Protein 5LU2 (pdb70)

Structure (mmCIF, N/CA/C/O backbone):
data_5LU2
#
_entry.id   5LU2
#
_cell.length_a   90.060
_cell.length_b   78.980
_cell.length_c   75.360
_cell.angle_alpha   90.000
_cell.angle_beta   102.470
_cell.angle_gamma   90.000
#
_symmetry.space_group_name_H-M   'C 1 2 1'
#
loop_
_entity.id
_entity.type
_entity.pdbx_description
1 polymer '14-3-3 protein sigma'
2 polymer 'Heat shock protein beta-6'
3 water water
#
loop_
_atom_site.group_PDB
_atom_site.id
_atom_site.type_symbol
_atom_site.label_atom_id
_atom_site.label_alt_id
_atom_site.label_comp_id
_atom_site.label_asym_id
_atom_site.label_entity_id
_atom_site.label_seq_id
_atom_site.pdbx_PDB_ins_code
_atom_site.Cartn_x
_atom_site.Cartn_y
_atom_site.Cartn_z
_atom_site.occupancy
_atom_site.B_iso_or_equiv
_atom_site.auth_seq_id
_atom_site.auth_comp_id
_atom_site.auth_asym_id
_atom_site.auth_atom_id
_atom_site.pdbx_PDB_model_num
ATOM 1 N N . GLU A 1 2 ? 17.269 -6.796 43.099 1.00 79.98 2 GLU A N 1
ATOM 2 C CA . GLU A 1 2 ? 16.316 -7.832 42.700 1.00 79.39 2 GLU A CA 1
ATOM 3 C C . GLU A 1 2 ? 16.630 -8.369 41.298 1.00 79.49 2 GLU A C 1
ATOM 4 O O . GLU A 1 2 ? 17.120 -7.635 40.448 1.00 78.12 2 GLU A O 1
ATOM 10 N N . ARG A 1 3 ? 16.367 -9.666 41.090 1.00 74.60 3 ARG A N 1
ATOM 11 C CA . ARG A 1 3 ? 16.552 -10.418 39.849 1.00 71.53 3 ARG A CA 1
ATOM 12 C C . ARG A 1 3 ? 15.780 -9.869 38.641 1.00 74.25 3 ARG A C 1
ATOM 13 O O . ARG A 1 3 ? 16.335 -9.814 37.542 1.00 70.93 3 ARG A O 1
ATOM 21 N N . ALA A 1 4 ? 14.496 -9.506 38.838 1.00 73.18 4 ALA A N 1
ATOM 22 C CA . ALA A 1 4 ? 13.625 -8.952 37.792 1.00 72.55 4 ALA A CA 1
ATOM 23 C C . ALA A 1 4 ? 14.161 -7.593 37.345 1.00 74.28 4 ALA A C 1
ATOM 24 O O . ALA A 1 4 ? 14.110 -7.275 36.158 1.00 73.53 4 ALA A O 1
ATOM 26 N N . SER A 1 5 ? 14.687 -6.813 38.310 1.00 69.76 5 SER A N 1
ATOM 27 C CA . SER A 1 5 ? 15.276 -5.484 38.138 1.00 68.29 5 SER A CA 1
ATOM 28 C C . SER A 1 5 ? 16.577 -5.509 37.317 1.00 67.68 5 SER A C 1
ATOM 29 O O . SER A 1 5 ? 16.828 -4.578 36.561 1.00 67.02 5 SER A O 1
ATOM 32 N N . LEU A 1 6 ? 17.373 -6.582 37.449 1.00 61.89 6 LEU A N 1
ATOM 33 C CA . LEU A 1 6 ? 18.601 -6.845 36.696 1.00 59.30 6 LEU A CA 1
ATOM 34 C C . LEU A 1 6 ? 18.274 -7.266 35.252 1.00 63.30 6 LEU A C 1
ATOM 35 O O . LEU A 1 6 ? 18.952 -6.844 34.325 1.00 63.05 6 LEU A O 1
ATOM 40 N N . ILE A 1 7 ? 17.222 -8.080 35.065 1.00 61.32 7 ILE A N 1
ATOM 41 C CA . ILE A 1 7 ? 16.720 -8.527 33.754 1.00 59.48 7 ILE A CA 1
ATOM 42 C C . ILE A 1 7 ? 16.130 -7.334 33.001 1.00 64.07 7 ILE A C 1
ATOM 43 O O . ILE A 1 7 ? 16.375 -7.212 31.796 1.00 63.11 7 ILE A O 1
ATOM 48 N N . GLN A 1 8 ? 15.423 -6.423 33.728 1.00 61.80 8 GLN A N 1
ATOM 49 C CA . GLN A 1 8 ? 14.841 -5.205 33.161 1.00 62.09 8 GLN A CA 1
ATOM 50 C C . GLN A 1 8 ? 15.900 -4.225 32.676 1.00 64.12 8 GLN A C 1
ATOM 51 O O . GLN A 1 8 ? 15.829 -3.808 31.528 1.00 63.69 8 GLN A O 1
ATOM 57 N N . LYS A 1 9 ? 16.897 -3.904 33.518 1.00 60.59 9 LYS A N 1
ATOM 58 C CA . LYS A 1 9 ? 18.045 -3.028 33.193 1.00 58.80 9 LYS A CA 1
ATOM 59 C C . LYS A 1 9 ? 18.913 -3.570 32.072 1.00 60.17 9 LYS A C 1
ATOM 60 O O . LYS A 1 9 ? 19.596 -2.788 31.425 1.00 60.37 9 LYS A O 1
ATOM 66 N N . ALA A 1 10 ? 18.894 -4.905 31.857 1.00 57.42 10 ALA A N 1
ATOM 67 C CA . ALA A 1 10 ? 19.593 -5.685 30.808 1.00 55.76 10 ALA A CA 1
ATOM 68 C C . ALA A 1 10 ? 18.869 -5.557 29.466 1.00 60.15 10 ALA A C 1
ATOM 69 O O . ALA A 1 10 ? 19.504 -5.560 28.425 1.00 60.40 10 ALA A O 1
ATOM 71 N N . LYS A 1 11 ? 17.542 -5.468 29.491 1.00 57.93 11 LYS A N 1
ATOM 72 C CA . LYS A 1 11 ? 16.734 -5.277 28.299 1.00 57.48 11 LYS A CA 1
ATOM 73 C C . LYS A 1 11 ? 16.912 -3.835 27.848 1.00 63.09 11 LYS A C 1
ATOM 74 O O . LYS A 1 11 ? 16.992 -3.587 26.641 1.00 64.75 11 LYS A O 1
ATOM 80 N N . LEU A 1 12 ? 16.992 -2.886 28.832 1.00 58.39 12 LEU A N 1
ATOM 81 C CA . LEU A 1 12 ? 17.214 -1.447 28.640 1.00 57.36 12 LEU A CA 1
ATOM 82 C C . LEU A 1 12 ? 18.602 -1.188 28.081 1.00 63.62 12 LEU A C 1
ATOM 83 O O . LEU A 1 12 ? 18.735 -0.355 27.199 1.00 66.77 12 LEU A O 1
ATOM 88 N N . ALA A 1 13 ? 19.633 -1.885 28.604 1.00 60.09 13 ALA A N 1
ATOM 89 C CA . ALA A 1 13 ? 21.029 -1.810 28.173 1.00 59.46 13 ALA A CA 1
ATOM 90 C C . ALA A 1 13 ? 21.230 -2.311 26.734 1.00 62.83 13 ALA A C 1
ATOM 91 O O . ALA A 1 13 ? 22.207 -1.949 26.084 1.00 59.49 13 ALA A O 1
ATOM 93 N N . GLU A 1 14 ? 20.346 -3.192 26.268 1.00 63.31 14 GLU A N 1
ATOM 94 C CA . GLU A 1 14 ? 20.395 -3.746 24.918 1.00 64.13 14 GLU A CA 1
ATOM 95 C C . GLU A 1 14 ? 19.896 -2.680 23.958 1.00 70.25 14 GLU A C 1
ATOM 96 O O . GLU A 1 14 ? 20.523 -2.443 22.917 1.00 71.69 14 GLU A O 1
ATOM 102 N N . GLN A 1 15 ? 18.767 -2.031 24.327 1.00 66.46 15 GLN A N 1
ATOM 103 C CA . GLN A 1 15 ? 18.123 -0.948 23.576 1.00 66.21 15 GLN A CA 1
ATOM 104 C C . GLN A 1 15 ? 19.064 0.260 23.355 1.00 68.04 15 GLN A C 1
ATOM 105 O O . GLN A 1 15 ? 19.019 0.873 22.288 1.00 68.93 15 GLN A O 1
ATOM 111 N N . ALA A 1 16 ? 19.895 0.598 24.377 1.00 60.64 16 ALA A N 1
ATOM 112 C CA . ALA A 1 16 ? 20.837 1.720 24.388 1.00 58.69 16 ALA A CA 1
ATOM 113 C C . ALA A 1 16 ? 22.199 1.318 23.819 1.00 61.42 16 ALA A C 1
ATOM 114 O O . ALA A 1 16 ? 23.054 2.179 23.665 1.00 61.01 16 ALA A O 1
ATOM 116 N N . GLU A 1 17 ? 22.356 0.007 23.459 1.00 58.19 17 GLU A N 1
ATOM 117 C CA . GLU A 1 17 ? 23.506 -0.718 22.890 1.00 57.73 17 GLU A CA 1
ATOM 118 C C . GLU A 1 17 ? 24.755 -0.689 23.805 1.00 62.20 17 GLU A C 1
ATOM 119 O O . GLU A 1 17 ? 25.895 -0.618 23.351 1.00 61.09 17 GLU A O 1
ATOM 125 N N . ARG A 1 18 ? 24.497 -0.807 25.113 1.00 60.10 18 ARG A N 1
ATOM 126 C CA . ARG A 1 18 ? 25.455 -0.792 26.217 1.00 58.59 18 ARG A CA 1
ATOM 127 C C . ARG A 1 18 ? 25.554 -2.237 26.615 1.00 60.49 18 ARG A C 1
ATOM 128 O O . ARG A 1 18 ? 24.865 -2.672 27.545 1.00 62.81 18 ARG A O 1
ATOM 136 N N . TYR A 1 19 ? 26.324 -3.011 25.834 1.00 52.37 19 TYR A N 1
ATOM 137 C CA . TYR A 1 19 ? 26.470 -4.454 25.983 1.00 49.03 19 TYR A CA 1
ATOM 138 C C . TYR A 1 19 ? 27.332 -4.882 27.160 1.00 53.19 19 TYR A C 1
ATOM 139 O O . TYR A 1 19 ? 27.097 -5.973 27.661 1.00 53.95 19 TYR A O 1
ATOM 148 N N . GLU A 1 20 ? 28.296 -4.055 27.633 1.00 51.32 20 GLU A N 1
ATOM 149 C CA . GLU A 1 20 ? 29.105 -4.383 28.811 1.00 52.18 20 GLU A CA 1
ATOM 150 C C . GLU A 1 20 ? 28.256 -4.185 30.066 1.00 58.02 20 GLU A C 1
ATOM 151 O O . GLU A 1 20 ? 28.433 -4.890 31.057 1.00 59.31 20 GLU A O 1
ATOM 157 N N . ASP A 1 21 ? 27.323 -3.233 30.016 1.00 54.86 21 ASP A N 1
ATOM 158 C CA . ASP A 1 21 ? 26.385 -2.960 31.090 1.00 55.74 21 ASP A CA 1
ATOM 159 C C . ASP A 1 21 ? 25.417 -4.127 31.155 1.00 59.12 21 ASP A C 1
ATOM 160 O O . ASP A 1 21 ? 25.218 -4.698 32.234 1.00 59.44 21 ASP A O 1
ATOM 165 N N . MET A 1 22 ? 24.887 -4.520 29.974 1.00 54.85 22 MET A N 1
ATOM 166 C CA . MET A 1 22 ? 23.991 -5.648 29.741 1.00 55.65 22 MET A CA 1
ATOM 167 C C . MET A 1 22 ? 24.568 -6.929 30.324 1.00 60.49 22 MET A C 1
ATOM 168 O O . MET A 1 22 ? 23.855 -7.654 31.039 1.00 60.84 22 MET A O 1
ATOM 173 N N . ALA A 1 23 ? 25.866 -7.193 29.984 1.00 55.76 23 ALA A N 1
ATOM 174 C CA . ALA A 1 23 ? 26.712 -8.305 30.411 1.00 54.08 23 ALA A CA 1
ATOM 175 C C . ALA A 1 23 ? 26.724 -8.404 31.940 1.00 58.01 23 ALA A C 1
ATOM 176 O O . ALA A 1 23 ? 26.387 -9.457 32.473 1.00 59.19 23 ALA A O 1
ATOM 178 N N . ALA A 1 24 ? 27.041 -7.295 32.624 1.00 53.74 24 ALA A N 1
ATOM 179 C CA . ALA A 1 24 ? 27.068 -7.133 34.087 1.00 54.38 24 ALA A CA 1
ATOM 180 C C . ALA A 1 24 ? 25.698 -7.406 34.759 1.00 55.71 24 ALA A C 1
ATOM 181 O O . ALA A 1 24 ? 25.659 -8.052 35.806 1.00 54.47 24 ALA A O 1
ATOM 183 N N . PHE A 1 25 ? 24.600 -6.908 34.152 1.00 51.84 25 PHE A N 1
ATOM 184 C CA . PHE A 1 25 ? 23.209 -7.112 34.604 1.00 52.96 25 PHE A CA 1
ATOM 185 C C . PHE A 1 25 ? 22.772 -8.581 34.448 1.00 59.82 25 PHE A C 1
ATOM 186 O O . PHE A 1 25 ? 22.014 -9.084 35.278 1.00 60.50 25 PHE A O 1
ATOM 194 N N . MET A 1 26 ? 23.238 -9.255 33.368 1.00 57.59 26 MET A N 1
ATOM 195 C CA . MET A 1 26 ? 22.966 -10.669 33.084 1.00 57.50 26 MET A CA 1
ATOM 196 C C . MET A 1 26 ? 23.764 -11.600 33.988 1.00 60.79 26 MET A C 1
ATOM 197 O O . MET A 1 26 ? 23.206 -12.570 34.492 1.00 61.61 26 MET A O 1
ATOM 202 N N . LYS A 1 27 ? 25.059 -11.320 34.191 1.00 56.33 27 LYS A N 1
ATOM 203 C CA . LYS A 1 27 ? 25.925 -12.094 35.079 1.00 55.90 27 LYS A CA 1
ATOM 204 C C . LYS A 1 27 ? 25.302 -12.072 36.490 1.00 62.52 27 LYS A C 1
ATOM 205 O O . LYS A 1 27 ? 25.178 -13.127 37.107 1.00 65.00 27 LYS A O 1
ATOM 211 N N . GLY A 1 28 ? 24.866 -10.894 36.942 1.00 58.81 28 GLY A N 1
ATOM 212 C CA . GLY A 1 28 ? 24.194 -10.697 38.222 1.00 60.55 28 GLY A CA 1
ATOM 213 C C . GLY A 1 28 ? 22.869 -11.435 38.330 1.00 67.37 28 GLY A C 1
ATOM 214 O O . GLY A 1 28 ? 22.501 -11.885 39.425 1.00 68.16 28 GLY A O 1
ATOM 215 N N . ALA A 1 29 ? 22.138 -11.561 37.188 1.00 63.84 29 ALA A N 1
ATOM 216 C CA . ALA A 1 29 ? 20.846 -12.268 37.105 1.00 64.54 29 ALA A CA 1
ATOM 217 C C . ALA A 1 29 ? 21.090 -13.779 37.202 1.00 68.86 29 ALA A C 1
ATOM 218 O O . ALA A 1 29 ? 20.328 -14.478 37.871 1.00 70.38 29 ALA A O 1
ATOM 220 N N . VAL A 1 30 ? 22.169 -14.268 36.534 1.00 63.60 30 VAL A N 1
ATOM 221 C CA . VAL A 1 30 ? 22.620 -15.660 36.518 1.00 63.20 30 VAL A CA 1
ATOM 222 C C . VAL A 1 30 ? 23.048 -16.036 37.943 1.00 73.69 30 VAL A C 1
ATOM 223 O O . VAL A 1 30 ? 22.518 -17.006 38.486 1.00 74.81 30 VAL A O 1
ATOM 227 N N . GLU A 1 31 ? 23.950 -15.216 38.565 1.00 74.27 31 GLU A N 1
ATOM 228 C CA . GLU A 1 31 ? 24.481 -15.349 39.929 1.00 76.81 31 GLU A CA 1
ATOM 229 C C . GLU A 1 31 ? 23.405 -15.530 41.015 1.00 86.76 31 GLU A C 1
ATOM 230 O O . GLU A 1 31 ? 23.706 -16.142 42.044 1.00 88.63 31 GLU A O 1
ATOM 236 N N . LYS A 1 32 ? 22.145 -15.071 40.766 1.00 85.55 32 LYS A N 1
ATOM 237 C CA . LYS A 1 32 ? 20.995 -15.242 41.684 1.00 88.27 32 LYS A CA 1
ATOM 238 C C . LYS A 1 32 ? 20.694 -16.729 41.971 1.00 98.92 32 LYS A C 1
ATOM 239 O O . LYS A 1 32 ? 20.056 -17.050 42.982 1.00 100.03 32 LYS A O 1
ATOM 245 N N . GLY A 1 33 ? 21.210 -17.604 41.098 1.00 98.61 33 GLY A N 1
ATOM 246 C CA . GLY A 1 33 ? 21.110 -19.057 41.195 1.00 100.86 33 GLY A CA 1
ATOM 247 C C . GLY A 1 33 ? 19.992 -19.672 40.383 1.00 107.30 33 GLY A C 1
ATOM 248 O O . GLY A 1 33 ? 20.038 -20.873 40.087 1.00 108.53 33 GLY A O 1
ATOM 249 N N . GLU A 1 34 ? 18.983 -18.853 40.010 1.00 103.08 34 GLU A N 1
ATOM 250 C CA . GLU A 1 34 ? 17.813 -19.316 39.272 1.00 102.34 34 GLU A CA 1
ATOM 251 C C . GLU A 1 34 ? 18.118 -19.640 37.801 1.00 100.87 34 GLU A C 1
ATOM 252 O O . GLU A 1 34 ? 19.118 -19.155 37.247 1.00 98.22 34 GLU A O 1
ATOM 258 N N . GLU A 1 35 ? 17.245 -20.496 37.197 1.00 94.84 35 GLU A N 1
ATOM 259 C CA . GLU A 1 35 ? 17.276 -20.959 35.806 1.00 91.79 35 GLU A CA 1
ATOM 260 C C . GLU A 1 35 ? 16.833 -19.845 34.879 1.00 89.38 35 GLU A C 1
ATOM 261 O O . GLU A 1 35 ? 16.014 -19.011 35.269 1.00 89.69 35 GLU A O 1
ATOM 267 N N . LEU A 1 36 ? 17.327 -19.861 33.633 1.00 80.54 36 LEU A N 1
ATOM 268 C CA . LEU A 1 36 ? 16.972 -18.845 32.648 1.00 76.96 36 LEU A CA 1
ATOM 269 C C . LEU A 1 36 ? 15.889 -19.345 31.731 1.00 78.62 36 LEU A C 1
ATOM 270 O O . LEU A 1 36 ? 15.883 -20.515 31.368 1.00 78.11 36 LEU A O 1
ATOM 275 N N . SER A 1 37 ? 15.009 -18.441 31.298 1.00 75.45 37 SER A N 1
ATOM 276 C CA . SER A 1 37 ? 14.011 -18.737 30.281 1.00 76.69 37 SER A CA 1
ATOM 277 C C . SER A 1 37 ? 14.685 -18.560 28.900 1.00 83.55 37 SER A C 1
ATOM 278 O O . SER A 1 37 ? 15.865 -18.207 28.842 1.00 82.19 37 SER A O 1
ATOM 281 N N . CYS A 1 38 ? 13.967 -18.827 27.795 1.00 84.10 38 CYS A N 1
ATOM 282 C CA . CYS A 1 38 ? 14.509 -18.675 26.434 1.00 84.36 38 CYS A CA 1
ATOM 283 C C . CYS A 1 38 ? 15.029 -17.251 26.197 1.00 82.81 38 CYS A C 1
ATOM 284 O O . CYS A 1 38 ? 16.076 -17.076 25.570 1.00 80.78 38 CYS A O 1
ATOM 287 N N . GLU A 1 39 ? 14.263 -16.253 26.705 1.00 77.17 39 GLU A N 1
ATOM 288 C CA . GLU A 1 39 ? 14.481 -14.811 26.648 1.00 75.43 39 GLU A CA 1
ATOM 289 C C . GLU A 1 39 ? 15.788 -14.427 27.361 1.00 73.98 39 GLU A C 1
ATOM 290 O O . GLU A 1 39 ? 16.657 -13.823 26.728 1.00 73.27 39 GLU A O 1
ATOM 296 N N . GLU A 1 40 ? 15.927 -14.799 28.655 1.00 65.86 40 GLU A N 1
ATOM 297 C CA . GLU A 1 40 ? 17.093 -14.538 29.519 1.00 63.18 40 GLU A CA 1
ATOM 298 C C . GLU A 1 40 ? 18.393 -15.109 28.934 1.00 63.04 40 GLU A C 1
ATOM 299 O O . GLU A 1 40 ? 19.423 -14.437 28.946 1.00 60.66 40 GLU A O 1
ATOM 305 N N . ARG A 1 41 ? 18.333 -16.330 28.399 1.00 60.21 41 ARG A N 1
ATOM 306 C CA . ARG A 1 41 ? 19.441 -17.033 27.736 1.00 59.60 41 ARG A CA 1
ATOM 307 C C . ARG A 1 41 ? 19.949 -16.233 26.529 1.00 64.19 41 ARG A C 1
ATOM 308 O O . ARG A 1 41 ? 21.174 -16.091 26.321 1.00 62.79 41 ARG A O 1
ATOM 316 N N . ASN A 1 42 ? 18.981 -15.678 25.764 1.00 60.90 42 ASN A N 1
ATOM 317 C CA . ASN A 1 42 ? 19.235 -14.861 24.584 1.00 59.89 42 ASN A CA 1
ATOM 318 C C . ASN A 1 42 ? 19.876 -13.551 24.956 1.00 60.60 42 ASN A C 1
ATOM 319 O O . ASN A 1 42 ? 20.734 -13.100 24.213 1.00 59.71 42 ASN A O 1
ATOM 324 N N . LEU A 1 43 ? 19.439 -12.925 26.088 1.00 56.29 43 LEU A N 1
ATOM 325 C CA . LEU A 1 43 ? 19.985 -11.669 26.602 1.00 54.70 43 LEU A CA 1
ATOM 326 C C . LEU A 1 43 ? 21.420 -11.929 27.037 1.00 60.37 43 LEU A C 1
ATOM 327 O O . LEU A 1 43 ? 22.262 -11.086 26.795 1.00 60.41 43 LEU A O 1
ATOM 332 N N . LEU A 1 44 ? 21.694 -13.086 27.685 1.00 58.46 44 LEU A N 1
ATOM 333 C CA . LEU A 1 44 ? 23.022 -13.502 28.158 1.00 57.69 44 LEU A CA 1
ATOM 334 C C . LEU A 1 44 ? 24.007 -13.682 26.969 1.00 61.87 44 LEU A C 1
ATOM 335 O O . LEU A 1 44 ? 25.164 -13.268 27.023 1.00 59.63 44 LEU A O 1
ATOM 340 N N . SER A 1 45 ? 23.510 -14.318 25.917 1.00 60.66 45 SER A N 1
ATOM 341 C CA . SER A 1 45 ? 24.176 -14.600 24.661 1.00 59.12 45 SER A CA 1
ATOM 342 C C . SER A 1 45 ? 24.544 -13.265 23.991 1.00 61.32 45 SER A C 1
ATOM 343 O O . SER A 1 45 ? 25.726 -12.998 23.823 1.00 61.74 45 SER A O 1
ATOM 346 N N . VAL A 1 46 ? 23.538 -12.407 23.679 1.00 56.88 46 VAL A N 1
ATOM 347 C CA . VAL A 1 46 ? 23.655 -11.098 23.002 1.00 54.78 46 VAL A CA 1
ATOM 348 C C . VAL A 1 46 ? 24.653 -10.161 23.709 1.00 57.21 46 VAL A C 1
ATOM 349 O O . VAL A 1 46 ? 25.502 -9.570 23.044 1.00 57.63 46 VAL A O 1
ATOM 353 N N . ALA A 1 47 ? 24.532 -10.027 25.037 1.00 50.51 47 ALA A N 1
ATOM 354 C CA . ALA A 1 47 ? 25.393 -9.246 25.902 1.00 48.26 47 ALA A CA 1
ATOM 355 C C . ALA A 1 47 ? 26.878 -9.582 25.646 1.00 52.93 47 ALA A C 1
ATOM 356 O O . ALA A 1 47 ? 27.615 -8.777 25.095 1.00 53.71 47 ALA A O 1
ATOM 358 N N . TYR A 1 48 ? 27.276 -10.809 25.974 1.00 50.78 48 TYR A N 1
ATOM 359 C CA . TYR A 1 48 ? 28.621 -11.336 25.882 1.00 51.36 48 TYR A CA 1
ATOM 360 C C . TYR A 1 48 ? 29.153 -11.513 24.466 1.00 58.87 48 TYR A C 1
ATOM 361 O O . TYR A 1 48 ? 30.339 -11.256 24.260 1.00 59.62 48 TYR A O 1
ATOM 370 N N . LYS A 1 49 ? 28.301 -11.918 23.496 1.00 55.96 49 LYS A N 1
ATOM 371 C CA . LYS A 1 49 ? 28.730 -12.082 22.108 1.00 56.33 49 LYS A CA 1
ATOM 372 C C . LYS A 1 49 ? 29.051 -10.739 21.499 1.00 61.13 49 LYS A C 1
ATOM 373 O O . LYS A 1 49 ? 29.911 -10.642 20.628 1.00 62.04 49 LYS A O 1
ATOM 379 N N . ASN A 1 50 ? 28.402 -9.699 21.986 1.00 56.99 50 ASN A N 1
ATOM 380 C CA . ASN A 1 50 ? 28.676 -8.356 21.534 1.00 56.28 50 ASN A CA 1
ATOM 381 C C . ASN A 1 50 ? 29.948 -7.837 22.177 1.00 60.24 50 ASN A C 1
ATOM 382 O O . ASN A 1 50 ? 30.764 -7.269 21.465 1.00 59.96 50 ASN A O 1
ATOM 387 N N . VAL A 1 51 ? 30.127 -8.057 23.506 1.00 56.79 51 VAL A N 1
ATOM 388 C CA . VAL A 1 51 ? 31.306 -7.657 24.285 1.00 56.27 51 VAL A CA 1
ATOM 389 C C . VAL A 1 51 ? 32.562 -8.273 23.665 1.00 63.62 51 VAL A C 1
ATOM 390 O O . VAL A 1 51 ? 33.507 -7.546 23.333 1.00 66.55 51 VAL A O 1
ATOM 394 N N . VAL A 1 52 ? 32.551 -9.606 23.499 1.00 58.64 52 VAL A N 1
ATOM 395 C CA . VAL A 1 52 ? 33.670 -10.384 23.015 1.00 57.97 52 VAL A CA 1
ATOM 396 C C . VAL A 1 52 ? 33.911 -10.205 21.509 1.00 62.09 52 VAL A C 1
ATOM 397 O O . VAL A 1 52 ? 35.049 -10.316 21.064 1.00 63.40 52 VAL A O 1
ATOM 401 N N . GLY A 1 53 ? 32.863 -9.889 20.757 1.00 56.97 53 GLY A N 1
ATOM 402 C CA . GLY A 1 53 ? 32.940 -9.658 19.322 1.00 55.44 53 GLY A CA 1
ATOM 403 C C . GLY A 1 53 ? 33.747 -8.421 19.009 1.00 56.76 53 GLY A C 1
ATOM 404 O O . GLY A 1 53 ? 34.544 -8.428 18.067 1.00 58.33 53 GLY A O 1
ATOM 405 N N . GLY A 1 54 ? 33.537 -7.375 19.812 1.00 50.04 54 GLY A N 1
ATOM 406 C CA . GLY A 1 54 ? 34.250 -6.108 19.734 1.00 50.06 54 GLY A CA 1
ATOM 407 C C . GLY A 1 54 ? 35.700 -6.226 20.182 1.00 57.47 54 GLY A C 1
ATOM 408 O O . GLY A 1 54 ? 36.540 -5.458 19.730 1.00 58.89 54 GLY A O 1
ATOM 409 N N . GLN A 1 55 ? 36.005 -7.185 21.076 1.00 54.99 55 GLN A N 1
ATOM 410 C CA . GLN A 1 55 ? 37.348 -7.449 21.582 1.00 55.98 55 GLN A CA 1
ATOM 411 C C . GLN A 1 55 ? 38.133 -8.290 20.571 1.00 59.80 55 GLN A C 1
ATOM 412 O O . GLN A 1 55 ? 39.366 -8.194 20.508 1.00 57.99 55 GLN A O 1
ATOM 418 N N . ARG A 1 56 ? 37.412 -9.158 19.818 1.00 54.59 56 ARG A N 1
ATOM 419 C CA . ARG A 1 56 ? 37.981 -10.035 18.807 1.00 53.25 56 ARG A CA 1
ATOM 420 C C . ARG A 1 56 ? 38.381 -9.218 17.598 1.00 57.62 56 ARG A C 1
ATOM 421 O O . ARG A 1 56 ? 39.504 -9.374 17.119 1.00 58.75 56 ARG A O 1
ATOM 429 N N . ALA A 1 57 ? 37.461 -8.336 17.115 1.00 51.50 57 ALA A N 1
ATOM 430 C CA . ALA A 1 57 ? 37.658 -7.421 15.984 1.00 50.19 57 ALA A CA 1
ATOM 431 C C . ALA A 1 57 ? 38.807 -6.453 16.246 1.00 54.68 57 ALA A C 1
ATOM 432 O O . ALA A 1 57 ? 39.508 -6.079 15.315 1.00 55.65 57 ALA A O 1
ATOM 434 N N . ALA A 1 58 ? 38.961 -6.018 17.515 1.00 52.44 58 ALA A N 1
ATOM 435 C CA . ALA A 1 58 ? 39.996 -5.109 18.019 1.00 52.31 58 ALA A CA 1
ATOM 436 C C . ALA A 1 58 ? 41.338 -5.823 17.981 1.00 59.66 58 ALA A C 1
ATOM 437 O O . ALA A 1 58 ? 42.287 -5.282 17.423 1.00 61.55 58 ALA A O 1
ATOM 439 N N . TRP A 1 59 ? 41.392 -7.069 18.506 1.00 57.50 59 TRP A N 1
ATOM 440 C CA . TRP A 1 59 ? 42.549 -7.964 18.510 1.00 57.68 59 TRP A CA 1
ATOM 441 C C . TRP A 1 59 ? 43.013 -8.263 17.064 1.00 61.92 59 TRP A C 1
ATOM 442 O O . TRP A 1 59 ? 44.229 -8.291 16.811 1.00 63.22 59 TRP A O 1
ATOM 453 N N . ARG A 1 60 ? 42.058 -8.491 16.126 1.00 57.00 60 ARG A N 1
ATOM 454 C CA . ARG A 1 60 ? 42.350 -8.758 14.711 1.00 57.49 60 ARG A CA 1
ATOM 455 C C . ARG A 1 60 ? 43.075 -7.567 14.070 1.00 61.84 60 ARG A C 1
ATOM 456 O O . ARG A 1 60 ? 44.082 -7.764 13.404 1.00 63.35 60 ARG A O 1
ATOM 464 N N . VAL A 1 61 ? 42.611 -6.332 14.351 1.00 57.32 61 VAL A N 1
ATOM 465 C CA . VAL A 1 61 ? 43.224 -5.081 13.877 1.00 57.11 61 VAL A CA 1
ATOM 466 C C . VAL A 1 61 ? 44.642 -4.910 14.455 1.00 62.11 61 VAL A C 1
ATOM 467 O O . VAL A 1 61 ? 45.585 -4.715 13.701 1.00 64.36 61 VAL A O 1
ATOM 471 N N . LEU A 1 62 ? 44.792 -5.003 15.778 1.00 58.75 62 LEU A N 1
ATOM 472 C CA . LEU A 1 62 ? 46.082 -4.842 16.463 1.00 59.35 62 LEU A CA 1
ATOM 473 C C . LEU A 1 62 ? 47.124 -5.911 16.108 1.00 64.26 62 LEU A C 1
ATOM 474 O O . LEU A 1 62 ? 48.310 -5.647 16.262 1.00 63.83 62 LEU A O 1
ATOM 479 N N . SER A 1 63 ? 46.693 -7.118 15.672 1.00 62.83 63 SER A N 1
ATOM 480 C CA . SER A 1 63 ? 47.604 -8.195 15.248 1.00 63.28 63 SER A CA 1
ATOM 481 C C . SER A 1 63 ? 48.069 -7.885 13.825 1.00 68.83 63 SER A C 1
ATOM 482 O O . SER A 1 63 ? 49.254 -8.006 13.520 1.00 70.81 63 SER A O 1
ATOM 485 N N . SER A 1 64 ? 47.125 -7.438 12.974 1.00 63.78 64 SER A N 1
ATOM 486 C CA . SER A 1 64 ? 47.349 -7.014 11.612 1.00 64.13 64 SER A CA 1
ATOM 487 C C . SER A 1 64 ? 48.419 -5.887 11.582 1.00 70.62 64 SER A C 1
ATOM 488 O O . SER A 1 64 ? 49.389 -5.996 10.828 1.00 74.55 64 SER A O 1
ATOM 491 N N . ILE A 1 65 ? 48.289 -4.863 12.461 1.00 64.53 65 ILE A N 1
ATOM 492 C CA . ILE A 1 65 ? 49.236 -3.738 12.606 1.00 63.99 65 ILE A CA 1
ATOM 493 C C . ILE A 1 65 ? 50.595 -4.234 13.135 1.00 71.02 65 ILE A C 1
ATOM 494 O O . ILE A 1 65 ? 51.639 -3.735 12.695 1.00 73.31 65 ILE A O 1
ATOM 499 N N . GLU A 1 66 ? 50.573 -5.190 14.095 1.00 66.64 66 GLU A N 1
ATOM 500 C CA . GLU A 1 66 ? 51.768 -5.774 14.714 1.00 66.92 66 GLU A CA 1
ATOM 501 C C . GLU A 1 66 ? 52.605 -6.572 13.711 1.00 70.81 66 GLU A C 1
ATOM 502 O O . GLU A 1 66 ? 53.835 -6.512 13.769 1.00 69.59 66 GLU A O 1
ATOM 508 N N . GLN A 1 67 ? 51.926 -7.326 12.818 1.00 68.42 67 GLN A N 1
ATOM 509 C CA . GLN A 1 67 ? 52.513 -8.117 11.741 1.00 70.79 67 GLN A CA 1
ATOM 510 C C . GLN A 1 67 ? 53.264 -7.153 10.812 1.00 75.78 67 GLN A C 1
ATOM 511 O O . GLN A 1 67 ? 54.428 -7.379 10.542 1.00 77.72 67 GLN A O 1
ATOM 517 N N . LYS A 1 68 ? 52.609 -6.051 10.390 1.00 72.71 68 LYS A N 1
ATOM 518 C CA . LYS A 1 68 ? 53.143 -5.022 9.494 1.00 74.15 68 LYS A CA 1
ATOM 519 C C . LYS A 1 68 ? 54.325 -4.254 10.087 1.00 79.74 68 LYS A C 1
ATOM 520 O O . LYS A 1 68 ? 55.320 -4.034 9.385 1.00 81.71 68 LYS A O 1
ATOM 526 N N . SER A 1 69 ? 54.236 -3.879 11.380 1.00 74.64 69 SER A N 1
ATOM 527 C CA . SER A 1 69 ? 55.308 -3.170 12.089 1.00 75.00 69 SER A CA 1
ATOM 528 C C . SER A 1 69 ? 56.545 -4.066 12.321 1.00 79.19 69 SER A C 1
ATOM 529 O O . SER A 1 69 ? 57.667 -3.551 12.380 1.00 79.62 69 SER A O 1
ATOM 532 N N . ASN A 1 70 ? 56.335 -5.401 12.421 1.00 75.41 70 ASN A N 1
ATOM 533 C CA . ASN A 1 70 ? 57.405 -6.391 12.563 1.00 77.20 70 ASN A CA 1
ATOM 534 C C . ASN A 1 70 ? 58.065 -6.647 11.208 1.00 85.88 70 ASN A C 1
ATOM 535 O O . ASN A 1 70 ? 59.295 -6.763 11.138 1.00 87.55 70 ASN A O 1
ATOM 540 N N . GLU A 1 71 ? 57.230 -6.762 10.144 1.00 82.57 71 GLU A N 1
ATOM 541 C CA . GLU A 1 71 ? 57.610 -6.958 8.747 1.00 84.77 71 GLU A CA 1
ATOM 542 C C . GLU A 1 71 ? 58.527 -5.811 8.290 1.00 92.05 71 GLU A C 1
ATOM 543 O O . GLU A 1 71 ? 59.497 -6.048 7.568 1.00 94.43 71 GLU A O 1
ATOM 549 N N . GLU A 1 72 ? 58.227 -4.581 8.741 1.00 89.22 72 GLU A N 1
ATOM 550 C CA . GLU A 1 72 ? 58.975 -3.357 8.439 1.00 91.16 72 GLU A CA 1
ATOM 551 C C . GLU A 1 72 ? 60.137 -3.077 9.412 1.00 97.13 72 GLU A C 1
ATOM 552 O O . GLU A 1 72 ? 60.870 -2.113 9.194 1.00 99.04 72 GLU A O 1
ATOM 558 N N . GLY A 1 73 ? 60.267 -3.875 10.483 1.00 93.29 73 GLY A N 1
ATOM 559 C CA . GLY A 1 73 ? 61.290 -3.702 11.519 1.00 93.49 73 GLY A CA 1
ATOM 560 C C . GLY A 1 73 ? 61.185 -2.382 12.274 1.00 95.30 73 GLY A C 1
ATOM 561 O O . GLY A 1 73 ? 62.214 -1.785 12.621 1.00 95.28 73 GLY A O 1
ATOM 562 N N . SER A 1 74 ? 59.923 -1.904 12.508 1.00 89.35 74 SER A N 1
ATOM 563 C CA . SER A 1 74 ? 59.611 -0.642 13.190 1.00 88.18 74 SER A CA 1
ATOM 564 C C . SER A 1 74 ? 59.928 -0.797 14.667 1.00 92.03 74 SER A C 1
ATOM 565 O O . SER A 1 74 ? 59.023 -1.005 15.484 1.00 89.72 74 SER A O 1
ATOM 568 N N . GLU A 1 75 ? 61.237 -0.699 14.992 1.00 90.23 75 GLU A N 1
ATOM 569 C CA . GLU A 1 75 ? 61.862 -0.840 16.312 1.00 90.25 75 GLU A CA 1
ATOM 570 C C . GLU A 1 75 ? 61.136 -0.102 17.420 1.00 92.90 75 GLU A C 1
ATOM 571 O O . GLU A 1 75 ? 61.187 -0.531 18.569 1.00 93.39 75 GLU A O 1
ATOM 577 N N . GLU A 1 76 ? 60.480 1.009 17.083 1.00 87.96 76 GLU A N 1
ATOM 578 C CA . GLU A 1 76 ? 59.757 1.843 18.033 1.00 86.48 76 GLU A CA 1
ATOM 579 C C . GLU A 1 76 ? 58.232 1.733 17.925 1.00 89.53 76 GLU A C 1
ATOM 580 O O . GLU A 1 76 ? 57.546 2.263 18.794 1.00 88.28 76 GLU A O 1
ATOM 586 N N . LYS A 1 77 ? 57.704 1.044 16.883 1.00 86.86 77 LYS A N 1
ATOM 587 C CA . LYS A 1 77 ? 56.259 0.955 16.610 1.00 85.16 77 LYS A CA 1
ATOM 588 C C . LYS A 1 77 ? 55.614 -0.482 16.411 1.00 89.31 77 LYS A C 1
ATOM 589 O O . LYS A 1 77 ? 54.638 -0.561 15.665 1.00 90.94 77 LYS A O 1
ATOM 595 N N . GLY A 1 78 ? 56.075 -1.589 17.019 1.00 81.98 78 GLY A N 1
ATOM 596 C CA . GLY A 1 78 ? 57.153 -1.781 17.973 1.00 80.46 78 GLY A CA 1
ATOM 597 C C . GLY A 1 78 ? 56.596 -2.379 19.239 1.00 76.93 78 GLY A C 1
ATOM 598 O O . GLY A 1 78 ? 55.518 -2.984 19.225 1.00 72.24 78 GLY A O 1
ATOM 599 N N . PRO A 1 79 ? 57.281 -2.159 20.374 1.00 73.35 79 PRO A N 1
ATOM 600 C CA . PRO A 1 79 ? 56.773 -2.663 21.657 1.00 72.18 79 PRO A CA 1
ATOM 601 C C . PRO A 1 79 ? 55.352 -2.239 22.023 1.00 73.81 79 PRO A C 1
ATOM 602 O O . PRO A 1 79 ? 54.659 -3.042 22.638 1.00 72.87 79 PRO A O 1
ATOM 606 N N . GLU A 1 80 ? 54.925 -1.008 21.633 1.00 70.70 80 GLU A N 1
ATOM 607 C CA . GLU A 1 80 ? 53.604 -0.417 21.898 1.00 69.42 80 GLU A CA 1
ATOM 608 C C . GLU A 1 80 ? 52.443 -1.192 21.300 1.00 70.80 80 GLU A C 1
ATOM 609 O O . GLU A 1 80 ? 51.413 -1.268 21.969 1.00 69.27 80 GLU A O 1
ATOM 615 N N . VAL A 1 81 ? 52.585 -1.776 20.061 1.00 67.33 81 VAL A N 1
ATOM 616 C CA . VAL A 1 81 ? 51.499 -2.613 19.482 1.00 65.47 81 VAL A CA 1
ATOM 617 C C . VAL A 1 81 ? 51.356 -3.901 20.304 1.00 70.68 81 VAL A C 1
ATOM 618 O O . VAL A 1 81 ? 50.236 -4.296 20.628 1.00 70.80 81 VAL A O 1
ATOM 622 N N . ARG A 1 82 ? 52.489 -4.533 20.647 1.00 65.91 82 ARG A N 1
ATOM 623 C CA . ARG A 1 82 ? 52.539 -5.739 21.449 1.00 64.82 82 ARG A CA 1
ATOM 624 C C . ARG A 1 82 ? 51.923 -5.512 22.835 1.00 67.86 82 ARG A C 1
ATOM 625 O O . ARG A 1 82 ? 51.081 -6.312 23.240 1.00 66.45 82 ARG A O 1
ATOM 633 N N . GLU A 1 83 ? 52.315 -4.419 23.544 1.00 65.51 83 GLU A N 1
ATOM 634 C CA . GLU A 1 83 ? 51.791 -4.063 24.882 1.00 65.67 83 GLU A CA 1
ATOM 635 C C . GLU A 1 83 ? 50.268 -3.889 24.828 1.00 68.78 83 GLU A C 1
ATOM 636 O O . GLU A 1 83 ? 49.550 -4.459 25.651 1.00 67.75 83 GLU A O 1
ATOM 642 N N . TYR A 1 84 ? 49.790 -3.118 23.835 1.00 64.81 84 TYR A N 1
ATOM 643 C CA . TYR A 1 84 ? 48.385 -2.827 23.652 1.00 63.31 84 TYR A CA 1
ATOM 644 C C . TYR A 1 84 ? 47.578 -4.040 23.146 1.00 67.51 84 TYR A C 1
ATOM 645 O O . TYR A 1 84 ? 46.491 -4.269 23.671 1.00 65.82 84 TYR A O 1
ATOM 654 N N . ARG A 1 85 ? 48.100 -4.823 22.171 1.00 65.57 85 ARG A N 1
ATOM 655 C CA . ARG A 1 85 ? 47.430 -6.036 21.662 1.00 64.63 85 ARG A CA 1
ATOM 656 C C . ARG A 1 85 ? 47.262 -7.049 22.813 1.00 68.82 85 ARG A C 1
ATOM 657 O O . ARG A 1 85 ? 46.195 -7.647 22.928 1.00 69.71 85 ARG A O 1
ATOM 665 N N . GLU A 1 86 ? 48.300 -7.203 23.673 1.00 64.60 86 GLU A N 1
ATOM 666 C CA . GLU A 1 86 ? 48.312 -8.070 24.857 1.00 62.94 86 GLU A CA 1
ATOM 667 C C . GLU A 1 86 ? 47.307 -7.591 25.888 1.00 64.15 86 GLU A C 1
ATOM 668 O O . GLU A 1 86 ? 46.775 -8.420 26.620 1.00 64.16 86 GLU A O 1
ATOM 674 N N . LYS A 1 87 ? 47.096 -6.254 25.988 1.00 59.42 87 LYS A N 1
ATOM 675 C CA . LYS A 1 87 ? 46.148 -5.603 26.914 1.00 58.07 87 LYS A CA 1
ATOM 676 C C . LYS A 1 87 ? 44.687 -5.946 26.507 1.00 59.69 87 LYS A C 1
ATOM 677 O O . LYS A 1 87 ? 43.869 -6.306 27.368 1.00 58.21 87 LYS A O 1
ATOM 683 N N . VAL A 1 88 ? 44.396 -5.856 25.191 1.00 55.25 88 VAL A N 1
ATOM 684 C CA . VAL A 1 88 ? 43.114 -6.176 24.560 1.00 55.26 88 VAL A CA 1
ATOM 685 C C . VAL A 1 88 ? 42.854 -7.704 24.612 1.00 61.72 88 VAL A C 1
ATOM 686 O O . VAL A 1 88 ? 41.706 -8.138 24.696 1.00 62.09 88 VAL A O 1
ATOM 690 N N . GLU A 1 89 ? 43.922 -8.496 24.587 1.00 59.01 89 GLU A N 1
ATOM 691 C CA . GLU A 1 89 ? 43.882 -9.957 24.663 1.00 59.69 89 GLU A CA 1
ATOM 692 C C . GLU A 1 89 ? 43.514 -10.440 26.072 1.00 63.47 89 GLU A C 1
ATOM 693 O O . GLU A 1 89 ? 42.796 -11.421 26.209 1.00 64.52 89 GLU A O 1
ATOM 699 N N . THR A 1 90 ? 44.040 -9.771 27.103 1.00 59.59 90 THR A N 1
ATOM 700 C CA . THR A 1 90 ? 43.816 -10.036 28.527 1.00 59.37 90 THR A CA 1
ATOM 701 C C . THR A 1 90 ? 42.368 -9.713 28.916 1.00 63.55 90 THR A C 1
ATOM 702 O O . THR A 1 90 ? 41.783 -10.412 29.740 1.00 63.84 90 THR A O 1
ATOM 706 N N . GLU A 1 91 ? 41.813 -8.645 28.329 1.00 61.00 91 GLU A N 1
ATOM 707 C CA . GLU A 1 91 ? 40.436 -8.210 28.522 1.00 61.10 91 GLU A CA 1
ATOM 708 C C . GLU A 1 91 ? 39.485 -9.229 27.912 1.00 64.34 91 GLU A C 1
ATOM 709 O O . GLU A 1 91 ? 38.436 -9.503 28.500 1.00 64.48 91 GLU A O 1
ATOM 715 N N . LEU A 1 92 ? 39.879 -9.809 26.751 1.00 60.83 92 LEU A N 1
ATOM 716 C CA . LEU A 1 92 ? 39.160 -10.848 26.013 1.00 59.96 92 LEU A CA 1
ATOM 717 C C . LEU A 1 92 ? 39.193 -12.123 26.811 1.00 62.44 92 LEU A C 1
ATOM 718 O O . LEU A 1 92 ? 38.130 -12.687 27.068 1.00 64.92 92 LEU A O 1
ATOM 723 N N . GLN A 1 93 ? 40.393 -12.564 27.236 1.00 56.90 93 GLN A N 1
ATOM 724 C CA . GLN A 1 93 ? 40.570 -13.758 28.070 1.00 56.38 93 GLN A CA 1
ATOM 725 C C . GLN A 1 93 ? 39.702 -13.704 29.332 1.00 59.68 93 GLN A C 1
ATOM 726 O O . GLN A 1 93 ? 39.044 -14.689 29.636 1.00 61.06 93 GLN A O 1
ATOM 732 N N . GLY A 1 94 ? 39.655 -12.542 29.987 1.00 55.18 94 GLY A N 1
ATOM 733 C CA . GLY A 1 94 ? 38.855 -12.272 31.177 1.00 55.18 94 GLY A CA 1
ATOM 734 C C . GLY A 1 94 ? 37.364 -12.352 30.938 1.00 60.26 94 GLY A C 1
ATOM 735 O O . GLY A 1 94 ? 36.637 -12.848 31.801 1.00 60.42 94 GLY A O 1
ATOM 736 N N . VAL A 1 95 ? 36.885 -11.871 29.765 1.00 57.43 95 VAL A N 1
ATOM 737 C CA . VAL A 1 95 ? 35.452 -11.922 29.421 1.00 57.53 95 VAL A CA 1
ATOM 738 C C . VAL A 1 95 ? 35.043 -13.380 29.192 1.00 63.46 95 VAL A C 1
ATOM 739 O O . VAL A 1 95 ? 34.047 -13.821 29.770 1.00 63.09 95 VAL A O 1
ATOM 743 N N . CYS A 1 96 ? 35.860 -14.140 28.418 1.00 61.39 96 CYS A N 1
ATOM 744 C CA . CYS A 1 96 ? 35.648 -15.574 28.150 1.00 61.58 96 CYS A CA 1
ATOM 745 C C . CYS A 1 96 ? 35.674 -16.377 29.455 1.00 66.86 96 CYS A C 1
ATOM 746 O O . CYS A 1 96 ? 34.841 -17.259 29.621 1.00 69.74 96 CYS A O 1
ATOM 749 N N . ASP A 1 97 ? 36.593 -16.054 30.385 1.00 61.09 97 ASP A N 1
ATOM 750 C CA . ASP A 1 97 ? 36.697 -16.701 31.700 1.00 61.83 97 ASP A CA 1
ATOM 751 C C . ASP A 1 97 ? 35.477 -16.429 32.601 1.00 62.18 97 ASP A C 1
ATOM 752 O O . ASP A 1 97 ? 35.120 -17.272 33.415 1.00 61.39 97 ASP A O 1
ATOM 757 N N . THR A 1 98 ? 34.865 -15.255 32.464 1.00 58.04 98 THR A N 1
ATOM 758 C CA . THR A 1 98 ? 33.646 -14.858 33.179 1.00 57.57 98 THR A CA 1
ATOM 759 C C . THR A 1 98 ? 32.484 -15.704 32.665 1.00 61.00 98 THR A C 1
ATOM 760 O O . THR A 1 98 ? 31.779 -16.294 33.472 1.00 60.84 98 THR A O 1
ATOM 764 N N . VAL A 1 99 ? 32.322 -15.801 31.327 1.00 58.55 99 VAL A N 1
ATOM 765 C CA . VAL A 1 99 ? 31.273 -16.589 30.661 1.00 58.58 99 VAL A CA 1
ATOM 766 C C . VAL A 1 99 ? 31.462 -18.059 31.026 1.00 63.25 99 VAL A C 1
ATOM 767 O O . VAL A 1 99 ? 30.507 -18.676 31.515 1.00 64.00 99 VAL A O 1
ATOM 771 N N . LEU A 1 100 ? 32.675 -18.622 30.789 1.00 58.03 100 LEU A N 1
ATOM 772 C CA . LEU A 1 100 ? 32.941 -20.041 31.085 1.00 58.97 100 LEU A CA 1
ATOM 773 C C . LEU A 1 100 ? 32.724 -20.406 32.552 1.00 64.31 100 LEU A C 1
ATOM 774 O O . LEU A 1 100 ? 32.248 -21.501 32.827 1.00 65.90 100 LEU A O 1
ATOM 779 N N . GLY A 1 101 ? 33.026 -19.471 33.460 1.00 60.93 101 GLY A N 1
ATOM 780 C CA . GLY A 1 101 ? 32.810 -19.598 34.894 1.00 61.15 101 GLY A CA 1
ATOM 781 C C . GLY A 1 101 ? 31.330 -19.662 35.193 1.00 65.86 101 GLY A C 1
ATOM 782 O O . GLY A 1 101 ? 30.878 -20.576 35.869 1.00 67.69 101 GLY A O 1
ATOM 783 N N . LEU A 1 102 ? 30.554 -18.730 34.629 1.00 61.51 102 LEU A N 1
ATOM 784 C CA . LEU A 1 102 ? 29.103 -18.693 34.767 1.00 60.84 102 LEU A CA 1
ATOM 785 C C . LEU A 1 102 ? 28.471 -19.978 34.248 1.00 66.86 102 LEU A C 1
ATOM 786 O O . LEU A 1 102 ? 27.493 -20.465 34.831 1.00 68.25 102 LEU A O 1
ATOM 791 N N . LEU A 1 103 ? 29.040 -20.529 33.160 1.00 62.76 103 LEU A N 1
ATOM 792 C CA . LEU A 1 103 ? 28.562 -21.753 32.513 1.00 62.54 103 LEU A CA 1
ATOM 793 C C . LEU A 1 103 ? 28.804 -22.982 33.348 1.00 71.31 103 LEU A C 1
ATOM 794 O O . LEU A 1 103 ? 27.859 -23.713 33.652 1.00 71.95 103 LEU A O 1
ATOM 799 N N . ASP A 1 104 ? 30.072 -23.223 33.708 1.00 71.00 104 ASP A N 1
ATOM 800 C CA . ASP A 1 104 ? 30.471 -24.391 34.494 1.00 74.10 104 ASP A CA 1
ATOM 801 C C . ASP A 1 104 ? 29.919 -24.410 35.929 1.00 79.58 104 ASP A C 1
ATOM 802 O O . ASP A 1 104 ? 29.669 -25.501 36.451 1.00 82.35 104 ASP A O 1
ATOM 807 N N . SER A 1 105 ? 29.690 -23.219 36.546 1.00 73.75 105 SER A N 1
ATOM 808 C CA . SER A 1 105 ? 29.259 -23.113 37.936 1.00 74.70 105 SER A CA 1
ATOM 809 C C . SER A 1 105 ? 27.764 -22.768 38.199 1.00 79.76 105 SER A C 1
ATOM 810 O O . SER A 1 105 ? 27.341 -22.830 39.362 1.00 81.72 105 SER A O 1
ATOM 813 N N . HIS A 1 106 ? 26.967 -22.413 37.181 1.00 74.03 106 HIS A N 1
ATOM 814 C CA . HIS A 1 106 ? 25.570 -22.067 37.463 1.00 73.67 106 HIS A CA 1
ATOM 815 C C . HIS A 1 106 ? 24.597 -22.557 36.428 1.00 75.92 106 HIS A C 1
ATOM 816 O O . HIS A 1 106 ? 23.466 -22.895 36.771 1.00 76.54 106 HIS A O 1
ATOM 823 N N . LEU A 1 107 ? 25.011 -22.530 35.154 1.00 71.42 107 LEU A N 1
ATOM 824 C CA . LEU A 1 107 ? 24.163 -22.760 33.992 1.00 70.41 107 LEU A CA 1
ATOM 825 C C . LEU A 1 107 ? 24.061 -24.202 33.500 1.00 78.87 107 LEU A C 1
ATOM 826 O O . LEU A 1 107 ? 22.934 -24.689 33.365 1.00 79.91 107 LEU A O 1
ATOM 831 N N . ILE A 1 108 ? 25.190 -24.856 33.168 1.00 77.57 108 ILE A N 1
ATOM 832 C CA . ILE A 1 108 ? 25.195 -26.223 32.627 1.00 79.32 108 ILE A CA 1
ATOM 833 C C . ILE A 1 108 ? 24.621 -27.203 33.642 1.00 89.13 108 ILE A C 1
ATOM 834 O O . ILE A 1 108 ? 23.770 -28.024 33.279 1.00 92.01 108 ILE A O 1
ATOM 839 N N . LYS A 1 109 ? 25.033 -27.066 34.916 1.00 87.54 109 LYS A N 1
ATOM 840 C CA . LYS A 1 109 ? 24.575 -27.884 36.046 1.00 89.98 109 LYS A CA 1
ATOM 841 C C . LYS A 1 109 ? 23.042 -27.777 36.165 1.00 94.78 109 LYS A C 1
ATOM 842 O O . LYS A 1 109 ? 22.343 -28.755 35.928 1.00 95.38 109 LYS A O 1
ATOM 848 N N . GLU A 1 110 ? 22.536 -26.562 36.423 1.00 91.82 110 GLU A N 1
ATOM 849 C CA . GLU A 1 110 ? 21.124 -26.238 36.594 1.00 93.35 110 GLU A CA 1
ATOM 850 C C . GLU A 1 110 ? 20.342 -26.086 35.239 1.00 98.10 110 GLU A C 1
ATOM 851 O O . GLU A 1 110 ? 19.499 -25.191 35.128 1.00 98.00 110 GLU A O 1
ATOM 857 N N . ALA A 1 111 ? 20.615 -26.953 34.215 1.00 94.32 111 ALA A N 1
ATOM 858 C CA . ALA A 1 111 ? 19.926 -26.921 32.905 1.00 92.87 111 ALA A CA 1
ATOM 859 C C . ALA A 1 111 ? 18.673 -27.834 32.933 1.00 98.73 111 ALA A C 1
ATOM 860 O O . ALA A 1 111 ? 18.779 -29.051 33.130 1.00 99.59 111 ALA A O 1
ATOM 862 N N . GLY A 1 112 ? 17.503 -27.211 32.786 1.00 94.95 112 GLY A N 1
ATOM 863 C CA . GLY A 1 112 ? 16.194 -27.855 32.871 1.00 95.96 112 GLY A CA 1
ATOM 864 C C . GLY A 1 112 ? 15.881 -28.915 31.839 1.00 99.27 112 GLY A C 1
ATOM 865 O O . GLY A 1 112 ? 15.149 -29.868 32.134 1.00 101.39 112 GLY A O 1
ATOM 866 N N . ASP A 1 113 ? 16.390 -28.734 30.611 1.00 92.66 113 ASP A N 1
ATOM 867 C CA . ASP A 1 113 ? 16.172 -29.665 29.507 1.00 92.22 113 ASP A CA 1
ATOM 868 C C . ASP A 1 113 ? 17.359 -29.723 28.550 1.00 91.54 113 ASP A C 1
ATOM 869 O O . ASP A 1 113 ? 18.370 -29.058 28.779 1.00 89.42 113 ASP A O 1
ATOM 874 N N . ALA A 1 114 ? 17.228 -30.532 27.488 1.00 86.88 114 ALA A N 1
ATOM 875 C CA . ALA A 1 114 ? 18.220 -30.733 26.438 1.00 85.30 114 ALA A CA 1
ATOM 876 C C . ALA A 1 114 ? 18.498 -29.424 25.713 1.00 86.62 114 ALA A C 1
ATOM 877 O O . ALA A 1 114 ? 19.664 -29.061 25.528 1.00 84.71 114 ALA A O 1
ATOM 879 N N . GLU A 1 115 ? 17.410 -28.709 25.333 1.00 81.82 115 GLU A N 1
ATOM 880 C CA . GLU A 1 115 ? 17.421 -27.462 24.568 1.00 79.40 115 GLU A CA 1
ATOM 881 C C . GLU A 1 115 ? 18.339 -26.388 25.172 1.00 77.31 115 GLU A C 1
ATOM 882 O O . GLU A 1 115 ? 19.116 -25.773 24.435 1.00 75.50 115 GLU A O 1
ATOM 888 N N . SER A 1 116 ? 18.255 -26.183 26.506 1.00 71.52 116 SER A N 1
ATOM 889 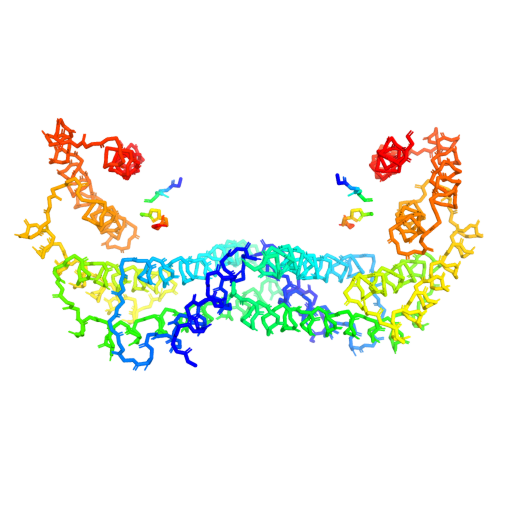C CA . SER A 1 116 ? 19.086 -25.229 27.238 1.00 69.68 116 SER A CA 1
ATOM 890 C C . SER A 1 116 ? 20.501 -25.774 27.438 1.00 74.12 116 SER A C 1
ATOM 891 O O . SER A 1 116 ? 21.464 -25.033 27.269 1.00 72.49 116 SER A O 1
ATOM 894 N N . ARG A 1 117 ? 20.619 -27.077 27.740 1.00 72.43 117 ARG A N 1
ATOM 895 C CA . ARG A 1 117 ? 21.886 -27.757 27.945 1.00 72.91 117 ARG A CA 1
ATOM 896 C C . ARG A 1 117 ? 22.748 -27.666 26.676 1.00 77.14 117 ARG A C 1
ATOM 897 O O . ARG A 1 117 ? 23.945 -27.428 26.790 1.00 77.37 117 ARG A O 1
ATOM 905 N N . VAL A 1 118 ? 22.139 -27.810 25.482 1.00 72.80 118 VAL A N 1
ATOM 906 C CA . VAL A 1 118 ? 22.804 -27.697 24.180 1.00 71.31 118 VAL A CA 1
ATOM 907 C C . VAL A 1 118 ? 23.193 -26.235 23.977 1.00 73.50 118 VAL A C 1
ATOM 908 O O . VAL A 1 118 ? 24.322 -25.951 23.563 1.00 72.29 118 VAL A O 1
ATOM 912 N N . PHE A 1 119 ? 22.252 -25.306 24.293 1.00 68.32 119 PHE A N 1
ATOM 913 C CA . PHE A 1 119 ? 22.471 -23.866 24.196 1.00 65.52 119 PHE A CA 1
ATOM 914 C C . PHE A 1 119 ? 23.747 -23.483 24.988 1.00 65.92 119 PHE A C 1
ATOM 915 O O . PHE A 1 119 ? 24.617 -22.830 24.424 1.00 64.94 119 PHE A O 1
ATOM 923 N N . TYR A 1 120 ? 23.839 -23.909 26.281 1.00 60.07 120 TYR A N 1
ATOM 924 C CA . TYR A 1 120 ? 24.941 -23.663 27.210 1.00 58.37 120 TYR A CA 1
ATOM 925 C C . TYR A 1 120 ? 26.252 -24.352 26.830 1.00 60.07 120 TYR A C 1
ATOM 926 O O . TYR A 1 120 ? 27.320 -23.800 27.082 1.00 58.17 120 TYR A O 1
ATOM 935 N N . LEU A 1 121 ? 26.171 -25.551 26.237 1.00 56.38 121 LEU A N 1
ATOM 936 C CA . LEU A 1 121 ? 27.331 -26.298 25.779 1.00 55.76 121 LEU A CA 1
ATOM 937 C C . LEU A 1 121 ? 27.894 -25.733 24.468 1.00 59.66 121 LEU A C 1
ATOM 938 O O . LEU A 1 121 ? 29.104 -25.778 24.255 1.00 60.16 121 LEU A O 1
ATOM 943 N N . LYS A 1 122 ? 27.043 -25.103 23.649 1.00 58.01 122 LYS A N 1
ATOM 944 C CA . LYS A 1 122 ? 27.416 -24.395 22.411 1.00 57.24 122 LYS A CA 1
ATOM 945 C C . LYS A 1 122 ? 28.189 -23.142 22.816 1.00 63.76 122 LYS A C 1
ATOM 946 O O . LYS A 1 122 ? 29.218 -22.864 22.202 1.00 65.74 122 LYS A O 1
ATOM 952 N N . MET A 1 123 ? 27.747 -22.441 23.906 1.00 59.97 123 MET A N 1
ATOM 953 C CA . MET A 1 123 ? 28.409 -21.283 24.512 1.00 58.98 123 MET A CA 1
ATOM 954 C C . MET A 1 123 ? 29.797 -21.643 25.027 1.00 62.61 123 MET A C 1
ATOM 955 O O . MET A 1 123 ? 30.746 -20.929 24.738 1.00 65.13 123 MET A O 1
ATOM 960 N N . LYS A 1 124 ? 29.923 -22.740 25.771 1.00 56.94 124 LYS A N 1
ATOM 961 C CA . LYS A 1 124 ? 31.183 -23.214 26.317 1.00 56.55 124 LYS A CA 1
ATOM 962 C C . LYS A 1 124 ? 32.210 -23.499 25.188 1.00 60.78 124 LYS A C 1
ATOM 963 O O . LYS A 1 124 ? 33.367 -23.071 25.282 1.00 59.39 124 LYS A O 1
ATOM 969 N N . GLY A 1 125 ? 31.764 -24.199 24.144 1.00 57.68 125 GLY A N 1
ATOM 970 C CA . GLY A 1 125 ? 32.600 -24.513 22.998 1.00 57.10 125 GLY A CA 1
ATOM 971 C C . GLY A 1 125 ? 33.044 -23.265 22.283 1.00 60.70 125 GLY A C 1
ATOM 972 O O . GLY A 1 125 ? 34.211 -23.162 21.911 1.00 61.41 125 GLY A O 1
ATOM 973 N N . ASP A 1 126 ? 32.112 -22.293 22.113 1.00 57.31 126 ASP A N 1
ATOM 974 C CA . ASP A 1 126 ? 32.317 -20.983 21.467 1.00 54.70 126 ASP A CA 1
ATOM 975 C C . ASP A 1 126 ? 33.377 -20.172 22.165 1.00 56.71 126 ASP A C 1
ATOM 976 O O . ASP A 1 126 ? 34.339 -19.781 21.528 1.00 56.67 126 ASP A O 1
ATOM 981 N N . TYR A 1 127 ? 33.220 -19.960 23.487 1.00 52.93 127 TYR A N 1
ATOM 982 C CA . TYR A 1 127 ? 34.113 -19.177 24.334 1.00 52.46 127 TYR A CA 1
ATOM 983 C C . TYR A 1 127 ? 35.482 -19.785 24.487 1.00 58.60 127 TYR A C 1
ATOM 984 O O . TYR A 1 127 ? 36.449 -19.041 24.647 1.00 60.03 127 TYR A O 1
ATOM 993 N N . TYR A 1 128 ? 35.590 -21.106 24.346 1.00 56.11 128 TYR A N 1
ATOM 994 C CA . TYR A 1 128 ? 36.876 -21.795 24.335 1.00 56.44 128 TYR A CA 1
ATOM 995 C C . TYR A 1 128 ? 37.526 -21.626 22.954 1.00 60.13 128 TYR A C 1
ATOM 996 O O . TYR A 1 128 ? 38.746 -21.599 22.860 1.00 60.19 128 TYR A O 1
ATOM 1005 N N . ARG A 1 129 ? 36.707 -21.483 21.889 1.00 56.99 129 ARG A N 1
ATOM 1006 C CA . ARG A 1 129 ? 37.164 -21.272 20.508 1.00 56.89 129 ARG A CA 1
ATOM 1007 C C . ARG A 1 129 ? 37.755 -19.858 20.358 1.00 59.88 129 ARG A C 1
ATOM 1008 O O . ARG A 1 129 ? 38.815 -19.692 19.733 1.00 58.67 129 ARG A O 1
ATOM 1016 N N . TYR A 1 130 ? 37.099 -18.853 21.000 1.00 54.76 130 TYR A N 1
ATOM 1017 C CA . TYR A 1 130 ? 37.551 -17.461 21.031 1.00 52.11 130 TYR A CA 1
ATOM 1018 C C . TYR A 1 130 ? 38.834 -17.398 21.817 1.00 59.77 130 TYR A C 1
ATOM 1019 O O . TYR A 1 130 ? 39.745 -16.664 21.419 1.00 61.35 130 TYR A O 1
ATOM 1028 N N . LEU A 1 131 ? 38.920 -18.185 22.916 1.00 56.29 131 LEU A N 1
ATOM 1029 C CA . LEU A 1 131 ? 40.132 -18.271 23.713 1.00 56.53 131 LEU A CA 1
ATOM 1030 C C . LEU A 1 131 ? 41.295 -18.831 22.865 1.00 62.86 131 LEU A C 1
ATOM 1031 O O . LEU A 1 131 ? 42.402 -18.283 22.916 1.00 62.15 131 LEU A O 1
ATOM 1036 N N . ALA A 1 132 ? 41.027 -19.898 22.071 1.00 62.01 132 ALA A N 1
ATOM 1037 C CA . ALA A 1 132 ? 41.999 -20.579 21.188 1.00 63.36 132 ALA A CA 1
ATOM 1038 C C . ALA A 1 132 ? 42.467 -19.716 20.022 1.00 67.93 132 ALA A C 1
ATOM 1039 O O . ALA A 1 132 ? 43.559 -19.957 19.510 1.00 68.19 132 ALA A O 1
ATOM 1041 N N . GLU A 1 133 ? 41.664 -18.710 19.606 1.00 64.71 133 GLU A N 1
ATOM 1042 C CA . GLU A 1 133 ? 42.040 -17.796 18.519 1.00 64.92 133 GLU A CA 1
ATOM 1043 C C . GLU A 1 133 ? 43.209 -16.894 18.937 1.00 70.27 133 GLU A C 1
ATOM 1044 O O . GLU A 1 133 ? 43.952 -16.432 18.071 1.00 69.58 133 GLU A O 1
ATOM 1050 N N . VAL A 1 134 ? 43.317 -16.597 20.254 1.00 68.23 134 VAL A N 1
ATOM 1051 C CA . VAL A 1 134 ? 44.333 -15.708 20.819 1.00 69.39 134 VAL A CA 1
ATOM 1052 C C . VAL A 1 134 ? 45.438 -16.470 21.593 1.00 78.81 134 VAL A C 1
ATOM 1053 O O . VAL A 1 134 ? 46.448 -15.854 21.927 1.00 80.86 134 VAL A O 1
ATOM 1057 N N . ALA A 1 135 ? 45.249 -17.781 21.885 1.00 77.60 135 ALA A N 1
ATOM 1058 C CA . ALA A 1 135 ? 46.206 -18.627 22.628 1.00 80.04 135 ALA A CA 1
ATOM 1059 C C . ALA A 1 135 ? 47.464 -18.954 21.795 1.00 91.72 135 ALA A C 1
ATOM 1060 O O . ALA A 1 135 ? 47.424 -18.814 20.571 1.00 92.05 135 ALA A O 1
ATOM 1062 N N . THR A 1 136 ? 48.581 -19.375 22.442 1.00 94.08 136 THR A N 1
ATOM 1063 C CA . THR A 1 136 ? 49.835 -19.620 21.710 1.00 97.96 136 THR A CA 1
ATOM 1064 C C . THR A 1 136 ? 50.390 -21.077 21.723 1.00 108.38 136 THR A C 1
ATOM 1065 O O . THR A 1 136 ? 50.462 -21.696 20.656 1.00 109.91 136 THR A O 1
ATOM 1069 N N . GLY A 1 137 ? 50.848 -21.572 22.877 1.00 107.63 137 GLY A N 1
ATOM 1070 C CA . GLY A 1 137 ? 51.481 -22.888 22.941 1.00 110.20 137 GLY A CA 1
ATOM 1071 C C . GLY A 1 137 ? 50.804 -23.966 23.757 1.00 115.61 137 GLY A C 1
ATOM 1072 O O . GLY A 1 137 ? 49.901 -24.657 23.267 1.00 115.32 137 GLY A O 1
ATOM 1073 N N . ASP A 1 138 ? 51.308 -24.150 24.994 1.00 113.36 138 ASP A N 1
ATOM 1074 C CA . ASP A 1 138 ? 50.874 -25.131 25.998 1.00 114.18 138 ASP A CA 1
ATOM 1075 C C . ASP A 1 138 ? 49.339 -25.076 26.172 1.00 114.86 138 ASP A C 1
ATOM 1076 O O . ASP A 1 138 ? 48.630 -26.090 26.043 1.00 114.00 138 ASP A O 1
ATOM 1081 N N . ASP A 1 139 ? 48.859 -23.847 26.429 1.00 108.72 139 ASP A N 1
ATOM 1082 C CA . ASP A 1 139 ? 47.476 -23.480 26.673 1.00 106.30 139 ASP A CA 1
ATOM 1083 C C . ASP A 1 139 ? 46.589 -23.697 25.467 1.00 105.33 139 ASP A C 1
ATOM 1084 O O . ASP A 1 139 ? 45.467 -24.157 25.648 1.00 105.09 139 ASP A O 1
ATOM 1089 N N . LYS A 1 140 ? 47.085 -23.383 24.247 1.00 97.97 140 LYS A N 1
ATOM 1090 C CA . LYS A 1 140 ? 46.346 -23.511 22.986 1.00 95.32 140 LYS A CA 1
ATOM 1091 C C . LYS A 1 140 ? 45.730 -24.909 22.770 1.00 96.18 140 LYS A C 1
ATOM 1092 O O . LYS A 1 140 ? 44.530 -25.017 22.536 1.00 94.81 140 LYS A O 1
ATOM 1098 N N . LYS A 1 141 ? 46.530 -25.958 22.917 1.00 92.37 141 LYS A N 1
ATOM 1099 C CA . LYS A 1 141 ? 46.120 -27.357 22.714 1.00 92.03 141 LYS A CA 1
ATOM 1100 C C . LYS A 1 141 ? 45.094 -27.856 23.748 1.00 91.01 141 LYS A C 1
ATOM 1101 O O . LYS A 1 141 ? 44.191 -28.619 23.411 1.00 89.76 141 LYS A O 1
ATOM 1107 N N . ARG A 1 142 ? 45.239 -27.398 24.997 1.00 84.73 142 ARG A N 1
ATOM 1108 C CA . ARG A 1 142 ? 44.374 -27.696 26.132 1.00 82.70 142 ARG A CA 1
ATOM 1109 C C . ARG A 1 142 ? 42.993 -27.013 25.932 1.00 81.35 142 ARG A C 1
ATOM 1110 O O . ARG A 1 142 ? 41.962 -27.597 26.275 1.00 79.88 142 ARG A O 1
ATOM 1118 N N . ILE A 1 143 ? 42.992 -25.793 25.352 1.00 74.42 143 ILE A N 1
ATOM 1119 C CA . ILE A 1 143 ? 41.794 -24.999 25.070 1.00 71.42 143 ILE A CA 1
ATOM 1120 C C . ILE A 1 143 ? 41.028 -25.587 23.869 1.00 71.89 143 ILE A C 1
ATOM 1121 O O . ILE A 1 143 ? 39.793 -25.622 23.887 1.00 70.19 143 ILE A O 1
ATOM 1126 N N . ILE A 1 144 ? 41.771 -26.074 22.846 1.00 67.05 144 ILE A N 1
ATOM 1127 C CA . ILE A 1 144 ? 41.221 -26.728 21.650 1.00 65.78 144 ILE A CA 1
ATOM 1128 C C . ILE A 1 144 ? 40.537 -28.056 22.046 1.00 72.66 144 ILE A C 1
ATOM 1129 O O . ILE A 1 144 ? 39.493 -28.412 21.484 1.00 74.36 144 ILE A O 1
ATOM 1134 N N . ASP A 1 145 ? 41.075 -28.744 23.059 1.00 70.27 145 ASP A N 1
ATOM 1135 C CA . ASP A 1 145 ? 40.470 -29.973 23.559 1.00 71.71 145 ASP A CA 1
ATOM 1136 C C . ASP A 1 145 ? 39.148 -29.690 24.296 1.00 71.59 145 ASP A C 1
ATOM 1137 O O . ASP A 1 145 ? 38.206 -30.453 24.132 1.00 70.31 145 ASP A O 1
ATOM 1142 N N . SER A 1 146 ? 39.064 -28.560 25.046 1.00 66.35 146 SER A N 1
ATOM 1143 C CA . SER A 1 146 ? 37.898 -28.135 25.838 1.00 64.54 146 SER A CA 1
ATOM 1144 C C . SER A 1 146 ? 36.721 -27.619 24.959 1.00 68.53 146 SER A C 1
ATOM 1145 O O . SER A 1 146 ? 35.557 -27.757 25.354 1.00 67.96 146 SER A O 1
ATOM 1148 N N . ALA A 1 147 ? 37.030 -27.013 23.785 1.00 63.27 147 ALA A N 1
ATOM 1149 C CA . ALA A 1 147 ? 36.036 -26.548 22.821 1.00 60.76 147 ALA A CA 1
ATOM 1150 C C . ALA A 1 147 ? 35.350 -27.766 22.166 1.00 65.71 147 ALA A C 1
ATOM 1151 O O . ALA A 1 147 ? 34.118 -27.821 22.163 1.00 64.17 147 ALA A O 1
ATOM 1153 N N . ARG A 1 148 ? 36.157 -28.778 21.703 1.00 64.33 148 ARG A N 1
ATOM 1154 C CA . ARG A 1 148 ? 35.750 -30.057 21.081 1.00 65.08 148 ARG A CA 1
ATOM 1155 C C . ARG A 1 148 ? 34.887 -30.915 22.004 1.00 71.00 148 ARG A C 1
ATOM 1156 O O . ARG A 1 148 ? 33.960 -31.579 21.524 1.00 72.48 148 ARG A O 1
ATOM 1164 N N . SER A 1 149 ? 35.229 -30.944 23.314 1.00 67.93 149 SER A N 1
ATOM 1165 C CA . SER A 1 149 ? 34.522 -31.656 24.389 1.00 68.19 149 SER A CA 1
ATOM 1166 C C . SER A 1 149 ? 33.084 -31.146 24.513 1.00 72.30 149 SER A C 1
ATOM 1167 O O . SER A 1 149 ? 32.152 -31.929 24.373 1.00 74.27 149 SER A O 1
ATOM 1170 N N . ALA A 1 150 ? 32.915 -29.834 24.750 1.00 67.68 150 ALA A N 1
ATOM 1171 C CA . ALA A 1 150 ? 31.632 -29.151 24.889 1.00 66.75 150 ALA A CA 1
ATOM 1172 C C . ALA A 1 150 ? 30.824 -29.228 23.587 1.00 69.28 150 ALA A C 1
ATOM 1173 O O . ALA A 1 150 ? 29.631 -29.520 23.634 1.00 69.52 150 ALA A O 1
ATOM 1175 N N . TYR A 1 151 ? 31.484 -29.024 22.427 1.00 64.37 151 TYR A N 1
ATOM 1176 C CA . TYR A 1 151 ? 30.844 -29.109 21.113 1.00 63.22 151 TYR A CA 1
ATOM 1177 C C . TYR A 1 151 ? 30.382 -30.530 20.824 1.00 70.31 151 TYR A C 1
ATOM 1178 O O . TYR A 1 151 ? 29.332 -30.703 20.208 1.00 72.38 151 TYR A O 1
ATOM 1187 N N . GLN A 1 152 ? 31.155 -31.545 21.259 1.00 67.61 152 GLN A N 1
ATOM 1188 C CA . GLN A 1 152 ? 30.775 -32.943 21.067 1.00 69.57 152 GLN A CA 1
ATOM 1189 C C . GLN A 1 152 ? 29.639 -33.318 21.978 1.00 74.23 152 GLN A C 1
ATOM 1190 O O . GLN A 1 152 ? 28.632 -33.807 21.489 1.00 75.19 152 GLN A O 1
ATOM 1196 N N . GLU A 1 153 ? 29.766 -33.044 23.291 1.00 70.46 153 GLU A N 1
ATOM 1197 C CA . GLU A 1 153 ? 28.713 -33.328 24.259 1.00 71.00 153 GLU A CA 1
ATOM 1198 C C . GLU A 1 153 ? 27.378 -32.673 23.838 1.00 74.49 153 GLU A C 1
ATOM 1199 O O . GLU A 1 153 ? 26.330 -33.255 24.054 1.00 74.66 153 GLU A O 1
ATOM 1205 N N . ALA A 1 154 ? 27.435 -31.494 23.199 1.00 71.96 154 ALA A N 1
ATOM 1206 C CA . ALA A 1 154 ? 26.268 -30.755 22.721 1.00 71.50 154 ALA A CA 1
ATOM 1207 C C . ALA A 1 154 ? 25.688 -31.389 21.449 1.00 76.01 154 ALA A C 1
ATOM 1208 O O . ALA A 1 154 ? 24.466 -31.497 21.339 1.00 74.37 154 ALA A O 1
ATOM 1210 N N . MET A 1 155 ? 26.567 -31.842 20.517 1.00 74.98 155 MET A N 1
ATOM 1211 C CA . MET A 1 155 ? 26.183 -32.527 19.273 1.00 77.06 155 MET A CA 1
ATOM 1212 C C . MET A 1 155 ? 25.396 -33.792 19.584 1.00 83.95 155 MET A C 1
ATOM 1213 O O . MET A 1 155 ? 24.367 -34.042 18.958 1.00 86.54 155 MET A O 1
ATOM 1218 N N . ASP A 1 156 ? 25.870 -34.572 20.569 1.00 79.21 156 ASP A N 1
ATOM 1219 C CA . ASP A 1 156 ? 25.233 -35.798 21.022 1.00 80.06 156 ASP A CA 1
ATOM 1220 C C . ASP A 1 156 ? 23.822 -35.519 21.531 1.00 80.67 156 ASP A C 1
ATOM 1221 O O . ASP A 1 156 ? 22.883 -36.141 21.040 1.00 80.84 156 ASP A O 1
ATOM 1226 N N . ILE A 1 157 ? 23.665 -34.551 22.454 1.00 75.09 157 ILE A N 1
ATOM 1227 C CA . ILE A 1 157 ? 22.352 -34.204 23.010 1.00 75.20 157 ILE A CA 1
ATOM 1228 C C . ILE A 1 157 ? 21.395 -33.671 21.919 1.00 79.41 157 ILE A C 1
ATOM 1229 O O . ILE A 1 157 ? 20.233 -34.086 21.892 1.00 80.98 157 ILE A O 1
ATOM 1234 N N . SER A 1 158 ? 21.883 -32.793 21.011 1.00 73.88 158 SER A N 1
ATOM 1235 C CA . SER A 1 158 ? 21.066 -32.226 19.938 1.00 72.91 158 SER A CA 1
ATOM 1236 C C . SER A 1 158 ? 20.650 -33.261 18.889 1.00 79.26 158 SER A C 1
ATOM 1237 O O . SER A 1 158 ? 19.555 -33.133 18.343 1.00 80.03 158 SER A O 1
ATOM 1240 N N . LYS A 1 159 ? 21.486 -34.291 18.624 1.00 77.58 159 LYS A N 1
ATOM 1241 C CA . LYS A 1 159 ? 21.150 -35.375 17.676 1.00 80.45 159 LYS A CA 1
ATOM 1242 C C . LYS A 1 159 ? 20.062 -36.312 18.266 1.00 88.83 159 LYS A C 1
ATOM 1243 O O . LYS A 1 159 ? 19.175 -36.789 17.544 1.00 89.77 159 LYS A O 1
ATOM 1249 N N . LYS A 1 160 ? 20.135 -36.535 19.588 1.00 86.59 160 LYS A N 1
ATOM 1250 C CA . LYS A 1 160 ? 19.240 -37.396 20.356 1.00 88.25 160 LYS A CA 1
ATOM 1251 C C . LYS A 1 160 ? 17.911 -36.730 20.808 1.00 93.42 160 LYS A C 1
ATOM 1252 O O . LYS A 1 160 ? 16.916 -37.450 20.934 1.00 94.96 160 LYS A O 1
ATOM 1258 N N . GLU A 1 161 ? 17.884 -35.388 21.079 1.00 88.49 161 GLU A N 1
ATOM 1259 C CA . GLU A 1 161 ? 16.661 -34.734 21.572 1.00 87.77 161 GLU A CA 1
ATOM 1260 C C . GLU A 1 161 ? 16.307 -33.370 20.913 1.00 89.08 161 GLU A C 1
ATOM 1261 O O . GLU A 1 161 ? 15.569 -32.576 21.506 1.00 86.95 161 GLU A O 1
ATOM 1267 N N . MET A 1 162 ? 16.754 -33.138 19.666 1.00 85.85 162 MET A N 1
ATOM 1268 C CA . MET A 1 162 ? 16.423 -31.912 18.925 1.00 84.06 162 MET A CA 1
ATOM 1269 C C . MET A 1 162 ? 16.191 -32.193 17.446 1.00 87.68 162 MET A C 1
ATOM 1270 O O . MET A 1 162 ? 16.955 -32.972 16.866 1.00 87.52 162 MET A O 1
ATOM 1275 N N . PRO A 1 163 ? 15.179 -31.542 16.804 1.00 83.92 163 PRO A N 1
ATOM 1276 C CA . PRO A 1 163 ? 14.961 -31.758 15.355 1.00 84.48 163 PRO A CA 1
ATOM 1277 C C . PRO A 1 163 ? 16.118 -31.199 14.523 1.00 87.97 163 PRO A C 1
ATOM 1278 O O . PRO A 1 163 ? 16.761 -30.247 14.989 1.00 87.47 163 PRO A O 1
ATOM 1282 N N . PRO A 1 164 ? 16.432 -31.745 13.318 1.00 84.05 164 PRO A N 1
ATOM 1283 C CA . PRO A 1 164 ? 17.582 -31.212 12.548 1.00 82.53 164 PRO A CA 1
ATOM 1284 C C . PRO A 1 164 ? 17.436 -29.767 12.065 1.00 83.45 164 PRO A C 1
ATOM 1285 O O . PRO A 1 164 ? 18.432 -29.152 11.684 1.00 81.39 164 PRO A O 1
ATOM 1289 N N . THR A 1 165 ? 16.185 -29.240 12.092 1.00 79.67 165 THR A N 1
ATOM 1290 C CA . THR A 1 165 ? 15.786 -27.878 11.712 1.00 78.14 165 THR A CA 1
ATOM 1291 C C . THR A 1 165 ? 15.925 -26.890 12.900 1.00 79.75 165 THR A C 1
ATOM 1292 O O . THR A 1 165 ? 15.900 -25.678 12.683 1.00 78.18 165 THR A O 1
ATOM 1296 N N . ASN A 1 166 ? 16.103 -27.401 14.140 1.00 75.49 166 ASN A N 1
ATOM 1297 C CA . ASN A 1 166 ? 16.259 -26.560 15.325 1.00 73.17 166 ASN A CA 1
ATOM 1298 C C . ASN A 1 166 ? 17.428 -25.562 15.130 1.00 76.18 166 ASN A C 1
ATOM 1299 O O . ASN A 1 166 ? 18.553 -25.989 14.832 1.00 74.45 166 ASN A O 1
ATOM 1304 N N . PRO A 1 167 ? 17.149 -24.234 15.301 1.00 72.79 167 PRO A N 1
ATOM 1305 C CA . PRO A 1 167 ? 18.191 -23.216 15.109 1.00 70.57 167 PRO A CA 1
ATOM 1306 C C . PRO A 1 167 ? 19.383 -23.316 16.057 1.00 73.48 167 PRO A C 1
ATOM 1307 O O . PRO A 1 167 ? 20.458 -22.861 15.676 1.00 71.43 167 PRO A O 1
ATOM 1311 N N . ILE A 1 168 ? 19.223 -23.917 17.262 1.00 70.64 168 ILE A N 1
ATOM 1312 C CA . ILE A 1 168 ? 20.355 -24.088 18.184 1.00 69.58 168 ILE A CA 1
ATOM 1313 C C . ILE A 1 168 ? 21.256 -25.208 17.638 1.00 71.12 168 ILE A C 1
ATOM 1314 O O . ILE A 1 168 ? 22.482 -25.079 17.657 1.00 71.63 168 ILE A O 1
ATOM 1319 N N . ARG A 1 169 ? 20.631 -26.291 17.130 1.00 65.05 169 ARG A N 1
ATOM 1320 C CA . ARG A 1 169 ? 21.301 -27.442 16.537 1.00 64.04 169 ARG A CA 1
ATOM 1321 C C . ARG A 1 169 ? 22.097 -27.000 15.323 1.00 65.16 169 ARG A C 1
ATOM 1322 O O . ARG A 1 169 ? 23.278 -27.335 15.221 1.00 65.80 169 ARG A O 1
ATOM 1330 N N . LEU A 1 170 ? 21.463 -26.211 14.435 1.00 59.21 170 LEU A N 1
ATOM 1331 C CA . LEU A 1 170 ? 22.046 -25.659 13.209 1.00 58.24 170 LEU A CA 1
ATOM 1332 C C . LEU A 1 170 ? 23.211 -24.717 13.504 1.00 60.32 170 LEU A C 1
ATOM 1333 O O . LEU A 1 170 ? 24.237 -24.788 12.826 1.00 59.87 170 LEU A O 1
ATOM 1338 N N . GLY A 1 171 ? 23.022 -23.854 14.506 1.00 55.14 171 GLY A N 1
ATOM 1339 C CA . GLY A 1 171 ? 23.999 -22.878 14.978 1.00 53.19 171 GLY A CA 1
ATOM 1340 C C . GLY A 1 171 ? 25.196 -23.542 15.617 1.00 60.28 171 GLY A C 1
ATOM 1341 O O . GLY A 1 171 ? 26.323 -23.113 15.393 1.00 59.57 171 GLY A O 1
ATOM 1342 N N . LEU A 1 172 ? 24.953 -24.629 16.384 1.00 60.34 172 LEU A N 1
ATOM 1343 C CA . LEU A 1 172 ? 25.948 -25.488 17.036 1.00 60.65 172 LEU A CA 1
ATOM 1344 C C . LEU A 1 172 ? 26.838 -26.192 16.006 1.00 65.76 172 LEU A C 1
ATOM 1345 O O . LEU A 1 172 ? 28.075 -26.144 16.129 1.00 64.94 172 LEU A O 1
ATOM 1350 N N . ALA A 1 173 ? 26.192 -26.864 15.018 1.00 62.64 173 ALA A N 1
ATOM 1351 C CA . ALA A 1 173 ? 26.843 -27.567 13.917 1.00 64.10 173 ALA A CA 1
ATOM 1352 C C . ALA A 1 173 ? 27.719 -26.615 13.053 1.00 68.58 173 ALA A C 1
ATOM 1353 O O . ALA A 1 173 ? 28.805 -27.001 12.621 1.00 69.32 173 ALA A O 1
ATOM 1355 N N . LEU A 1 174 ? 27.244 -25.364 12.848 1.00 64.17 174 LEU A N 1
ATOM 1356 C CA . LEU A 1 174 ? 27.921 -24.293 12.102 1.00 62.83 174 LEU A CA 1
ATOM 1357 C C . LEU A 1 174 ? 29.205 -23.872 12.808 1.00 66.81 174 LEU A C 1
ATOM 1358 O O . LEU A 1 174 ? 30.247 -23.764 12.165 1.00 67.73 174 LEU A O 1
ATOM 1363 N N . ASN A 1 175 ? 29.119 -23.655 14.133 1.00 61.14 175 ASN A N 1
ATOM 1364 C CA . ASN A 1 175 ? 30.215 -23.238 14.996 1.00 58.01 175 ASN A CA 1
ATOM 1365 C C . ASN A 1 175 ? 31.254 -24.325 15.180 1.00 58.68 175 ASN A C 1
ATOM 1366 O O . ASN A 1 175 ? 32.448 -24.033 15.206 1.00 56.34 175 ASN A O 1
ATOM 1371 N N . PHE A 1 176 ? 30.798 -25.570 15.262 1.00 56.92 176 PHE A N 1
ATOM 1372 C CA . PHE A 1 176 ? 31.650 -26.745 15.381 1.00 57.73 176 PHE A CA 1
ATOM 1373 C C . PHE A 1 176 ? 32.410 -26.978 14.074 1.00 64.30 176 PHE A C 1
ATOM 1374 O O . PHE A 1 176 ? 33.607 -27.250 14.118 1.00 66.25 176 PHE A O 1
ATOM 1382 N N . SER A 1 177 ? 31.745 -26.827 12.910 1.00 61.84 177 SER A N 1
ATOM 1383 C CA . SER A 1 177 ? 32.416 -26.958 11.614 1.00 62.03 177 SER A CA 1
ATOM 1384 C C . SER A 1 177 ? 33.415 -25.790 11.398 1.00 66.50 177 SER A C 1
ATOM 1385 O O . SER A 1 177 ? 34.443 -25.990 10.765 1.00 68.60 177 SER A O 1
ATOM 1388 N N . VAL A 1 178 ? 33.135 -24.600 11.968 1.00 61.98 178 VAL A N 1
ATOM 1389 C CA . VAL A 1 178 ? 34.032 -23.425 11.950 1.00 61.33 178 VAL A CA 1
ATOM 1390 C C . VAL A 1 178 ? 35.275 -23.758 12.840 1.00 68.76 178 VAL A C 1
ATOM 1391 O O . VAL A 1 178 ? 36.412 -23.568 12.402 1.00 69.51 178 VAL A O 1
ATOM 1395 N N . PHE A 1 179 ? 35.046 -24.324 14.053 1.00 65.98 179 PHE A N 1
ATOM 1396 C CA . PHE A 1 179 ? 36.085 -24.832 14.937 1.00 64.92 179 PHE A CA 1
ATOM 1397 C C . PHE A 1 179 ? 36.971 -25.820 14.139 1.00 74.42 179 PHE A C 1
ATOM 1398 O O . PHE A 1 179 ? 38.180 -25.649 14.162 1.00 75.89 179 PHE A O 1
ATOM 1406 N N . HIS A 1 180 ? 36.380 -26.839 13.440 1.00 73.46 180 HIS A N 1
ATOM 1407 C CA . HIS A 1 180 ? 37.139 -27.841 12.668 1.00 75.71 180 HIS A CA 1
ATOM 1408 C C . HIS A 1 180 ? 38.035 -27.218 11.613 1.00 78.63 180 HIS A C 1
ATOM 1409 O O . HIS A 1 180 ? 39.229 -27.510 11.571 1.00 79.18 180 HIS A O 1
ATOM 1416 N N . TYR A 1 181 ? 37.453 -26.367 10.757 1.00 73.90 181 TYR A N 1
ATOM 1417 C CA . TYR A 1 181 ? 38.172 -25.711 9.676 1.00 73.41 181 TYR A CA 1
ATOM 1418 C C . TYR A 1 181 ? 39.286 -24.763 10.172 1.00 77.61 181 TYR A C 1
ATOM 1419 O O . TYR A 1 181 ? 40.454 -24.991 9.851 1.00 77.12 181 TYR A O 1
ATOM 1428 N N . GLU A 1 182 ? 38.906 -23.720 10.967 1.00 74.88 182 GLU A N 1
ATOM 1429 C CA . GLU A 1 182 ? 39.754 -22.635 11.492 1.00 73.95 182 GLU A CA 1
ATOM 1430 C C . GLU A 1 182 ? 40.681 -22.957 12.658 1.00 77.04 182 GLU A C 1
ATOM 1431 O O . GLU A 1 182 ? 41.788 -22.412 12.696 1.00 76.84 182 GLU A O 1
ATOM 1437 N N . ILE A 1 183 ? 40.202 -23.735 13.652 1.00 71.66 183 ILE A N 1
ATOM 1438 C CA . ILE A 1 183 ? 40.960 -24.022 14.870 1.00 70.45 183 ILE A CA 1
ATOM 1439 C C . ILE A 1 183 ? 41.619 -25.400 14.860 1.00 76.36 183 ILE A C 1
ATOM 1440 O O . ILE A 1 183 ? 42.828 -25.487 15.092 1.00 75.62 183 ILE A O 1
ATOM 1445 N N . ALA A 1 184 ? 40.824 -26.472 14.647 1.00 75.09 184 ALA A N 1
ATOM 1446 C CA . ALA A 1 184 ? 41.299 -27.854 14.697 1.00 77.59 184 ALA A CA 1
ATOM 1447 C C . ALA A 1 184 ? 42.105 -28.309 13.486 1.00 86.42 184 ALA A C 1
ATOM 1448 O O . ALA A 1 184 ? 42.721 -29.380 13.557 1.00 89.47 184 ALA A O 1
ATOM 1450 N N . ASN A 1 185 ? 42.136 -27.513 12.391 1.00 83.32 185 ASN A N 1
ATOM 1451 C CA . ASN A 1 185 ? 42.893 -27.828 11.167 1.00 85.93 185 ASN A CA 1
ATOM 1452 C C . ASN A 1 185 ? 42.297 -28.991 10.333 1.00 91.00 185 ASN A C 1
ATOM 1453 O O . ASN A 1 185 ? 43.016 -29.558 9.517 1.00 91.80 185 ASN A O 1
ATOM 1458 N N . SER A 1 186 ? 40.994 -29.329 10.515 1.00 87.35 186 SER A N 1
ATOM 1459 C CA . SER A 1 186 ? 40.310 -30.409 9.774 1.00 88.81 186 SER A CA 1
ATOM 1460 C C . SER A 1 186 ? 39.232 -29.877 8.797 1.00 92.41 186 SER A C 1
ATOM 1461 O O . SER A 1 186 ? 38.038 -29.921 9.123 1.00 90.99 186 SER A O 1
ATOM 1464 N N . PRO A 1 187 ? 39.620 -29.413 7.579 1.00 88.94 187 PRO A N 1
ATOM 1465 C CA . PRO A 1 187 ? 38.611 -28.941 6.616 1.00 88.27 187 PRO A CA 1
ATOM 1466 C C . PRO A 1 187 ? 37.602 -30.007 6.170 1.00 93.82 187 PRO A C 1
ATOM 1467 O O . PRO A 1 187 ? 36.441 -29.676 5.936 1.00 93.16 187 PRO A O 1
ATOM 1471 N N . GLU A 1 188 ? 38.047 -31.275 6.056 1.00 91.76 188 GLU A N 1
ATOM 1472 C CA . GLU A 1 188 ? 37.236 -32.420 5.645 1.00 92.95 188 GLU A CA 1
ATOM 1473 C C . GLU A 1 188 ? 36.140 -32.744 6.678 1.00 91.76 188 GLU A C 1
ATOM 1474 O O . GLU A 1 188 ? 34.987 -32.961 6.303 1.00 91.55 188 GLU A O 1
ATOM 1480 N N . GLU A 1 189 ? 36.481 -32.685 7.980 1.00 84.39 189 GLU A N 1
ATOM 1481 C CA . GLU A 1 189 ? 35.538 -32.877 9.087 1.00 81.70 189 GLU A CA 1
ATOM 1482 C C . GLU A 1 189 ? 34.536 -31.700 9.126 1.00 80.00 189 GLU A C 1
ATOM 1483 O O . GLU A 1 189 ? 33.356 -31.913 9.412 1.00 79.43 189 GLU A O 1
ATOM 1489 N N . ALA A 1 190 ? 35.004 -30.477 8.767 1.00 72.15 190 ALA A N 1
ATOM 1490 C CA . ALA A 1 190 ? 34.203 -29.259 8.651 1.00 68.71 190 ALA A CA 1
ATOM 1491 C C . ALA A 1 190 ? 33.193 -29.367 7.481 1.00 73.32 190 ALA A C 1
ATOM 1492 O O . ALA A 1 190 ? 31.998 -29.093 7.681 1.00 72.57 190 ALA A O 1
ATOM 1494 N N . ILE A 1 191 ? 33.673 -29.764 6.265 1.00 69.00 191 ILE A N 1
ATOM 1495 C CA . ILE A 1 191 ? 32.839 -29.931 5.077 1.00 68.77 191 ILE A CA 1
ATOM 1496 C C . ILE A 1 191 ? 31.836 -31.069 5.310 1.00 74.82 191 ILE A C 1
ATOM 1497 O O . ILE A 1 191 ? 30.636 -30.868 5.092 1.00 74.42 191 ILE A O 1
ATOM 1502 N N . SER A 1 192 ? 32.317 -32.224 5.826 1.00 72.74 192 SER A N 1
ATOM 1503 C CA . SER A 1 192 ? 31.486 -33.370 6.181 1.00 73.61 192 SER A CA 1
ATOM 1504 C C . SER A 1 192 ? 30.358 -32.934 7.115 1.00 77.78 192 SER A C 1
ATOM 1505 O O . SER A 1 192 ? 29.189 -33.146 6.782 1.00 78.09 192 SER A O 1
ATOM 1508 N N . LEU A 1 193 ? 30.702 -32.260 8.244 1.00 73.55 193 LEU A N 1
ATOM 1509 C CA . LEU A 1 193 ? 29.728 -31.756 9.230 1.00 71.46 193 LEU A CA 1
ATOM 1510 C C . LEU A 1 193 ? 28.734 -30.729 8.645 1.00 75.18 193 LEU A C 1
ATOM 1511 O O . LEU A 1 193 ? 27.532 -30.866 8.876 1.00 76.25 193 LEU A O 1
ATOM 1516 N N . ALA A 1 194 ? 29.227 -29.723 7.898 1.00 70.38 194 ALA A N 1
ATOM 1517 C CA . ALA A 1 194 ? 28.392 -28.689 7.293 1.00 69.38 194 ALA A CA 1
ATOM 1518 C C . ALA A 1 194 ? 27.421 -29.228 6.239 1.00 77.21 194 ALA A C 1
ATOM 1519 O O . ALA A 1 194 ? 26.275 -28.789 6.223 1.00 77.00 194 ALA A O 1
ATOM 1521 N N . LYS A 1 195 ? 27.865 -30.172 5.365 1.00 76.90 195 LYS A N 1
ATOM 1522 C CA . LYS A 1 195 ? 27.026 -30.764 4.318 1.00 79.18 195 LYS A CA 1
ATOM 1523 C C . LYS A 1 195 ? 25.893 -31.582 4.937 1.00 85.93 195 LYS A C 1
ATOM 1524 O O . LYS A 1 195 ? 24.730 -31.348 4.615 1.00 86.76 195 LYS A O 1
ATOM 1530 N N . THR A 1 196 ? 26.238 -32.506 5.851 1.00 83.42 196 THR A N 1
ATOM 1531 C CA . THR A 1 196 ? 25.336 -33.386 6.602 1.00 83.65 196 THR A CA 1
ATOM 1532 C C . THR A 1 196 ? 24.210 -32.601 7.282 1.00 86.60 196 THR A C 1
ATOM 1533 O O . THR A 1 196 ? 23.043 -32.962 7.137 1.00 87.92 196 THR A O 1
ATOM 1537 N N . THR A 1 197 ? 24.572 -31.543 8.029 1.00 80.56 197 THR A N 1
ATOM 1538 C CA . THR A 1 197 ? 23.668 -30.656 8.768 1.00 78.24 197 THR A CA 1
ATOM 1539 C C . THR A 1 197 ? 22.693 -29.933 7.824 1.00 81.70 197 THR A C 1
ATOM 1540 O O . THR A 1 197 ? 21.496 -29.846 8.121 1.00 81.35 197 THR A O 1
ATOM 1544 N N . PHE A 1 198 ? 23.219 -29.415 6.695 1.00 78.23 198 PHE A N 1
ATOM 1545 C CA . PHE A 1 198 ? 22.444 -28.703 5.693 1.00 78.54 198 PHE A CA 1
ATOM 1546 C C . PHE A 1 198 ? 21.390 -29.630 5.082 1.00 86.01 198 PHE A C 1
ATOM 1547 O O . PHE A 1 198 ? 20.229 -29.233 4.976 1.00 85.19 198 PHE A O 1
ATOM 1555 N N . ASP A 1 199 ? 21.795 -30.868 4.726 1.00 85.92 199 ASP A N 1
ATOM 1556 C CA . ASP A 1 199 ? 20.956 -31.895 4.112 1.00 89.19 199 ASP A CA 1
ATOM 1557 C C . ASP A 1 199 ? 19.817 -32.407 5.011 1.00 92.65 199 ASP A C 1
ATOM 1558 O O . ASP A 1 199 ? 18.680 -32.532 4.534 1.00 94.67 199 ASP A O 1
ATOM 1563 N N . GLU A 1 200 ? 20.126 -32.716 6.288 1.00 86.27 200 GLU A N 1
ATOM 1564 C CA . GLU A 1 200 ? 19.176 -33.210 7.285 1.00 86.37 200 GLU A CA 1
ATOM 1565 C C . GLU A 1 200 ? 18.053 -32.212 7.556 1.00 91.82 200 GLU A C 1
ATOM 1566 O O . GLU A 1 200 ? 16.889 -32.614 7.603 1.00 93.72 200 GLU A O 1
ATOM 1572 N N . ALA A 1 201 ? 18.393 -30.914 7.706 1.00 88.02 201 ALA A N 1
ATOM 1573 C CA . ALA A 1 201 ? 17.435 -29.817 7.911 1.00 87.43 201 ALA A CA 1
ATOM 1574 C C . ALA A 1 201 ? 16.592 -29.572 6.627 1.00 96.31 201 ALA A C 1
ATOM 1575 O O . ALA A 1 201 ? 15.379 -29.375 6.719 1.00 96.03 201 ALA A O 1
ATOM 1577 N N . MET A 1 202 ? 17.235 -29.640 5.436 1.00 96.98 202 MET A N 1
ATOM 1578 C CA . MET A 1 202 ? 16.618 -29.465 4.119 1.00 100.42 202 MET A CA 1
ATOM 1579 C C . MET A 1 202 ? 15.460 -30.452 3.935 1.00 107.44 202 MET A C 1
ATOM 1580 O O . MET A 1 202 ? 14.384 -30.065 3.478 1.00 108.33 202 MET A O 1
ATOM 1585 N N . ALA A 1 203 ? 15.691 -31.717 4.326 1.00 105.17 203 ALA A N 1
ATOM 1586 C CA . ALA A 1 203 ? 14.737 -32.819 4.272 1.00 107.36 203 ALA A CA 1
ATOM 1587 C C . ALA A 1 203 ? 13.445 -32.543 5.075 1.00 112.12 203 ALA A C 1
ATOM 1588 O O . ALA A 1 203 ? 12.371 -32.992 4.662 1.00 114.09 203 ALA A O 1
ATOM 1590 N N . ASP A 1 204 ? 13.545 -31.787 6.197 1.00 106.22 204 ASP A N 1
ATOM 1591 C CA . ASP A 1 204 ? 12.410 -31.506 7.085 1.00 105.66 204 ASP A CA 1
ATOM 1592 C C . ASP A 1 204 ? 11.916 -30.027 7.087 1.00 105.80 204 ASP A C 1
ATOM 1593 O O . ASP A 1 204 ? 11.223 -29.615 8.025 1.00 104.08 204 ASP A O 1
ATOM 1598 N N . LEU A 1 205 ? 12.210 -29.258 6.022 1.00 101.27 205 LEU A N 1
ATOM 1599 C CA . LEU A 1 205 ? 11.742 -27.868 5.918 1.00 99.76 205 LEU A CA 1
ATOM 1600 C C . LEU A 1 205 ? 10.228 -27.775 5.650 1.00 105.34 205 LEU A C 1
ATOM 1601 O O . LEU A 1 205 ? 9.578 -26.806 6.067 1.00 103.65 205 LEU A O 1
ATOM 1606 N N . HIS A 1 206 ? 9.679 -28.781 4.943 1.00 104.67 206 HIS A N 1
ATOM 1607 C CA . HIS A 1 206 ? 8.269 -28.882 4.562 1.00 106.87 206 HIS A CA 1
ATOM 1608 C C . HIS A 1 206 ? 7.294 -28.942 5.757 1.00 108.51 206 HIS A C 1
ATOM 1609 O O . HIS A 1 206 ? 6.087 -28.794 5.557 1.00 109.98 206 HIS A O 1
ATOM 1616 N N . THR A 1 207 ? 7.817 -29.152 6.984 1.00 101.39 207 THR A N 1
ATOM 1617 C CA . THR A 1 207 ? 7.031 -29.277 8.219 1.00 100.21 207 THR A CA 1
ATOM 1618 C C . THR A 1 207 ? 7.137 -28.057 9.174 1.00 100.02 207 THR A C 1
ATOM 1619 O O . THR A 1 207 ? 6.781 -28.181 10.352 1.00 100.18 207 THR A O 1
ATOM 1623 N N . LEU A 1 208 ? 7.580 -26.883 8.676 1.00 92.98 208 LEU A N 1
ATOM 1624 C CA . LEU A 1 208 ? 7.749 -25.688 9.518 1.00 89.08 208 LEU A CA 1
ATOM 1625 C C . LEU A 1 208 ? 6.783 -24.544 9.225 1.00 93.03 208 LEU A C 1
ATOM 1626 O O . LEU A 1 208 ? 6.469 -24.275 8.062 1.00 94.14 208 LEU A O 1
ATOM 1631 N N . SER A 1 209 ? 6.351 -23.837 10.286 1.00 87.98 209 SER A N 1
ATOM 1632 C CA . SER A 1 209 ? 5.484 -22.657 10.177 1.00 87.96 209 SER A CA 1
ATOM 1633 C C . SER A 1 209 ? 6.344 -21.453 9.749 1.00 90.72 209 SER A C 1
ATOM 1634 O O . SER A 1 209 ? 7.577 -21.537 9.828 1.00 88.46 209 SER A O 1
ATOM 1637 N N . GLU A 1 210 ? 5.690 -20.325 9.330 1.00 87.72 210 GLU A N 1
ATOM 1638 C CA . GLU A 1 210 ? 6.358 -19.097 8.886 1.00 86.29 210 GLU A CA 1
ATOM 1639 C C . GLU A 1 210 ? 7.519 -18.707 9.781 1.00 86.78 210 GLU A C 1
ATOM 1640 O O . GLU A 1 210 ? 8.638 -18.639 9.268 1.00 86.23 210 GLU A O 1
ATOM 1646 N N . ASP A 1 211 ? 7.285 -18.528 11.110 1.00 81.84 211 ASP A N 1
ATOM 1647 C CA . ASP A 1 211 ? 8.351 -18.149 12.056 1.00 80.08 211 ASP A CA 1
ATOM 1648 C C . ASP A 1 211 ? 9.530 -19.139 12.102 1.00 81.63 211 ASP A C 1
ATOM 1649 O O . ASP A 1 211 ? 10.686 -18.702 12.093 1.00 78.42 211 ASP A O 1
ATOM 1654 N N . SER A 1 212 ? 9.217 -20.460 12.108 1.00 79.35 212 SER A N 1
ATOM 1655 C CA . SER A 1 212 ? 10.156 -21.594 12.174 1.00 78.55 212 SER A CA 1
ATOM 1656 C C . SER A 1 212 ? 11.099 -21.702 10.964 1.00 81.00 212 SER A C 1
ATOM 1657 O O . SER A 1 212 ? 12.302 -21.924 11.135 1.00 78.40 212 SER A O 1
ATOM 1660 N N . TYR A 1 213 ? 10.522 -21.584 9.748 1.00 79.83 213 TYR A N 1
ATOM 1661 C CA . TYR A 1 213 ? 11.168 -21.682 8.433 1.00 80.28 213 TYR A CA 1
ATOM 1662 C C . TYR A 1 213 ? 12.216 -20.574 8.232 1.00 80.82 213 TYR A C 1
ATOM 1663 O O . TYR A 1 213 ? 13.347 -20.848 7.807 1.00 78.79 213 TYR A O 1
ATOM 1672 N N . LYS A 1 214 ? 11.831 -19.338 8.579 1.00 76.65 214 LYS A N 1
ATOM 1673 C CA . LYS A 1 214 ? 12.651 -18.144 8.465 1.00 75.07 214 LYS A CA 1
ATOM 1674 C C . LYS A 1 214 ? 13.871 -18.157 9.386 1.00 79.37 214 LYS A C 1
ATOM 1675 O O . LYS A 1 214 ? 14.925 -17.674 8.977 1.00 78.06 214 LYS A O 1
ATOM 1681 N N . ASP A 1 215 ? 13.749 -18.742 10.598 1.00 78.66 215 ASP A N 1
ATOM 1682 C CA . ASP A 1 215 ? 14.844 -18.871 11.585 1.00 78.11 215 ASP A CA 1
ATOM 1683 C C . ASP A 1 215 ? 15.858 -19.957 11.198 1.00 81.93 215 ASP A C 1
ATOM 1684 O O . ASP A 1 215 ? 17.049 -19.805 11.465 1.00 81.40 215 ASP A O 1
ATOM 1689 N N . SER A 1 216 ? 15.371 -21.067 10.605 1.00 78.54 216 SER A N 1
ATOM 1690 C CA . SER A 1 216 ? 16.190 -22.197 10.180 1.00 77.46 216 SER A CA 1
ATOM 1691 C C . SER A 1 216 ? 16.935 -21.945 8.862 1.00 79.39 216 SER A C 1
ATOM 1692 O O . SER A 1 216 ? 18.129 -22.244 8.784 1.00 78.67 216 SER A O 1
ATOM 1695 N N . THR A 1 217 ? 16.243 -21.394 7.835 1.00 74.99 217 THR A N 1
ATOM 1696 C CA . THR A 1 217 ? 16.848 -21.131 6.524 1.00 74.82 217 THR A CA 1
ATOM 1697 C C . THR A 1 217 ? 17.908 -20.007 6.586 1.00 76.50 217 THR A C 1
ATOM 1698 O O . THR A 1 217 ? 18.778 -19.958 5.713 1.00 75.81 217 THR A O 1
ATOM 1702 N N . LEU A 1 218 ? 17.868 -19.161 7.636 1.00 72.00 218 LEU A N 1
ATOM 1703 C CA . LEU A 1 218 ? 18.860 -18.104 7.873 1.00 71.11 218 LEU A CA 1
ATOM 1704 C C . LEU A 1 218 ? 20.259 -18.727 8.167 1.00 72.91 218 LEU A C 1
ATOM 1705 O O . LEU A 1 218 ? 21.236 -18.319 7.548 1.00 71.85 218 LEU A O 1
ATOM 1710 N N . ILE A 1 219 ? 20.322 -19.709 9.106 1.00 69.01 219 ILE A N 1
ATOM 1711 C CA . ILE A 1 219 ? 21.527 -20.440 9.531 1.00 67.79 219 ILE A CA 1
ATOM 1712 C C . ILE A 1 219 ? 21.962 -21.447 8.479 1.00 73.38 219 ILE A C 1
ATOM 1713 O O . ILE A 1 219 ? 23.159 -21.723 8.360 1.00 74.60 219 ILE A O 1
ATOM 1718 N N . MET A 1 220 ? 20.995 -22.018 7.736 1.00 70.53 220 MET A N 1
ATOM 1719 C CA . MET A 1 220 ? 21.248 -22.976 6.667 1.00 71.62 220 MET A CA 1
ATOM 1720 C C . MET A 1 220 ? 22.005 -22.288 5.537 1.00 75.70 220 MET A C 1
ATOM 1721 O O . MET A 1 220 ? 22.865 -22.909 4.913 1.00 77.07 220 MET A O 1
ATOM 1726 N N . GLN A 1 221 ? 21.697 -20.992 5.297 1.00 70.39 221 GLN A N 1
ATOM 1727 C CA . GLN A 1 221 ? 22.332 -20.144 4.295 1.00 70.32 221 GLN A CA 1
ATOM 1728 C C . GLN A 1 221 ? 23.806 -19.890 4.674 1.00 73.00 221 GLN A C 1
ATOM 1729 O O . GLN A 1 221 ? 24.656 -19.879 3.793 1.00 74.26 221 GLN A O 1
ATOM 1735 N N . LEU A 1 222 ? 24.104 -19.749 5.988 1.00 66.01 222 LEU A N 1
ATOM 1736 C CA . LEU A 1 222 ? 25.446 -19.553 6.537 1.00 63.57 222 LEU A CA 1
ATOM 1737 C C . LEU A 1 222 ? 26.280 -20.822 6.437 1.00 69.13 222 LEU A C 1
ATOM 1738 O O . LEU A 1 222 ? 27.502 -20.746 6.278 1.00 68.63 222 LEU A O 1
ATOM 1743 N N . LEU A 1 223 ? 25.618 -21.991 6.568 1.00 67.92 223 LEU A N 1
ATOM 1744 C CA . LEU A 1 223 ? 26.232 -23.313 6.434 1.00 69.06 223 LEU A CA 1
ATOM 1745 C C . LEU A 1 223 ? 26.731 -23.483 5.014 1.00 73.89 223 LEU A C 1
ATOM 1746 O O . LEU A 1 223 ? 27.914 -23.740 4.818 1.00 74.99 223 LEU A O 1
ATOM 1751 N N . ARG A 1 224 ? 25.845 -23.266 4.029 1.00 70.96 224 ARG A N 1
ATOM 1752 C CA . ARG A 1 224 ? 26.146 -23.381 2.607 1.00 72.93 224 ARG A CA 1
ATOM 1753 C C . ARG A 1 224 ? 27.114 -22.304 2.114 1.00 77.89 224 ARG A C 1
ATOM 1754 O O . ARG A 1 224 ? 27.862 -22.574 1.187 1.00 79.33 224 ARG A O 1
ATOM 1762 N N . ASP A 1 225 ? 27.110 -21.105 2.734 1.00 74.04 225 ASP A N 1
ATOM 1763 C CA . ASP A 1 225 ? 28.034 -20.019 2.399 1.00 74.57 225 ASP A CA 1
ATOM 1764 C C . ASP A 1 225 ? 29.469 -20.428 2.707 1.00 78.88 225 ASP A C 1
ATOM 1765 O O . ASP A 1 225 ? 30.361 -20.259 1.872 1.00 79.11 225 ASP A O 1
ATOM 1770 N N . ASN A 1 226 ? 29.671 -20.997 3.906 1.00 75.33 226 ASN A N 1
ATOM 1771 C CA . ASN A 1 226 ? 30.950 -21.519 4.370 1.00 75.18 226 ASN A CA 1
ATOM 1772 C C . ASN A 1 226 ? 31.377 -22.679 3.492 1.00 79.69 226 ASN A C 1
ATOM 1773 O O . ASN A 1 226 ? 32.546 -22.745 3.119 1.00 80.55 226 ASN A O 1
ATOM 1778 N N . LEU A 1 227 ? 30.421 -23.548 3.096 1.00 75.27 227 LEU A N 1
ATOM 1779 C CA . LEU A 1 227 ? 30.697 -24.655 2.177 1.00 76.52 227 LEU A CA 1
ATOM 1780 C C . LEU A 1 227 ? 31.280 -24.153 0.860 1.00 81.90 227 LEU A C 1
ATOM 1781 O O . LEU A 1 227 ? 32.261 -24.725 0.400 1.00 83.54 227 LEU A O 1
ATOM 1786 N N . THR A 1 228 ? 30.719 -23.046 0.306 1.00 78.09 228 THR A N 1
ATOM 1787 C CA . THR A 1 228 ? 31.143 -22.361 -0.928 1.00 79.76 228 THR A CA 1
ATOM 1788 C C . THR A 1 228 ? 32.588 -21.833 -0.781 1.00 84.09 228 THR A C 1
ATOM 1789 O O . THR A 1 228 ? 33.388 -21.904 -1.715 1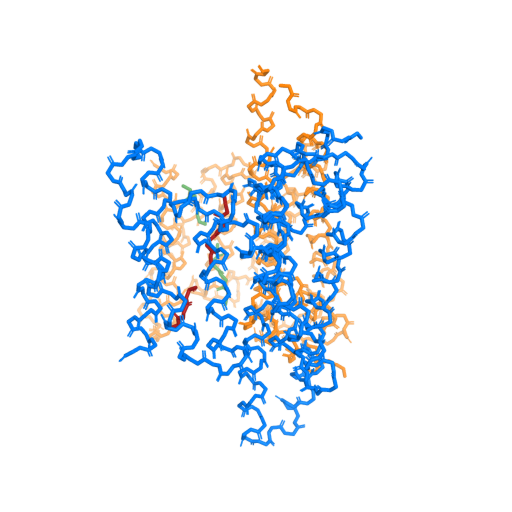.00 86.47 228 THR A O 1
ATOM 1793 N N . LEU A 1 229 ? 32.897 -21.310 0.397 1.00 78.54 229 LEU A N 1
ATOM 1794 C CA . LEU A 1 229 ? 34.184 -20.744 0.763 1.00 78.06 229 LEU A CA 1
ATOM 1795 C C . LEU A 1 229 ? 35.245 -21.831 0.967 1.00 84.70 229 LEU A C 1
ATOM 1796 O O . LEU A 1 229 ? 36.382 -21.659 0.530 1.00 86.39 229 LEU A O 1
ATOM 1801 N N . TRP A 1 230 ? 34.853 -22.962 1.589 1.00 81.01 230 TRP A N 1
ATOM 1802 C CA . TRP A 1 230 ? 35.720 -24.094 1.930 1.00 81.12 230 TRP A CA 1
ATOM 1803 C C . TRP A 1 230 ? 35.910 -25.127 0.798 1.00 89.60 230 TRP A C 1
ATOM 1804 O O . TRP A 1 230 ? 36.740 -26.036 0.945 1.00 91.32 230 TRP A O 1
ATOM 1815 N N . THR A 1 231 ? 35.155 -24.997 -0.316 1.00 88.21 231 THR A N 1
ATOM 1816 C CA . THR A 1 231 ? 35.260 -25.893 -1.487 1.00 95.69 231 THR A CA 1
ATOM 1817 C C . THR A 1 231 ? 35.563 -25.128 -2.801 1.00 118.37 231 THR A C 1
ATOM 1818 O O . THR A 1 231 ? 35.958 -25.779 -3.797 1.00 127.22 231 THR A O 1
ATOM 1823 N N . GLU B 1 2 ? 57.202 8.060 27.936 1.00 72.40 2 GLU B N 1
ATOM 1824 C CA . GLU B 1 2 ? 55.793 7.741 28.140 1.00 70.19 2 GLU B CA 1
ATOM 1825 C C . GLU B 1 2 ? 54.855 8.521 27.216 1.00 72.26 2 GLU B C 1
ATOM 1826 O O . GLU B 1 2 ? 53.936 7.899 26.704 1.00 71.55 2 GLU B O 1
ATOM 1832 N N . ARG B 1 3 ? 55.068 9.849 26.982 1.00 68.77 3 ARG B N 1
ATOM 1833 C CA . ARG B 1 3 ? 54.176 10.693 26.151 1.00 66.27 3 ARG B CA 1
ATOM 1834 C C . ARG B 1 3 ? 53.982 10.216 24.679 1.00 67.68 3 ARG B C 1
ATOM 1835 O O . ARG B 1 3 ? 52.852 10.214 24.181 1.00 65.35 3 ARG B O 1
ATOM 1843 N N . ALA B 1 4 ? 55.075 9.850 23.999 1.00 65.54 4 ALA B N 1
ATOM 1844 C CA . ALA B 1 4 ? 55.073 9.357 22.617 1.00 65.03 4 ALA B CA 1
ATOM 1845 C C . ALA B 1 4 ? 54.340 8.015 22.559 1.00 68.54 4 ALA B C 1
ATOM 1846 O O . ALA B 1 4 ? 53.614 7.740 21.599 1.00 68.32 4 ALA B O 1
ATOM 1848 N N . SER B 1 5 ? 54.536 7.191 23.611 1.00 64.81 5 SER B N 1
ATOM 1849 C CA . SER B 1 5 ? 53.953 5.864 23.789 1.00 64.36 5 SER B CA 1
ATOM 1850 C C . SER B 1 5 ? 52.428 5.910 23.995 1.00 65.89 5 SER B C 1
ATOM 1851 O O . SER B 1 5 ? 51.735 5.009 23.537 1.00 66.38 5 SER B O 1
ATOM 1854 N N . LEU B 1 6 ? 51.922 6.966 24.659 1.00 59.28 6 LEU B N 1
ATOM 1855 C CA . LEU B 1 6 ? 50.514 7.246 24.884 1.00 56.70 6 LEU B CA 1
ATOM 1856 C C . LEU B 1 6 ? 49.836 7.730 23.583 1.00 58.74 6 LEU B C 1
ATOM 1857 O O . LEU B 1 6 ? 48.707 7.333 23.298 1.00 56.98 6 LEU B O 1
ATOM 1862 N N . ILE B 1 7 ? 50.536 8.559 22.798 1.00 56.64 7 ILE B N 1
ATOM 1863 C CA . ILE B 1 7 ? 50.078 9.062 21.494 1.00 56.69 7 ILE B CA 1
ATOM 1864 C C . ILE B 1 7 ? 50.016 7.909 20.484 1.00 61.70 7 ILE B C 1
ATOM 1865 O O . ILE B 1 7 ? 49.050 7.831 19.722 1.00 62.13 7 ILE B O 1
ATOM 1870 N N . GLN B 1 8 ? 51.001 6.988 20.539 1.00 58.62 8 GLN B N 1
ATOM 1871 C CA . GLN B 1 8 ? 51.054 5.805 19.683 1.00 58.66 8 GLN B CA 1
ATOM 1872 C C . GLN B 1 8 ? 49.912 4.833 19.960 1.00 60.37 8 GLN B C 1
ATOM 1873 O O . GLN B 1 8 ? 49.222 4.460 19.019 1.00 60.68 8 GLN B O 1
ATOM 1879 N N . LYS B 1 9 ? 49.698 4.453 21.241 1.00 54.86 9 LYS B N 1
ATOM 1880 C CA . LYS B 1 9 ? 48.617 3.570 21.704 1.00 52.69 9 LYS B CA 1
ATOM 1881 C C . LYS B 1 9 ? 47.216 4.150 21.437 1.00 54.50 9 LYS B C 1
ATOM 1882 O O . LYS B 1 9 ? 46.252 3.383 21.370 1.00 51.19 9 LYS B O 1
ATOM 1888 N N . ALA B 1 10 ? 47.116 5.505 21.311 1.00 52.37 10 ALA B N 1
ATOM 1889 C CA . ALA B 1 10 ? 45.918 6.308 21.002 1.00 49.78 10 ALA B CA 1
ATOM 1890 C C . ALA B 1 10 ? 45.588 6.238 19.512 1.00 54.56 10 ALA B C 1
ATOM 1891 O O . ALA B 1 10 ? 44.423 6.259 19.134 1.00 53.96 10 ALA B O 1
ATOM 1893 N N . LYS B 1 11 ? 46.607 6.166 18.667 1.00 53.29 11 LYS B N 1
ATOM 1894 C CA . LYS B 1 11 ? 46.442 6.029 17.224 1.00 53.90 11 LYS B CA 1
ATOM 1895 C C . LYS B 1 11 ? 45.998 4.598 16.941 1.00 59.71 11 LYS B C 1
ATOM 1896 O O . LYS B 1 11 ? 45.145 4.389 16.070 1.00 61.18 11 LYS B O 1
ATOM 1902 N N . LEU B 1 12 ? 46.570 3.617 17.710 1.00 55.09 12 LEU B N 1
ATOM 1903 C CA . LEU B 1 12 ? 46.255 2.189 17.657 1.00 54.97 12 LEU B CA 1
ATOM 1904 C C . LEU B 1 12 ? 44.819 1.925 18.137 1.00 59.42 12 LEU B C 1
ATOM 1905 O O . LEU B 1 12 ? 44.132 1.103 17.536 1.00 59.85 12 LEU B O 1
ATOM 1910 N N . ALA B 1 13 ? 44.384 2.601 19.223 1.00 56.01 13 ALA B N 1
ATOM 1911 C CA . ALA B 1 13 ? 43.047 2.505 19.810 1.00 55.94 13 ALA B CA 1
ATOM 1912 C C . ALA B 1 13 ? 41.966 3.048 18.885 1.00 59.70 13 ALA B C 1
ATOM 1913 O O . ALA B 1 13 ? 40.803 2.690 19.024 1.00 59.42 13 ALA B O 1
ATOM 1915 N N . GLU B 1 14 ? 42.337 3.958 17.985 1.00 57.23 14 GLU B N 1
ATOM 1916 C CA . GLU B 1 14 ? 41.425 4.555 17.017 1.00 56.38 14 GLU B CA 1
ATOM 1917 C C . GLU B 1 14 ? 41.162 3.526 15.937 1.00 61.46 14 GLU B C 1
ATOM 1918 O O . GLU B 1 14 ? 40.008 3.323 15.559 1.00 61.59 14 GLU B O 1
ATOM 1924 N N . GLN B 1 15 ? 42.243 2.879 15.448 1.00 59.10 15 GLN B N 1
ATOM 1925 C CA . GLN B 1 15 ? 42.227 1.832 14.420 1.00 59.83 15 GLN B CA 1
ATOM 1926 C C . GLN B 1 15 ? 41.372 0.623 14.815 1.00 63.12 15 GLN B C 1
ATOM 1927 O O . GLN B 1 15 ? 40.694 0.066 13.953 1.00 63.54 15 GLN B O 1
ATOM 1933 N N . ALA B 1 16 ? 41.424 0.213 16.116 1.00 59.37 16 ALA B N 1
ATOM 1934 C CA . ALA B 1 16 ? 40.701 -0.916 16.715 1.00 57.91 16 ALA B CA 1
ATOM 1935 C C . ALA B 1 16 ? 39.283 -0.508 17.177 1.00 63.42 16 ALA B C 1
ATOM 1936 O O . ALA B 1 16 ? 38.502 -1.379 17.564 1.00 65.84 16 ALA B O 1
ATOM 1938 N N . GLU B 1 17 ? 38.949 0.816 17.066 1.00 58.04 17 GLU B N 1
ATOM 1939 C CA . GLU B 1 17 ? 37.715 1.525 17.396 1.00 55.69 17 GLU B CA 1
ATOM 1940 C C . GLU B 1 17 ? 37.363 1.444 18.903 1.00 58.60 17 GLU B C 1
ATOM 1941 O O . GLU B 1 17 ? 36.182 1.407 19.307 1.00 57.48 17 GLU B O 1
ATOM 1947 N N . ARG B 1 18 ? 38.416 1.518 19.720 1.00 53.45 18 ARG B N 1
ATOM 1948 C CA . ARG B 1 18 ? 38.404 1.491 21.180 1.00 52.17 18 ARG B CA 1
ATOM 1949 C C . ARG B 1 18 ? 38.606 2.933 21.606 1.00 54.76 18 ARG B C 1
ATOM 1950 O O . ARG B 1 18 ? 39.730 3.349 21.867 1.00 55.12 18 ARG B O 1
ATOM 1958 N N . TYR B 1 19 ? 37.512 3.699 21.646 1.00 50.66 19 TYR B N 1
ATOM 1959 C CA . TYR B 1 19 ? 37.480 5.132 21.897 1.00 49.43 19 TYR B CA 1
ATOM 1960 C C . TYR B 1 19 ? 37.606 5.529 23.336 1.00 54.39 19 TYR B C 1
ATOM 1961 O O . TYR B 1 19 ? 38.139 6.613 23.598 1.00 56.77 19 TYR B O 1
ATOM 1970 N N . GLU B 1 20 ? 37.205 4.662 24.271 1.00 49.21 20 GLU B N 1
ATOM 1971 C CA . GLU B 1 20 ? 37.388 4.941 25.697 1.00 49.06 20 GLU B CA 1
ATOM 1972 C C . GLU B 1 20 ? 38.859 4.694 26.066 1.00 54.54 20 GLU B C 1
ATOM 1973 O O . GLU B 1 20 ? 39.382 5.338 26.970 1.00 55.14 20 GLU B O 1
ATOM 1979 N N . ASP B 1 21 ? 39.511 3.768 25.359 1.00 52.18 21 ASP B N 1
ATOM 1980 C CA . ASP B 1 21 ? 40.921 3.467 25.541 1.00 54.16 21 ASP B CA 1
ATOM 1981 C C . ASP B 1 21 ? 41.704 4.642 25.014 1.00 58.88 21 ASP B C 1
ATOM 1982 O O . ASP B 1 21 ? 42.567 5.169 25.724 1.00 58.66 21 ASP B O 1
ATOM 1987 N N . MET B 1 22 ? 41.330 5.097 23.789 1.00 55.15 22 MET B N 1
ATOM 1988 C CA . MET B 1 22 ? 41.880 6.244 23.065 1.00 53.66 22 MET B CA 1
ATOM 1989 C C . MET B 1 22 ? 41.834 7.487 23.937 1.00 58.53 22 MET B C 1
ATOM 1990 O O . MET B 1 22 ? 42.834 8.197 24.047 1.00 59.94 22 MET B O 1
ATOM 1995 N N . ALA B 1 23 ? 40.644 7.743 24.533 1.00 54.71 23 ALA B N 1
ATOM 1996 C CA . ALA B 1 23 ? 40.305 8.825 25.446 1.00 52.29 23 ALA B CA 1
ATOM 1997 C C . ALA B 1 23 ? 41.289 8.860 26.619 1.00 54.98 23 ALA B C 1
ATOM 1998 O O . ALA B 1 23 ? 41.907 9.890 26.843 1.00 56.74 23 ALA B O 1
ATOM 2000 N N . ALA B 1 24 ? 41.480 7.725 27.308 1.00 50.98 24 ALA B N 1
ATOM 2001 C CA . ALA B 1 24 ? 42.413 7.510 28.427 1.00 51.92 24 ALA B CA 1
ATOM 2002 C C . ALA B 1 24 ? 43.901 7.770 28.045 1.00 54.76 24 ALA B C 1
ATOM 2003 O O . ALA B 1 24 ? 44.639 8.365 28.834 1.00 53.36 24 ALA B O 1
ATOM 2005 N N . PHE B 1 25 ? 44.315 7.327 26.838 1.00 52.41 25 PHE B N 1
ATOM 2006 C CA . PHE B 1 25 ? 45.660 7.534 26.273 1.00 53.82 25 PHE B CA 1
ATOM 2007 C C . PHE B 1 25 ? 45.913 9.007 25.934 1.00 57.76 25 PHE B C 1
ATOM 2008 O O . PHE B 1 25 ? 47.038 9.496 26.091 1.00 59.61 25 PHE B O 1
ATOM 2016 N N . MET B 1 26 ? 44.867 9.706 25.448 1.00 51.64 26 MET B N 1
ATOM 2017 C CA . MET B 1 26 ? 44.907 11.137 25.114 1.00 50.56 26 MET B CA 1
ATOM 2018 C C . MET B 1 26 ? 44.901 12.030 26.357 1.00 53.05 26 MET B C 1
ATOM 2019 O O . MET B 1 26 ? 45.651 12.997 26.412 1.00 53.34 26 MET B O 1
ATOM 2024 N N . LYS B 1 27 ? 44.061 11.713 27.341 1.00 49.33 27 LYS B N 1
ATOM 2025 C CA . LYS B 1 27 ? 44.000 12.439 28.613 1.00 50.66 27 LYS B CA 1
ATOM 2026 C C . LYS B 1 27 ? 45.392 12.382 29.269 1.00 57.67 27 LYS B C 1
ATOM 2027 O O . LYS B 1 27 ? 45.903 13.413 29.692 1.00 58.94 27 LYS B O 1
ATOM 2033 N N . GLY B 1 28 ? 46.001 11.195 29.279 1.00 55.32 28 GLY B N 1
ATOM 2034 C CA . GLY B 1 28 ? 47.338 10.967 29.797 1.00 56.60 28 GLY B CA 1
ATOM 2035 C C . GLY B 1 28 ? 48.409 11.731 29.043 1.00 64.46 28 GLY B C 1
ATOM 2036 O O . GLY B 1 28 ? 49.408 12.138 29.648 1.00 66.03 28 GLY B O 1
ATOM 2037 N N . ALA B 1 29 ? 48.223 11.914 27.705 1.00 62.00 29 ALA B N 1
ATOM 2038 C CA . ALA B 1 29 ? 49.154 12.646 26.833 1.00 62.82 29 ALA B CA 1
ATOM 2039 C C . ALA B 1 29 ? 49.061 14.148 27.126 1.00 67.03 29 ALA B C 1
ATOM 2040 O O . ALA B 1 29 ? 50.095 14.835 27.190 1.00 69.82 29 ALA B O 1
ATOM 2042 N N . VAL B 1 30 ? 47.820 14.638 27.330 1.00 60.43 30 VAL B N 1
ATOM 2043 C CA . VAL B 1 30 ? 47.474 16.021 27.685 1.00 59.71 30 VAL B CA 1
ATOM 2044 C C . VAL B 1 30 ? 48.083 16.340 29.072 1.00 65.92 30 VAL B C 1
ATOM 2045 O O . VAL B 1 30 ? 48.850 17.302 29.191 1.00 65.58 30 VAL B O 1
ATOM 2049 N N . GLU B 1 31 ? 47.775 15.486 30.094 1.00 63.93 31 GLU B N 1
ATOM 2050 C CA . GLU B 1 31 ? 48.261 15.556 31.475 1.00 65.36 31 GLU B CA 1
ATOM 2051 C C . GLU B 1 31 ? 49.779 15.705 31.612 1.00 72.35 31 GLU B C 1
ATOM 2052 O O . GLU B 1 31 ? 50.222 16.259 32.618 1.00 74.27 31 GLU B O 1
ATOM 2058 N N . LYS B 1 32 ? 50.574 15.273 30.597 1.00 70.04 32 LYS B N 1
ATOM 2059 C CA . LYS B 1 32 ? 52.042 15.422 30.570 1.00 72.71 32 LYS B CA 1
ATOM 2060 C C . LYS B 1 32 ? 52.481 16.899 30.658 1.00 83.73 32 LYS B C 1
ATOM 2061 O O . LYS B 1 32 ? 53.623 17.185 31.030 1.00 86.12 32 LYS B O 1
ATOM 2067 N N . GLY B 1 33 ? 51.543 17.804 30.361 1.00 82.23 33 GLY B N 1
ATOM 2068 C CA . GLY B 1 33 ? 51.720 19.248 30.432 1.00 83.90 33 GLY B CA 1
ATOM 2069 C C . GLY B 1 33 ? 52.063 19.911 29.115 1.00 89.92 33 GLY B C 1
ATOM 2070 O O . GLY B 1 33 ? 51.881 21.128 28.972 1.00 90.18 33 GLY B O 1
ATOM 2071 N N . GLU B 1 34 ? 52.580 19.118 28.149 1.00 86.53 34 GLU B N 1
ATOM 2072 C CA . GLU B 1 34 ? 53.011 19.626 26.847 1.00 86.43 34 GLU B CA 1
ATOM 2073 C C . GLU B 1 34 ? 51.843 19.994 25.929 1.00 86.27 34 GLU B C 1
ATOM 2074 O O . GLU B 1 34 ? 50.720 19.512 26.129 1.00 84.59 34 GLU B O 1
ATOM 2080 N N . GLU B 1 35 ? 52.121 20.890 24.943 1.00 81.52 35 GLU B N 1
ATOM 2081 C CA . GLU B 1 35 ? 51.185 21.378 23.913 1.00 79.33 35 GLU B CA 1
ATOM 2082 C C . GLU B 1 35 ? 50.922 20.283 22.886 1.00 80.43 35 GLU B C 1
ATOM 2083 O O . GLU B 1 35 ? 51.818 19.461 22.612 1.00 81.06 35 GLU B O 1
ATOM 2089 N N . LEU B 1 36 ? 49.715 20.316 22.271 1.00 71.82 36 LEU B N 1
ATOM 2090 C CA . LEU B 1 36 ? 49.321 19.347 21.255 1.00 68.60 36 LEU B CA 1
ATOM 2091 C C . LEU B 1 36 ? 49.522 19.867 19.841 1.00 72.34 36 LEU B C 1
ATOM 2092 O O . LEU B 1 36 ? 49.167 21.008 19.565 1.00 73.37 36 LEU B O 1
ATOM 2097 N N . SER B 1 37 ? 50.022 19.020 18.924 1.00 68.00 37 SER B N 1
ATOM 2098 C CA . SER B 1 37 ? 50.123 19.368 17.509 1.00 68.00 37 SER B CA 1
ATOM 2099 C C . SER B 1 37 ? 48.717 19.249 16.900 1.00 72.18 37 SER B C 1
ATOM 2100 O O . SER B 1 37 ? 47.790 18.873 17.617 1.00 69.85 37 SER B O 1
ATOM 2103 N N . CYS B 1 38 ? 48.539 19.584 15.606 1.00 72.93 38 CYS B N 1
ATOM 2104 C CA . CYS B 1 38 ? 47.230 19.500 14.930 1.00 73.66 38 CYS B CA 1
ATOM 2105 C C . CYS B 1 38 ? 46.653 18.090 15.022 1.00 72.99 38 CYS B C 1
ATOM 2106 O O . CYS B 1 38 ? 45.447 17.936 15.239 1.00 70.77 38 CYS B O 1
ATOM 2109 N N . GLU B 1 39 ? 47.539 17.072 14.851 1.00 67.01 39 GLU B N 1
ATOM 2110 C CA . GLU B 1 39 ? 47.296 15.629 14.882 1.00 64.92 39 GLU B CA 1
ATOM 2111 C C . GLU B 1 39 ? 46.765 15.187 16.255 1.00 66.52 39 GLU B C 1
ATOM 2112 O O . GLU B 1 39 ? 45.682 14.607 16.322 1.00 65.22 39 GLU B O 1
ATOM 2118 N N . GLU B 1 40 ? 47.531 15.483 17.353 1.00 62.10 40 GLU B N 1
ATOM 2119 C CA . GLU B 1 40 ? 47.212 15.157 18.759 1.00 58.58 40 GLU B CA 1
ATOM 2120 C C . GLU B 1 40 ? 45.861 15.756 19.173 1.00 59.93 40 GLU B C 1
ATOM 2121 O O . GLU B 1 40 ? 45.057 15.083 19.810 1.00 59.08 40 GLU B O 1
ATOM 2127 N N . ARG B 1 41 ? 45.619 17.005 18.743 1.00 56.57 41 ARG B N 1
ATOM 2128 C CA . ARG B 1 41 ? 44.447 17.852 18.978 1.00 56.47 41 ARG B CA 1
ATOM 2129 C C . ARG B 1 41 ? 43.189 17.177 18.416 1.00 59.47 41 ARG B C 1
ATOM 2130 O O . ARG B 1 41 ? 42.129 17.224 19.034 1.00 57.00 41 ARG B O 1
ATOM 2138 N N . ASN B 1 42 ? 43.350 16.520 17.246 1.00 58.09 42 ASN B N 1
ATOM 2139 C CA . ASN B 1 42 ? 42.348 15.778 16.493 1.00 57.68 42 ASN B CA 1
ATOM 2140 C C . ASN B 1 42 ? 42.068 14.423 17.112 1.00 59.78 42 ASN B C 1
ATOM 2141 O O . ASN B 1 42 ? 40.913 13.996 17.096 1.00 59.56 42 ASN B O 1
ATOM 2146 N N . LEU B 1 43 ? 43.126 13.729 17.615 1.00 55.01 43 LEU B N 1
ATOM 2147 C CA . LEU B 1 43 ? 43.000 12.444 18.302 1.00 54.03 43 LEU B CA 1
ATOM 2148 C C . LEU B 1 43 ? 42.197 12.664 19.582 1.00 58.89 43 LEU B C 1
ATOM 2149 O O . LEU B 1 43 ? 41.376 11.825 19.916 1.00 61.02 43 LEU B O 1
ATOM 2154 N N . LEU B 1 44 ? 42.405 13.800 20.271 1.00 53.91 44 LEU B N 1
ATOM 2155 C CA . LEU B 1 44 ? 41.712 14.146 21.516 1.00 52.86 44 LEU B CA 1
ATOM 2156 C C . LEU B 1 44 ? 40.199 14.404 21.273 1.00 58.27 44 LEU B C 1
ATOM 2157 O O . LEU B 1 44 ? 39.350 13.997 22.070 1.00 55.51 44 LEU B O 1
ATOM 2162 N N . SER B 1 45 ? 39.898 15.051 20.140 1.00 58.69 45 SER B N 1
ATOM 2163 C CA . SER B 1 45 ? 38.574 15.382 19.640 1.00 58.56 45 SER B CA 1
ATOM 2164 C C . SER B 1 45 ? 37.801 14.102 19.220 1.00 62.87 45 SER B C 1
ATOM 2165 O O . SER B 1 45 ? 36.686 13.879 19.665 1.00 63.88 45 SER B O 1
ATOM 2168 N N . VAL B 1 46 ? 38.407 13.253 18.406 1.00 58.27 46 VAL B N 1
ATOM 2169 C CA . VAL B 1 46 ? 37.838 11.982 17.924 1.00 56.41 46 VAL B CA 1
ATOM 2170 C C . VAL B 1 46 ? 37.516 10.997 19.081 1.00 55.88 46 VAL B C 1
ATOM 2171 O O . VAL B 1 46 ? 36.441 10.409 19.101 1.00 54.31 46 VAL B O 1
ATOM 2175 N N . ALA B 1 47 ? 38.471 10.809 19.994 1.00 50.81 47 ALA B N 1
ATOM 2176 C CA . ALA B 1 47 ? 38.383 9.976 21.190 1.00 49.45 47 ALA B CA 1
ATOM 2177 C C . ALA B 1 47 ? 37.106 10.308 21.980 1.00 53.32 47 ALA B C 1
ATOM 2178 O O . ALA B 1 47 ? 36.175 9.509 22.017 1.00 54.02 47 ALA B O 1
ATOM 2180 N N . TYR B 1 48 ? 37.046 11.526 22.528 1.00 49.38 48 TYR B N 1
ATOM 2181 C CA . TYR B 1 48 ? 35.971 12.035 23.363 1.00 48.87 48 TYR B CA 1
ATOM 2182 C C . TYR B 1 48 ? 34.639 12.253 22.656 1.00 53.85 48 TYR B C 1
ATOM 2183 O O . TYR B 1 48 ? 33.608 11.970 23.269 1.00 53.47 48 TYR B O 1
ATOM 2192 N N . LYS B 1 49 ? 34.646 12.715 21.387 1.00 51.73 49 LYS B N 1
ATOM 2193 C CA . LYS B 1 49 ? 33.409 12.912 20.621 1.00 52.51 49 LYS B CA 1
ATOM 2194 C C . LYS B 1 49 ? 32.745 11.586 20.332 1.00 57.23 49 LYS B C 1
ATOM 2195 O O . LYS B 1 49 ? 31.521 11.517 20.277 1.00 57.86 49 LYS B O 1
ATOM 2201 N N . ASN B 1 50 ? 33.550 10.518 20.212 1.00 54.66 50 ASN B N 1
ATOM 2202 C CA . ASN B 1 50 ? 33.051 9.155 20.044 1.00 54.33 50 ASN B CA 1
ATOM 2203 C C . ASN B 1 50 ? 32.519 8.564 21.362 1.00 58.20 50 ASN B C 1
ATOM 2204 O O . ASN B 1 50 ? 31.455 7.941 21.376 1.00 57.08 50 ASN B O 1
ATOM 2209 N N . VAL B 1 51 ? 33.236 8.814 22.471 1.00 55.34 51 VAL B N 1
ATOM 2210 C CA . VAL B 1 51 ? 32.865 8.355 23.815 1.00 54.45 51 VAL B CA 1
ATOM 2211 C C . VAL B 1 51 ? 31.531 8.976 24.218 1.00 60.90 51 VAL B C 1
ATOM 2212 O O . VAL B 1 51 ? 30.601 8.253 24.600 1.00 61.88 51 VAL B O 1
ATOM 2216 N N . VAL B 1 52 ? 31.445 10.320 24.125 1.00 56.51 52 VAL B N 1
ATOM 2217 C CA . VAL B 1 52 ? 30.304 11.094 24.548 1.00 55.36 52 VAL B CA 1
ATOM 2218 C C . VAL B 1 52 ? 29.109 10.960 23.583 1.00 60.21 52 VAL B C 1
ATOM 2219 O O . VAL B 1 52 ? 27.962 11.056 24.024 1.00 62.46 52 VAL B O 1
ATOM 2223 N N . GLY B 1 53 ? 29.383 10.689 22.317 1.00 55.10 53 GLY B N 1
ATOM 2224 C CA . GLY B 1 53 ? 28.353 10.500 21.307 1.00 54.78 53 GLY B CA 1
ATOM 2225 C C . GLY B 1 53 ? 27.532 9.261 21.578 1.00 58.46 53 GLY B C 1
ATOM 2226 O O . GLY B 1 53 ? 26.306 9.283 21.426 1.00 59.55 53 GLY B O 1
ATOM 2227 N N . GLY B 1 54 ? 28.223 8.196 21.994 1.00 54.11 54 GLY B N 1
ATOM 2228 C CA . GLY B 1 54 ? 27.625 6.919 22.376 1.00 54.16 54 GLY B CA 1
ATOM 2229 C C . GLY B 1 54 ? 26.852 6.982 23.684 1.00 57.86 54 GLY B C 1
ATOM 2230 O O . GLY B 1 54 ? 25.917 6.200 23.894 1.00 58.64 54 GLY B O 1
ATOM 2231 N N . GLN B 1 55 ? 27.248 7.906 24.582 1.00 52.76 55 GLN B N 1
ATOM 2232 C CA . GLN B 1 55 ? 26.590 8.141 25.866 1.00 52.63 55 GLN B CA 1
ATOM 2233 C C . GLN B 1 55 ? 25.336 8.997 25.674 1.00 55.78 55 GLN B C 1
ATOM 2234 O O . GLN B 1 55 ? 24.387 8.886 26.455 1.00 56.51 55 GLN B O 1
ATOM 2240 N N . ARG B 1 56 ? 25.370 9.896 24.664 1.00 50.46 56 ARG B N 1
ATOM 2241 C CA . ARG B 1 56 ? 24.279 10.801 24.329 1.00 50.16 56 ARG B CA 1
ATOM 2242 C C . ARG B 1 56 ? 23.158 10.022 23.680 1.00 56.28 56 ARG B C 1
ATOM 2243 O O . ARG B 1 56 ? 22.010 10.175 24.088 1.00 58.21 56 ARG B O 1
ATOM 2251 N N . ALA B 1 57 ? 23.497 9.171 22.682 1.00 51.88 57 ALA B N 1
ATOM 2252 C CA . ALA B 1 57 ? 22.580 8.302 21.941 1.00 51.45 57 ALA B CA 1
ATOM 2253 C C . ALA B 1 57 ? 21.889 7.305 22.870 1.00 56.41 57 ALA B C 1
ATOM 2254 O O . ALA B 1 57 ? 20.727 6.964 22.641 1.00 56.92 57 ALA B O 1
ATOM 2256 N N . ALA B 1 58 ? 22.629 6.817 23.895 1.00 52.98 58 ALA B N 1
ATOM 2257 C CA . ALA B 1 58 ? 22.185 5.890 24.937 1.00 52.93 58 ALA B CA 1
ATOM 2258 C C . ALA B 1 58 ? 21.178 6.584 25.831 1.00 57.86 58 ALA B C 1
ATOM 2259 O O . ALA B 1 58 ? 20.084 6.055 26.029 1.00 59.17 58 ALA B O 1
ATOM 2261 N N . TRP B 1 59 ? 21.521 7.809 26.302 1.00 54.20 59 TRP B N 1
ATOM 2262 C CA . TRP B 1 59 ? 20.678 8.693 27.118 1.00 54.54 59 TRP B CA 1
ATOM 2263 C C . TRP B 1 59 ? 19.367 9.028 26.381 1.00 61.29 59 TRP B C 1
ATOM 2264 O O . TRP B 1 59 ? 18.308 9.050 27.018 1.00 63.33 59 TRP B O 1
ATOM 2275 N N . ARG B 1 60 ? 19.439 9.308 25.050 1.00 57.34 60 ARG B N 1
ATOM 2276 C CA . ARG B 1 60 ? 18.274 9.630 24.217 1.00 57.61 60 ARG B CA 1
ATOM 2277 C C . ARG B 1 60 ? 17.281 8.467 24.196 1.00 64.86 60 ARG B C 1
ATOM 2278 O O . ARG B 1 60 ? 16.090 8.686 24.401 1.00 65.78 60 ARG B O 1
ATOM 2286 N N . VAL B 1 61 ? 17.782 7.225 24.033 1.00 62.71 61 VAL B N 1
ATOM 2287 C CA . VAL B 1 61 ? 16.985 5.991 24.047 1.00 62.82 61 VAL B CA 1
ATOM 2288 C C . VAL B 1 61 ? 16.331 5.774 25.434 1.00 68.50 61 VAL B C 1
ATOM 2289 O O . VAL B 1 61 ? 15.117 5.595 25.513 1.00 70.65 61 VAL B O 1
ATOM 2293 N N . LEU B 1 62 ? 17.124 5.809 26.518 1.00 63.23 62 LEU B N 1
ATOM 2294 C CA . LEU B 1 62 ? 16.628 5.610 27.887 1.00 62.95 62 LEU B CA 1
ATOM 2295 C C . LEU B 1 62 ? 15.641 6.689 28.364 1.00 68.03 62 LEU B C 1
ATOM 2296 O O . LEU B 1 62 ? 14.859 6.411 29.267 1.00 69.41 62 LEU B O 1
ATOM 2301 N N . SER B 1 63 ? 15.692 7.914 27.792 1.00 64.39 63 SER B N 1
ATOM 2302 C CA . SER B 1 63 ? 14.757 8.995 28.133 1.00 65.53 63 SER B CA 1
ATOM 2303 C C . SER B 1 63 ? 13.454 8.752 27.383 1.00 69.57 63 SER B C 1
ATOM 2304 O O . SER B 1 63 ? 12.380 8.885 27.962 1.00 69.02 63 SER B O 1
ATOM 2307 N N . SER B 1 64 ? 13.570 8.337 26.104 1.00 66.35 64 SER B N 1
ATOM 2308 C CA . SER B 1 64 ? 12.474 7.960 25.229 1.00 67.40 64 SER B CA 1
ATOM 2309 C C . SER B 1 64 ? 11.631 6.838 25.890 1.00 72.55 64 SER B C 1
ATOM 2310 O O . SER B 1 64 ? 10.409 6.983 25.989 1.00 75.58 64 SER B O 1
ATOM 2313 N N . ILE B 1 65 ? 12.292 5.785 26.424 1.00 66.79 65 ILE B N 1
ATOM 2314 C CA . ILE B 1 65 ? 11.660 4.654 27.132 1.00 66.80 65 ILE B CA 1
ATOM 2315 C C . ILE B 1 65 ? 11.030 5.129 28.460 1.00 72.85 65 ILE B C 1
ATOM 2316 O O . ILE B 1 65 ? 9.954 4.645 28.833 1.00 73.73 65 ILE B O 1
ATOM 2321 N N . GLU B 1 66 ? 11.722 6.056 29.180 1.00 69.00 66 GLU B N 1
ATOM 2322 C CA . GLU B 1 66 ? 11.265 6.613 30.461 1.00 70.11 66 GLU B CA 1
ATOM 2323 C C . GLU B 1 66 ? 9.988 7.459 30.305 1.00 78.12 66 GLU B C 1
ATOM 2324 O O . GLU B 1 66 ? 9.115 7.409 31.178 1.00 78.90 66 GLU B O 1
ATOM 2330 N N . GLN B 1 67 ? 9.907 8.237 29.201 1.00 75.13 67 GLN B N 1
ATOM 2331 C CA . GLN B 1 67 ? 8.773 9.062 28.820 1.00 77.39 67 GLN B CA 1
ATOM 2332 C C . GLN B 1 67 ? 7.564 8.124 28.617 1.00 85.13 67 GLN B C 1
ATOM 2333 O O . GLN B 1 67 ? 6.518 8.359 29.201 1.00 86.79 67 GLN B O 1
ATOM 2339 N N . LYS B 1 68 ? 7.744 7.033 27.847 1.00 83.15 68 LYS B N 1
ATOM 2340 C CA . LYS B 1 68 ? 6.723 6.032 27.525 1.00 85.59 68 LYS B CA 1
ATOM 2341 C C . LYS B 1 68 ? 6.239 5.246 28.746 1.00 95.19 68 LYS B C 1
ATOM 2342 O O . LYS B 1 68 ? 5.032 5.038 28.891 1.00 98.48 68 LYS B O 1
ATOM 2348 N N . SER B 1 69 ? 7.161 4.847 29.639 1.00 92.13 69 SER B N 1
ATOM 2349 C CA . SER B 1 69 ? 6.830 4.123 30.874 1.00 94.14 69 SER B CA 1
ATOM 2350 C C . SER B 1 69 ? 6.089 5.016 31.892 1.00 101.78 69 SER B C 1
ATOM 2351 O O . SER B 1 69 ? 5.299 4.502 32.693 1.00 103.62 69 SER B O 1
ATOM 2354 N N . ASN B 1 70 ? 6.338 6.352 31.844 1.00 98.70 70 ASN B N 1
ATOM 2355 C CA . ASN B 1 70 ? 5.658 7.354 32.672 1.00 100.44 70 ASN B CA 1
ATOM 2356 C C . ASN B 1 70 ? 4.239 7.569 32.128 1.00 108.87 70 ASN B C 1
ATOM 2357 O O . ASN B 1 70 ? 3.326 7.867 32.903 1.00 109.88 70 ASN B O 1
ATOM 2362 N N . GLU B 1 71 ? 4.024 7.248 30.823 1.00 106.79 71 GLU B N 1
AT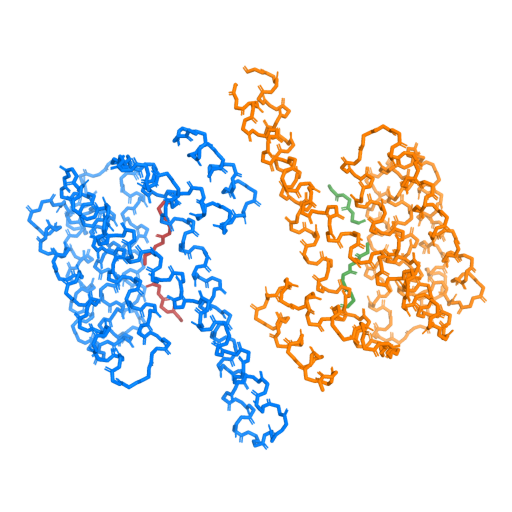OM 2363 C CA . GLU B 1 71 ? 2.696 7.212 30.198 1.00 109.41 71 GLU B CA 1
ATOM 2364 C C . GLU B 1 71 ? 2.004 5.902 30.698 1.00 115.82 71 GLU B C 1
ATOM 2365 O O . GLU B 1 71 ? 1.059 5.422 30.073 1.00 117.45 71 GLU B O 1
ATOM 2371 N N . GLU B 1 72 ? 2.516 5.336 31.831 1.00 112.11 72 GLU B N 1
ATOM 2372 C CA . GLU B 1 72 ? 2.090 4.144 32.576 1.00 136.24 72 GLU B CA 1
ATOM 2373 C C . GLU B 1 72 ? 1.941 2.902 31.678 1.00 160.47 72 GLU B C 1
ATOM 2374 O O . GLU B 1 72 ? 0.838 2.447 31.378 1.00 124.17 72 GLU B O 1
ATOM 2380 N N . GLU B 1 76 ? 5.099 0.622 33.689 1.00 109.56 76 GLU B N 1
ATOM 2381 C CA . GLU B 1 76 ? 5.676 0.538 35.029 1.00 109.66 76 GLU B CA 1
ATOM 2382 C C . GLU B 1 76 ? 7.148 0.034 35.032 1.00 112.86 76 GLU B C 1
ATOM 2383 O O . GLU B 1 76 ? 7.590 -0.660 35.959 1.00 113.30 76 GLU B O 1
ATOM 2389 N N . LYS B 1 77 ? 7.913 0.424 33.998 1.00 106.81 77 LYS B N 1
ATOM 2390 C CA . LYS B 1 77 ? 9.343 0.119 33.913 1.00 104.32 77 LYS B CA 1
ATOM 2391 C C . LYS B 1 77 ? 10.075 1.231 34.700 1.00 105.14 77 LYS B C 1
ATOM 2392 O O . LYS B 1 77 ? 11.242 1.054 35.069 1.00 103.47 77 LYS B O 1
ATOM 2398 N N . GLY B 1 78 ? 9.337 2.335 34.948 1.00 100.08 78 GLY B N 1
ATOM 2399 C CA . GLY B 1 78 ? 9.679 3.575 35.651 1.00 98.34 78 GLY B CA 1
ATOM 2400 C C . GLY B 1 78 ? 10.865 3.601 36.605 1.00 98.17 78 GLY B C 1
ATOM 2401 O O . GLY B 1 78 ? 11.817 4.353 36.347 1.00 96.15 78 GLY B O 1
ATOM 2402 N N . PRO B 1 79 ? 10.835 2.831 37.732 1.00 92.69 79 PRO B N 1
ATOM 2403 C CA . PRO B 1 79 ? 11.986 2.844 38.668 1.00 90.80 79 PRO B CA 1
ATOM 2404 C C . PRO B 1 79 ? 13.319 2.387 38.054 1.00 89.20 79 PRO B C 1
ATOM 2405 O O . PRO B 1 79 ? 14.336 3.044 38.273 1.00 86.65 79 PRO B O 1
ATOM 2409 N N . GLU B 1 80 ? 13.309 1.287 37.267 1.00 83.78 80 GLU B N 1
ATOM 2410 C CA . GLU B 1 80 ? 14.512 0.761 36.621 1.00 80.92 80 GLU B CA 1
ATOM 2411 C C . GLU B 1 80 ? 15.047 1.663 35.542 1.00 80.06 80 GLU B C 1
ATOM 2412 O O . GLU B 1 80 ? 16.260 1.754 35.430 1.00 79.93 80 GLU B O 1
ATOM 2418 N N . VAL B 1 81 ? 14.175 2.340 34.763 1.00 74.45 81 VAL B N 1
ATOM 2419 C CA . VAL B 1 81 ? 14.601 3.244 33.676 1.00 71.86 81 VAL B CA 1
ATOM 2420 C C . VAL B 1 81 ? 15.274 4.489 34.243 1.00 73.99 81 VAL B C 1
ATOM 2421 O O . VAL B 1 81 ? 16.324 4.874 33.743 1.00 74.09 81 VAL B O 1
ATOM 2425 N N . ARG B 1 82 ? 14.683 5.097 35.282 1.00 69.08 82 ARG B N 1
ATOM 2426 C CA . ARG B 1 82 ? 15.201 6.274 35.952 1.00 67.69 82 ARG B CA 1
ATOM 2427 C C . ARG B 1 82 ? 16.585 5.999 36.552 1.00 68.44 82 ARG B C 1
ATOM 2428 O O . ARG B 1 82 ? 17.498 6.791 36.316 1.00 67.19 82 ARG B O 1
ATOM 2436 N N . GLU B 1 83 ? 16.752 4.877 37.292 1.00 64.51 83 GLU B N 1
ATOM 2437 C CA . GLU B 1 83 ? 18.028 4.467 37.918 1.00 63.34 83 GLU B CA 1
ATOM 2438 C C . GLU B 1 83 ? 19.115 4.314 36.865 1.00 65.42 83 GLU B C 1
ATOM 2439 O O . GLU B 1 83 ? 20.211 4.856 37.020 1.00 65.26 83 GLU B O 1
ATOM 2445 N N . TYR B 1 84 ? 18.786 3.596 35.776 1.00 61.24 84 TYR B N 1
ATOM 2446 C CA . TYR B 1 84 ? 19.703 3.326 34.689 1.00 59.91 84 TYR B CA 1
ATOM 2447 C C . TYR B 1 84 ? 19.985 4.559 33.818 1.00 63.21 84 TYR B C 1
ATOM 2448 O O . TYR B 1 84 ? 21.148 4.772 33.480 1.00 61.86 84 TYR B O 1
ATOM 2457 N N . ARG B 1 85 ? 18.951 5.375 33.471 1.00 59.73 85 ARG B N 1
ATOM 2458 C CA . ARG B 1 85 ? 19.126 6.610 32.684 1.00 58.65 85 ARG B CA 1
ATOM 2459 C C . ARG B 1 85 ? 20.042 7.584 33.456 1.00 62.03 85 ARG B C 1
ATOM 2460 O O . ARG B 1 85 ? 20.914 8.189 32.840 1.00 60.70 85 ARG B O 1
ATOM 2468 N N . GLU B 1 86 ? 19.856 7.696 34.802 1.00 60.21 86 GLU B N 1
ATOM 2469 C CA . GLU B 1 86 ? 20.659 8.517 35.716 1.00 60.28 86 GLU B CA 1
ATOM 2470 C C . GLU B 1 86 ? 22.097 8.009 35.788 1.00 64.63 86 GLU B C 1
ATOM 2471 O O . GLU B 1 86 ? 23.001 8.817 36.000 1.00 62.90 86 GLU B O 1
ATOM 2477 N N . LYS B 1 87 ? 22.293 6.667 35.664 1.00 62.19 87 LYS B N 1
ATOM 2478 C CA . LYS B 1 87 ? 23.599 6.003 35.684 1.00 61.98 87 LYS B CA 1
ATOM 2479 C C . LYS B 1 87 ? 24.406 6.372 34.414 1.00 63.59 87 LYS B C 1
ATOM 2480 O O . LYS B 1 87 ? 25.605 6.697 34.503 1.00 62.14 87 LYS B O 1
ATOM 2486 N N . VAL B 1 88 ? 23.724 6.342 33.244 1.00 59.05 88 VAL B N 1
ATOM 2487 C CA . VAL B 1 88 ? 24.266 6.690 31.919 1.00 58.12 88 VAL B CA 1
ATOM 2488 C C . VAL B 1 88 ? 24.517 8.213 31.834 1.00 62.66 88 VAL B C 1
ATOM 2489 O O . VAL B 1 88 ? 25.421 8.661 31.130 1.00 61.88 88 VAL B O 1
ATOM 2493 N N . GLU B 1 89 ? 23.716 8.996 32.571 1.00 60.08 89 GLU B N 1
ATOM 2494 C CA . GLU B 1 89 ? 23.826 10.453 32.653 1.00 58.72 89 GLU B CA 1
ATOM 2495 C C . GLU B 1 89 ? 25.064 10.880 33.463 1.00 62.84 89 GLU B C 1
ATOM 2496 O O . GLU B 1 89 ? 25.701 11.863 33.116 1.00 61.55 89 GLU B O 1
ATOM 2502 N N . THR B 1 90 ? 25.369 10.157 34.555 1.00 60.39 90 THR B N 1
ATOM 2503 C CA . THR B 1 90 ? 26.506 10.363 35.457 1.00 60.06 90 THR B CA 1
ATOM 2504 C C . THR B 1 90 ? 27.825 10.041 34.740 1.00 62.63 90 THR B C 1
ATOM 2505 O O . THR B 1 90 ? 28.825 10.716 34.964 1.00 60.88 90 THR B O 1
ATOM 2509 N N . GLU B 1 91 ? 27.815 9.000 33.900 1.00 60.04 91 GLU B N 1
ATOM 2510 C CA . GLU B 1 91 ? 28.944 8.577 33.075 1.00 59.12 91 GLU B CA 1
ATOM 2511 C C . GLU B 1 91 ? 29.247 9.637 32.023 1.00 61.04 91 GLU B C 1
ATOM 2512 O O . GLU B 1 91 ? 30.424 9.903 31.750 1.00 60.71 91 GLU B O 1
ATOM 2518 N N . LEU B 1 92 ? 28.179 10.263 31.473 1.00 56.24 92 LEU B N 1
ATOM 2519 C CA . LEU B 1 92 ? 28.231 11.339 30.488 1.00 55.44 92 LEU B CA 1
ATOM 2520 C C . LEU B 1 92 ? 28.772 12.583 31.154 1.00 61.32 92 LEU B C 1
ATOM 2521 O O . LEU B 1 92 ? 29.739 13.151 30.654 1.00 63.11 92 LEU B O 1
ATOM 2526 N N . GLN B 1 93 ? 28.181 12.990 32.290 1.00 58.15 93 GLN B N 1
ATOM 2527 C CA . GLN B 1 93 ? 28.620 14.141 33.071 1.00 58.28 93 GLN B CA 1
ATOM 2528 C C . GLN B 1 93 ? 30.105 14.048 33.413 1.00 63.96 93 GLN B C 1
ATOM 2529 O O . GLN B 1 93 ? 30.810 15.036 33.240 1.00 65.69 93 GLN B O 1
ATOM 2535 N N . GLY B 1 94 ? 30.566 12.859 33.817 1.00 58.93 94 GLY B N 1
ATOM 2536 C CA . GLY B 1 94 ? 31.951 12.564 34.151 1.00 57.93 94 GLY B CA 1
ATOM 2537 C C . GLY B 1 94 ? 32.891 12.680 32.974 1.00 62.72 94 GLY B C 1
ATOM 2538 O O . GLY B 1 94 ? 34.004 13.170 33.130 1.00 63.42 94 GLY B O 1
ATOM 2539 N N . VAL B 1 95 ? 32.468 12.231 31.779 1.00 60.48 95 VAL B N 1
ATOM 2540 C CA . VAL B 1 95 ? 33.286 12.335 30.560 1.00 59.47 95 VAL B CA 1
ATOM 2541 C C . VAL B 1 95 ? 33.438 13.825 30.164 1.00 62.96 95 VAL B C 1
ATOM 2542 O O . VAL B 1 95 ? 34.559 14.272 29.942 1.00 62.61 95 VAL B O 1
ATOM 2546 N N . CYS B 1 96 ? 32.322 14.595 30.162 1.00 59.34 96 CYS B N 1
ATOM 2547 C CA . CYS B 1 96 ? 32.321 16.042 29.892 1.00 59.02 96 CYS B CA 1
ATOM 2548 C C . CYS B 1 96 ? 33.176 16.801 30.905 1.00 66.06 96 CYS B C 1
ATOM 2549 O O . CYS B 1 96 ? 33.919 17.688 30.503 1.00 68.92 96 CYS B O 1
ATOM 2552 N N . ASP B 1 97 ? 33.114 16.429 32.202 1.00 61.89 97 ASP B N 1
ATOM 2553 C CA . ASP B 1 97 ? 33.916 17.032 33.269 1.00 62.03 97 ASP B CA 1
ATOM 2554 C C . ASP B 1 97 ? 35.418 16.742 33.112 1.00 64.86 97 ASP B C 1
ATOM 2555 O O . ASP B 1 97 ? 36.249 17.550 33.521 1.00 66.20 97 ASP B O 1
ATOM 2560 N N . THR B 1 98 ? 35.762 15.584 32.545 1.00 60.03 98 THR B N 1
ATOM 2561 C CA . THR B 1 98 ? 37.141 15.186 32.285 1.00 60.06 98 THR B CA 1
ATOM 2562 C C . THR B 1 98 ? 37.689 16.070 31.168 1.00 64.22 98 THR B C 1
ATOM 2563 O O . THR B 1 98 ? 38.761 16.646 31.320 1.00 65.62 98 THR B O 1
ATOM 2567 N N . VAL B 1 99 ? 36.928 16.210 30.075 1.00 58.98 99 VAL B N 1
ATOM 2568 C CA . VAL B 1 99 ? 37.271 17.055 28.930 1.00 57.20 99 VAL B CA 1
ATOM 2569 C C . VAL B 1 99 ? 37.393 18.521 29.392 1.00 58.93 99 VAL B C 1
ATOM 2570 O O . VAL B 1 99 ? 38.454 19.129 29.208 1.00 59.16 99 VAL B O 1
ATOM 2574 N N . LEU B 1 100 ? 36.335 19.066 30.020 1.00 51.83 100 LEU B N 1
ATOM 2575 C CA . LEU B 1 100 ? 36.357 20.456 30.478 1.00 52.06 100 LEU B CA 1
ATOM 2576 C C . LEU B 1 100 ? 37.498 20.766 31.450 1.00 58.92 100 LEU B C 1
ATOM 2577 O O . LEU B 1 100 ? 38.034 21.868 31.430 1.00 60.83 100 LEU B O 1
ATOM 2582 N N . GLY B 1 101 ? 37.869 19.784 32.264 1.00 56.60 101 GLY B N 1
ATOM 2583 C CA . GLY B 1 101 ? 39.003 19.850 33.180 1.00 56.77 101 GLY B CA 1
ATOM 2584 C C . GLY B 1 101 ? 40.312 19.942 32.406 1.00 57.97 101 GLY B C 1
ATOM 2585 O O . GLY B 1 101 ? 41.123 20.817 32.698 1.00 58.13 101 GLY B O 1
ATOM 2586 N N . LEU B 1 102 ? 40.473 19.121 31.336 1.00 53.30 102 LEU B N 1
ATOM 2587 C CA . LEU B 1 102 ? 41.660 19.127 30.453 1.00 53.73 102 LEU B CA 1
ATOM 2588 C C . LEU B 1 102 ? 41.812 20.453 29.718 1.00 58.71 102 LEU B C 1
ATOM 2589 O O . LEU B 1 102 ? 42.924 20.977 29.623 1.00 57.97 102 LEU B O 1
ATOM 2594 N N . LEU B 1 103 ? 40.664 21.039 29.283 1.00 56.26 103 LEU B N 1
ATOM 2595 C CA . LEU B 1 103 ? 40.607 22.321 28.593 1.00 56.05 103 LEU B CA 1
ATOM 2596 C C . LEU B 1 103 ? 40.966 23.474 29.508 1.00 66.08 103 LEU B C 1
ATOM 2597 O O . LEU B 1 103 ? 41.894 24.221 29.203 1.00 68.03 103 LEU B O 1
ATOM 2602 N N . ASP B 1 104 ? 40.281 23.593 30.655 1.00 65.44 104 ASP B N 1
ATOM 2603 C CA . ASP B 1 104 ? 40.498 24.710 31.566 1.00 67.68 104 ASP B CA 1
ATOM 2604 C C . ASP B 1 104 ? 41.841 24.718 32.299 1.00 73.26 104 ASP B C 1
ATOM 2605 O O . ASP B 1 104 ? 42.347 25.808 32.561 1.00 74.93 104 ASP B O 1
ATOM 2610 N N . SER B 1 105 ? 42.406 23.550 32.651 1.00 69.69 105 SER B N 1
ATOM 2611 C CA . SER B 1 105 ? 43.630 23.491 33.451 1.00 71.40 105 SER B CA 1
ATOM 2612 C C . SER B 1 105 ? 44.956 23.246 32.671 1.00 75.98 105 SER B C 1
ATOM 2613 O O . SER B 1 105 ? 46.029 23.394 33.268 1.00 74.95 105 SER B O 1
ATOM 2616 N N . HIS B 1 106 ? 44.881 22.897 31.354 1.00 72.45 106 HIS B N 1
ATOM 2617 C CA . HIS B 1 106 ? 46.047 22.545 30.543 1.00 71.29 106 HIS B CA 1
ATOM 2618 C C . HIS B 1 106 ? 46.067 23.093 29.137 1.00 73.93 106 HIS B C 1
ATOM 2619 O O . HIS B 1 106 ? 47.101 23.591 28.688 1.00 75.83 106 HIS B O 1
ATOM 2626 N N . LEU B 1 107 ? 44.970 22.907 28.403 1.00 67.49 107 LEU B N 1
ATOM 2627 C CA . LEU B 1 107 ? 44.894 23.210 26.972 1.00 65.28 107 LEU B CA 1
ATOM 2628 C C . LEU B 1 107 ? 44.687 24.671 26.613 1.00 68.72 107 LEU B C 1
ATOM 2629 O O . LEU B 1 107 ? 45.481 25.180 25.831 1.00 69.04 107 LEU B O 1
ATOM 2634 N N . ILE B 1 108 ? 43.621 25.322 27.104 1.00 66.25 108 ILE B N 1
ATOM 2635 C CA . ILE B 1 108 ? 43.294 26.717 26.757 1.00 67.39 108 ILE B CA 1
ATOM 2636 C C . ILE B 1 108 ? 44.413 27.663 27.200 1.00 78.82 108 ILE B C 1
ATOM 2637 O O . ILE B 1 108 ? 44.837 28.528 26.424 1.00 78.53 108 ILE B O 1
ATOM 2642 N N . LYS B 1 109 ? 44.909 27.458 28.437 1.00 81.51 109 LYS B N 1
ATOM 2643 C CA . LYS B 1 109 ? 45.992 28.226 29.057 1.00 85.18 109 LYS B CA 1
ATOM 2644 C C . LYS B 1 109 ? 47.237 28.135 28.173 1.00 94.02 109 LYS B C 1
ATOM 2645 O O . LYS B 1 109 ? 47.649 29.141 27.590 1.00 95.67 109 LYS B O 1
ATOM 2651 N N . GLU B 1 110 ? 47.763 26.907 27.999 1.00 92.06 110 GLU B N 1
ATOM 2652 C CA . GLU B 1 110 ? 48.962 26.597 27.220 1.00 94.15 110 GLU B CA 1
ATOM 2653 C C . GLU B 1 110 ? 48.707 26.538 25.695 1.00 98.27 110 GLU B C 1
ATOM 2654 O O . GLU B 1 110 ? 49.247 25.671 25.012 1.00 98.51 110 GLU B O 1
ATOM 2660 N N . ALA B 1 111 ? 47.914 27.475 25.159 1.00 94.48 111 ALA B N 1
ATOM 2661 C CA . ALA B 1 111 ? 47.647 27.529 23.722 1.00 93.38 111 ALA B CA 1
ATOM 2662 C C . ALA B 1 111 ? 48.308 28.778 23.135 1.00 99.46 111 ALA B C 1
ATOM 2663 O O . ALA B 1 111 ? 48.152 29.878 23.683 1.00 100.29 111 ALA B O 1
ATOM 2665 N N . GLY B 1 112 ? 49.067 28.582 22.056 1.00 96.15 112 GLY B N 1
ATOM 2666 C CA . GLY B 1 112 ? 49.748 29.653 21.332 1.00 97.30 112 GLY B CA 1
ATOM 2667 C C . GLY B 1 112 ? 48.870 30.221 20.234 1.00 99.35 112 GLY B C 1
ATOM 2668 O O . GLY B 1 112 ? 48.152 31.210 20.453 1.00 99.31 112 GLY B O 1
ATOM 2669 N N . ASP B 1 113 ? 48.877 29.546 19.059 1.00 93.22 113 ASP B N 1
ATOM 2670 C CA . ASP B 1 113 ? 48.093 29.892 17.864 1.00 91.59 113 ASP B CA 1
ATOM 2671 C C . ASP B 1 113 ? 46.646 30.195 18.205 1.00 89.46 113 ASP B C 1
ATOM 2672 O O . ASP B 1 113 ? 46.059 29.547 19.074 1.00 87.25 113 ASP B O 1
ATOM 2677 N N . ALA B 1 114 ? 46.079 31.190 17.523 1.00 84.02 114 ALA B N 1
ATOM 2678 C CA . ALA B 1 114 ? 44.687 31.602 17.684 1.00 81.70 114 ALA B CA 1
ATOM 2679 C C . ALA B 1 114 ? 43.790 30.435 17.278 1.00 81.24 114 ALA B C 1
ATOM 2680 O O . ALA B 1 114 ? 42.777 30.159 17.918 1.00 79.28 114 ALA B O 1
ATOM 2682 N N . GLU B 1 115 ? 44.230 29.725 16.240 1.00 76.94 115 GLU B N 1
ATOM 2683 C CA . GLU B 1 115 ? 43.643 28.543 15.621 1.00 75.83 115 GLU B CA 1
ATOM 2684 C C . GLU B 1 115 ? 43.368 27.413 16.637 1.00 77.06 115 GLU B C 1
ATOM 2685 O O . GLU B 1 115 ? 42.297 26.823 16.608 1.00 76.13 115 GLU B O 1
ATOM 2691 N N . SER B 1 116 ? 44.322 27.148 17.542 1.00 73.35 116 SER B N 1
ATOM 2692 C CA . SER B 1 116 ? 44.243 26.134 18.597 1.00 71.67 116 SER B CA 1
ATOM 2693 C C . SER B 1 116 ? 43.433 26.624 19.806 1.00 74.41 116 SER B C 1
ATOM 2694 O O . SER B 1 116 ? 42.783 25.817 20.462 1.00 73.59 116 SER B O 1
ATOM 2697 N N . ARG B 1 117 ? 43.456 27.943 20.083 1.00 70.57 117 ARG B N 1
ATOM 2698 C CA . ARG B 1 117 ? 42.674 28.556 21.149 1.00 69.59 117 ARG B CA 1
ATOM 2699 C C . ARG B 1 117 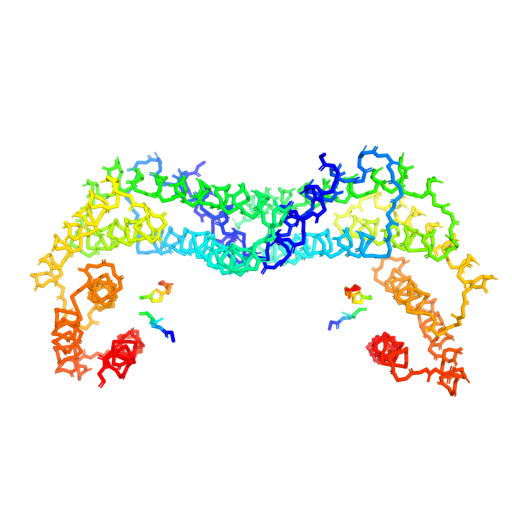? 41.163 28.491 20.790 1.00 71.16 117 ARG B C 1
ATOM 2700 O O . ARG B 1 117 ? 40.349 28.223 21.673 1.00 71.92 117 ARG B O 1
ATOM 2708 N N . VAL B 1 118 ? 40.806 28.716 19.501 1.00 64.50 118 VAL B N 1
ATOM 2709 C CA . VAL B 1 118 ? 39.431 28.650 18.983 1.00 62.14 118 VAL B CA 1
ATOM 2710 C C . VAL B 1 118 ? 38.989 27.184 19.020 1.00 66.47 118 VAL B C 1
ATOM 2711 O O . VAL B 1 118 ? 37.875 26.889 19.459 1.00 65.82 118 VAL B O 1
ATOM 2715 N N . PHE B 1 119 ? 39.897 26.264 18.604 1.00 62.16 119 PHE B N 1
ATOM 2716 C CA . PHE B 1 119 ? 39.657 24.822 18.610 1.00 58.58 119 PHE B CA 1
ATOM 2717 C C . PHE B 1 119 ? 39.214 24.377 20.007 1.00 60.24 119 PHE B C 1
ATOM 2718 O O . PHE B 1 119 ? 38.178 23.732 20.122 1.00 61.21 119 PHE B O 1
ATOM 2726 N N . TYR B 1 120 ? 39.984 24.744 21.051 1.00 55.49 120 TYR B N 1
ATOM 2727 C CA . TYR B 1 120 ? 39.756 24.414 22.465 1.00 53.81 120 TYR B CA 1
ATOM 2728 C C . TYR B 1 120 ? 38.567 25.113 23.092 1.00 56.50 120 TYR B C 1
ATOM 2729 O O . TYR B 1 120 ? 37.935 24.552 23.984 1.00 54.52 120 TYR B O 1
ATOM 2738 N N . LEU B 1 121 ? 38.266 26.337 22.642 1.00 53.77 121 LEU B N 1
ATOM 2739 C CA . LEU B 1 121 ? 37.108 27.087 23.118 1.00 52.74 121 LEU B CA 1
ATOM 2740 C C . LEU B 1 121 ? 35.795 26.559 22.475 1.00 54.34 121 LEU B C 1
ATOM 2741 O O . LEU B 1 121 ? 34.759 26.587 23.112 1.00 54.15 121 LEU B O 1
ATOM 2746 N N . LYS B 1 122 ? 35.876 25.989 21.265 1.00 50.52 122 LYS B N 1
ATOM 2747 C CA . LYS B 1 122 ? 34.767 25.327 20.573 1.00 49.94 122 LYS B CA 1
ATOM 2748 C C . LYS B 1 122 ? 34.440 24.031 21.318 1.00 56.20 122 LYS B C 1
ATOM 2749 O O . LYS B 1 122 ? 33.253 23.742 21.534 1.00 56.46 122 LYS B O 1
ATOM 2755 N N . MET B 1 123 ? 35.503 23.276 21.740 1.00 52.98 123 MET B N 1
ATOM 2756 C CA . MET B 1 123 ? 35.435 22.065 22.563 1.00 51.89 123 MET B CA 1
ATOM 2757 C C . MET B 1 123 ? 34.749 22.378 23.884 1.00 55.43 123 MET B C 1
ATOM 2758 O O . MET B 1 123 ? 33.860 21.652 24.284 1.00 55.86 123 MET B O 1
ATOM 2763 N N . LYS B 1 124 ? 35.124 23.484 24.530 1.00 52.60 124 LYS B N 1
ATOM 2764 C CA . LYS B 1 124 ? 34.609 23.911 25.819 1.00 53.29 124 LYS B CA 1
ATOM 2765 C C . LYS B 1 124 ? 33.090 24.197 25.755 1.00 59.38 124 LYS B C 1
ATOM 2766 O O . LYS B 1 124 ? 32.329 23.707 26.600 1.00 60.30 124 LYS B O 1
ATOM 2772 N N . GLY B 1 125 ? 32.677 24.926 24.724 1.00 53.61 125 GLY B N 1
ATOM 2773 C CA . GLY B 1 125 ? 31.287 25.243 24.466 1.00 52.54 125 GLY B CA 1
ATOM 2774 C C . GLY B 1 125 ? 30.470 24.011 24.162 1.00 56.18 125 GLY B C 1
ATOM 2775 O O . GLY 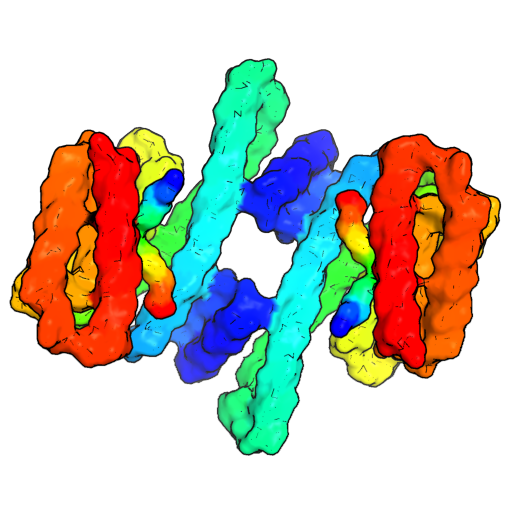B 1 125 ? 29.352 23.892 24.652 1.00 57.79 125 GLY B O 1
ATOM 2776 N N . ASP B 1 126 ? 31.040 23.075 23.373 1.00 52.77 126 ASP B N 1
ATOM 2777 C CA . ASP B 1 126 ? 30.433 21.785 22.958 1.00 51.04 126 ASP B CA 1
ATOM 2778 C C . ASP B 1 126 ? 30.090 20.907 24.149 1.00 55.63 126 ASP B C 1
ATOM 2779 O O . ASP B 1 126 ? 28.945 20.513 24.296 1.00 56.70 126 ASP B O 1
ATOM 2784 N N . TYR B 1 127 ? 31.076 20.649 25.027 1.00 49.97 127 TYR B N 1
ATOM 2785 C CA . TYR B 1 127 ? 30.964 19.810 26.209 1.00 47.51 127 TYR B CA 1
ATOM 2786 C C . TYR B 1 127 ? 30.058 20.379 27.257 1.00 50.85 127 TYR B C 1
ATOM 2787 O O . TYR B 1 127 ? 29.440 19.609 27.990 1.00 51.63 127 TYR B O 1
ATOM 2796 N N . TYR B 1 128 ? 29.898 21.706 27.281 1.00 47.31 128 TYR B N 1
ATOM 2797 C CA . TYR B 1 128 ? 28.946 22.372 28.168 1.00 46.74 128 TYR B CA 1
ATOM 2798 C C . TYR B 1 128 ? 27.543 22.250 27.568 1.00 52.96 128 TYR B C 1
ATOM 2799 O O . TYR B 1 128 ? 26.569 22.212 28.309 1.00 53.99 128 TYR B O 1
ATOM 2808 N N . ARG B 1 129 ? 27.445 22.168 26.228 1.00 49.94 129 ARG B N 1
ATOM 2809 C CA . ARG B 1 129 ? 26.194 22.002 25.502 1.00 50.57 129 ARG B CA 1
ATOM 2810 C C . ARG B 1 129 ? 25.638 20.584 25.726 1.00 58.00 129 ARG B C 1
ATOM 2811 O O . ARG B 1 129 ? 24.436 20.429 25.969 1.00 60.68 129 ARG B O 1
ATOM 2819 N N . TYR B 1 130 ? 26.528 19.566 25.713 1.00 53.90 130 TYR B N 1
ATOM 2820 C CA . TYR B 1 130 ? 26.188 18.167 25.974 1.00 52.95 130 TYR B CA 1
ATOM 2821 C C . TYR B 1 130 ? 25.768 18.042 27.415 1.00 60.09 130 TYR B C 1
ATOM 2822 O O . TYR B 1 130 ? 24.814 17.314 27.699 1.00 63.03 130 TYR B O 1
ATOM 2831 N N . LEU B 1 131 ? 26.450 18.773 28.322 1.00 55.02 131 LEU B N 1
ATOM 2832 C CA . LEU B 1 131 ? 26.075 18.796 29.735 1.00 55.46 131 LEU B CA 1
ATOM 2833 C C . LEU B 1 131 ? 24.650 19.372 29.909 1.00 60.57 131 LEU B C 1
ATOM 2834 O O . LEU B 1 131 ? 23.857 18.807 30.668 1.00 59.50 131 LEU B O 1
ATOM 2839 N N . ALA B 1 132 ? 24.336 20.478 29.184 1.00 58.55 132 ALA B N 1
ATOM 2840 C CA . ALA B 1 132 ? 23.043 21.177 29.212 1.00 59.21 132 ALA B CA 1
ATOM 2841 C C . ALA B 1 132 ? 21.915 20.351 28.609 1.00 64.47 132 ALA B C 1
ATOM 2842 O O . ALA B 1 132 ? 20.764 20.582 28.967 1.00 65.74 132 ALA B O 1
ATOM 2844 N N . GLU B 1 133 ? 22.228 19.381 27.714 1.00 60.66 133 GLU B N 1
ATOM 2845 C CA . GLU B 1 133 ? 21.183 18.508 27.155 1.00 60.37 133 GLU B CA 1
ATOM 2846 C C . GLU B 1 133 ? 20.466 17.708 28.279 1.00 67.12 133 GLU B C 1
ATOM 2847 O O . GLU B 1 133 ? 19.238 17.684 28.335 1.00 70.01 133 GLU B O 1
ATOM 2853 N N . VAL B 1 134 ? 21.250 17.127 29.197 1.00 62.91 134 VAL B N 1
ATOM 2854 C CA . VAL B 1 134 ? 20.841 16.271 30.318 1.00 61.91 134 VAL B CA 1
ATOM 2855 C C . VAL B 1 134 ? 20.580 17.034 31.659 1.00 68.99 134 VAL B C 1
ATOM 2856 O O . VAL B 1 134 ? 19.981 16.434 32.561 1.00 70.92 134 VAL B O 1
ATOM 2860 N N . ALA B 1 135 ? 21.036 18.309 31.804 1.00 66.67 135 ALA B N 1
ATOM 2861 C CA . ALA B 1 135 ? 20.836 19.128 33.016 1.00 68.74 135 ALA B CA 1
ATOM 2862 C C . ALA B 1 135 ? 19.347 19.514 33.216 1.00 79.94 135 ALA B C 1
ATOM 2863 O O . ALA B 1 135 ? 18.574 19.436 32.251 1.00 79.87 135 ALA B O 1
ATOM 2865 N N . THR B 1 136 ? 18.934 19.912 34.459 1.00 81.03 136 THR B N 1
ATOM 2866 C CA . THR B 1 136 ? 17.514 20.203 34.722 1.00 83.67 136 THR B CA 1
ATOM 2867 C C . THR B 1 136 ? 17.170 21.651 35.164 1.00 92.57 136 THR B C 1
ATOM 2868 O O . THR B 1 136 ? 16.434 22.339 34.440 1.00 92.97 136 THR B O 1
ATOM 2872 N N . GLY B 1 137 ? 17.609 22.075 36.354 1.00 91.26 137 GLY B N 1
ATOM 2873 C CA . GLY B 1 137 ? 17.213 23.382 36.874 1.00 93.07 137 GLY B CA 1
ATOM 2874 C C . GLY B 1 137 ? 18.292 24.416 37.095 1.00 96.96 137 GLY B C 1
ATOM 2875 O O . GLY B 1 137 ? 18.673 25.125 36.161 1.00 94.64 137 GLY B O 1
ATOM 2876 N N . ASP B 1 138 ? 18.721 24.553 38.366 1.00 95.44 138 ASP B N 1
ATOM 2877 C CA . ASP B 1 138 ? 19.738 25.480 38.875 1.00 96.28 138 ASP B CA 1
ATOM 2878 C C . ASP B 1 138 ? 21.015 25.399 38.001 1.00 96.24 138 ASP B C 1
ATOM 2879 O O . ASP B 1 138 ? 21.501 26.409 37.474 1.00 95.00 138 ASP B O 1
ATOM 2884 N N . ASP B 1 139 ? 21.508 24.163 37.833 1.00 89.67 139 ASP B N 1
ATOM 2885 C CA . ASP B 1 139 ? 22.701 23.782 37.097 1.00 86.86 139 ASP B CA 1
ATOM 2886 C C . ASP B 1 139 ? 22.594 24.052 35.609 1.00 84.07 139 ASP B C 1
ATOM 2887 O O . ASP B 1 139 ? 23.577 24.505 35.025 1.00 81.24 139 ASP B O 1
ATOM 2892 N N . LYS B 1 140 ? 21.408 23.789 34.999 1.00 77.67 140 LYS B N 1
ATOM 2893 C CA . LYS B 1 140 ? 21.143 23.988 33.569 1.00 74.91 140 LYS B CA 1
ATOM 2894 C C . LYS B 1 140 ? 21.504 25.398 33.070 1.00 78.07 140 LYS B C 1
ATOM 2895 O O . LYS B 1 140 ? 22.260 25.529 32.112 1.00 77.83 140 LYS B O 1
ATOM 2901 N N . LYS B 1 141 ? 21.017 26.439 33.754 1.00 74.42 141 LYS B N 1
ATOM 2902 C CA . LYS B 1 141 ? 21.220 27.847 33.406 1.00 73.79 141 LYS B CA 1
ATOM 2903 C C . LYS B 1 141 ? 22.680 28.300 33.536 1.00 75.45 141 LYS B C 1
ATOM 2904 O O . LYS B 1 141 ? 23.142 29.100 32.735 1.00 75.62 141 LYS B O 1
ATOM 2910 N N . ARG B 1 142 ? 23.393 27.772 34.516 1.00 70.64 142 ARG B N 1
ATOM 2911 C CA . ARG B 1 142 ? 24.799 28.036 34.810 1.00 70.09 142 ARG B CA 1
ATOM 2912 C C . ARG B 1 142 ? 25.679 27.418 33.723 1.00 71.58 142 ARG B C 1
ATOM 2913 O O . ARG B 1 142 ? 26.664 28.030 33.325 1.00 71.87 142 ARG B O 1
ATOM 2921 N N . ILE B 1 143 ? 25.299 26.214 33.221 1.00 65.35 143 ILE B N 1
ATOM 2922 C CA . ILE B 1 143 ? 25.963 25.467 32.138 1.00 60.41 143 ILE B CA 1
ATOM 2923 C C . ILE B 1 143 ? 25.764 26.197 30.822 1.00 62.37 143 ILE B C 1
ATOM 2924 O O . ILE B 1 143 ? 26.710 26.317 30.052 1.00 61.48 143 ILE B O 1
ATOM 2929 N N . ILE B 1 144 ? 24.520 26.663 30.553 1.00 60.12 144 ILE B N 1
ATOM 2930 C CA . ILE B 1 144 ? 24.130 27.399 29.333 1.00 59.06 144 ILE B CA 1
ATOM 2931 C C . ILE B 1 144 ? 24.903 28.744 29.245 1.00 66.00 144 ILE B C 1
ATOM 2932 O O . ILE B 1 144 ? 25.310 29.156 28.151 1.00 65.30 144 ILE B O 1
ATOM 2937 N N . ASP B 1 145 ? 25.177 29.373 30.396 1.00 64.34 145 ASP B N 1
ATOM 2938 C CA . ASP B 1 145 ? 25.964 30.602 30.435 1.00 64.60 145 ASP B CA 1
ATOM 2939 C C . ASP B 1 145 ? 27.426 30.326 30.097 1.00 64.97 145 ASP B C 1
ATOM 2940 O O . ASP B 1 145 ? 28.037 31.107 29.374 1.00 66.42 145 ASP B O 1
ATOM 2945 N N . SER B 1 146 ? 27.952 29.180 30.571 1.00 56.66 146 SER B N 1
ATOM 2946 C CA . SER B 1 146 ? 29.326 28.720 30.399 1.00 52.81 146 SER B CA 1
ATOM 2947 C C . SER B 1 146 ? 29.571 28.315 28.969 1.00 59.25 146 SER B C 1
ATOM 2948 O O . SER B 1 146 ? 30.713 28.388 28.509 1.00 62.68 146 SER B O 1
ATOM 2951 N N . ALA B 1 147 ? 28.532 27.783 28.292 1.00 53.57 147 ALA B N 1
ATOM 2952 C CA . ALA B 1 147 ? 28.562 27.344 26.909 1.00 51.31 147 ALA B CA 1
ATOM 2953 C C . ALA B 1 147 ? 28.578 28.547 26.003 1.00 58.01 147 ALA B C 1
ATOM 2954 O O . ALA B 1 147 ? 29.393 28.594 25.071 1.00 59.24 147 ALA B O 1
ATOM 2956 N N . ARG B 1 148 ? 27.681 29.536 26.282 1.00 55.85 148 ARG B N 1
ATOM 2957 C CA . ARG B 1 148 ? 27.521 30.795 25.538 1.00 55.76 148 ARG B CA 1
ATOM 2958 C C . ARG B 1 148 ? 28.809 31.616 25.509 1.00 60.37 148 ARG B C 1
ATOM 2959 O O . ARG B 1 148 ? 29.256 32.040 24.430 1.00 59.48 148 ARG B O 1
ATOM 2967 N N . SER B 1 149 ? 29.385 31.823 26.705 1.00 55.94 149 SER B N 1
ATOM 2968 C CA . SER B 1 149 ? 30.605 32.564 26.932 1.00 56.90 149 SER B CA 1
ATOM 2969 C C . SER B 1 149 ? 31.773 31.993 26.175 1.00 60.19 149 SER B C 1
ATOM 2970 O O . SER B 1 149 ? 32.486 32.763 25.558 1.00 62.88 149 SER B O 1
ATOM 2973 N N . ALA B 1 150 ? 31.989 30.662 26.234 1.00 55.31 150 ALA B N 1
ATOM 2974 C CA . ALA B 1 150 ? 33.096 29.932 25.598 1.00 54.26 150 ALA B CA 1
ATOM 2975 C C . ALA B 1 150 ? 32.992 29.987 24.069 1.00 59.69 150 ALA B C 1
ATOM 2976 O O . ALA B 1 150 ? 34.007 30.151 23.404 1.00 60.75 150 ALA B O 1
ATOM 2978 N N . TYR B 1 151 ? 31.759 29.841 23.531 1.00 55.93 151 TYR B N 1
ATOM 2979 C CA . TYR B 1 151 ? 31.377 29.970 22.119 1.00 54.93 151 TYR B CA 1
ATOM 2980 C C . TYR B 1 151 ? 31.542 31.410 21.650 1.00 58.65 151 TYR B C 1
ATOM 2981 O O . TYR B 1 151 ? 31.915 31.636 20.507 1.00 56.98 151 TYR B O 1
ATOM 2990 N N . GLN B 1 152 ? 31.258 32.391 22.529 1.00 58.16 152 GLN B N 1
ATOM 2991 C CA . GLN B 1 152 ? 31.432 33.810 22.203 1.00 58.61 152 GLN B CA 1
ATOM 2992 C C . GLN B 1 152 ? 32.900 34.172 22.168 1.00 61.78 152 GLN B C 1
ATOM 2993 O O . GLN B 1 152 ? 33.332 34.724 21.168 1.00 63.54 152 GLN B O 1
ATOM 2999 N N . GLU B 1 153 ? 33.678 33.822 23.215 1.00 56.11 153 GLU B N 1
ATOM 3000 C CA . GLU B 1 153 ? 35.109 34.096 23.253 1.00 57.21 153 GLU B CA 1
ATOM 3001 C C . GLU B 1 153 ? 35.820 33.505 22.011 1.00 60.21 153 GLU B C 1
ATOM 3002 O O . GLU B 1 153 ? 36.758 34.108 21.507 1.00 59.65 153 GLU B O 1
ATOM 3008 N N . ALA B 1 154 ? 35.337 32.357 21.512 1.00 55.91 154 ALA B N 1
ATOM 3009 C CA . ALA B 1 154 ? 35.883 31.676 20.350 1.00 54.93 154 ALA B CA 1
ATOM 3010 C C . ALA B 1 154 ? 35.473 32.388 19.046 1.00 60.95 154 ALA B C 1
ATOM 3011 O O . ALA B 1 154 ? 36.306 32.535 18.153 1.00 59.24 154 ALA B O 1
ATOM 3013 N N . MET B 1 155 ? 34.208 32.853 18.957 1.00 61.21 155 MET B N 1
ATOM 3014 C CA . MET B 1 155 ? 33.670 33.600 17.814 1.00 63.66 155 MET B CA 1
ATOM 3015 C C . MET B 1 155 ? 34.478 34.874 17.590 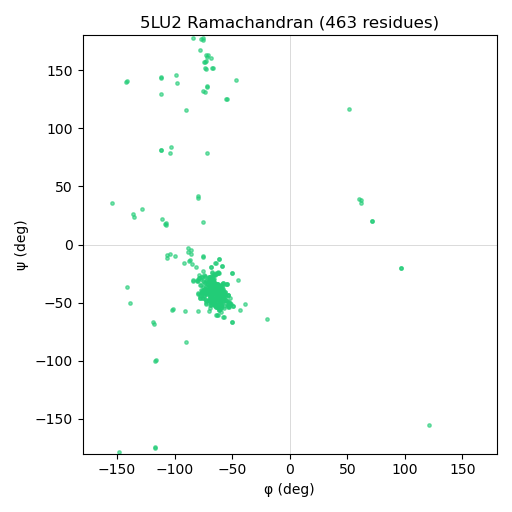1.00 68.79 155 MET B C 1
ATOM 3016 O O . MET B 1 155 ? 34.830 35.186 16.454 1.00 69.44 155 MET B O 1
ATOM 3021 N N . ASP B 1 156 ? 34.788 35.596 18.680 1.00 65.58 156 ASP B N 1
ATOM 3022 C CA . ASP B 1 156 ? 35.584 36.819 18.664 1.00 66.09 156 ASP B CA 1
ATOM 3023 C C . ASP B 1 156 ? 36.977 36.554 18.094 1.00 68.01 156 ASP B C 1
ATOM 3024 O O . ASP B 1 156 ? 37.355 37.219 17.132 1.00 69.44 156 ASP B O 1
ATOM 3029 N N . ILE B 1 157 ? 37.699 35.548 18.624 1.00 60.93 157 ILE B N 1
ATOM 3030 C CA . ILE B 1 157 ? 39.040 35.210 18.141 1.00 60.96 157 ILE B CA 1
ATOM 3031 C C . ILE B 1 157 ? 39.016 34.754 16.657 1.00 68.84 157 ILE B C 1
ATOM 3032 O O . ILE B 1 157 ? 39.870 35.187 15.881 1.00 69.92 157 ILE B O 1
ATOM 3037 N N . SER B 1 158 ? 38.038 33.911 16.268 1.00 66.28 158 SER B N 1
ATOM 3038 C CA . SER B 1 158 ? 37.921 33.415 14.894 1.00 65.81 158 SER B CA 1
ATOM 3039 C C . SER B 1 158 ? 37.536 34.513 13.892 1.00 73.03 158 SER B C 1
ATOM 3040 O O . SER B 1 158 ? 37.977 34.436 12.746 1.00 73.65 158 SER B O 1
ATOM 3043 N N . LYS B 1 159 ? 36.748 35.544 14.313 1.00 70.30 159 LYS B N 1
ATOM 3044 C CA . LYS B 1 159 ? 36.382 36.678 13.442 1.00 70.74 159 LYS B CA 1
ATOM 3045 C C . LYS B 1 159 ? 37.598 37.603 13.214 1.00 76.50 159 LYS B C 1
ATOM 3046 O O . LYS B 1 159 ? 37.782 38.137 12.118 1.00 77.66 159 LYS B O 1
ATOM 3052 N N . LYS B 1 160 ? 38.432 37.755 14.250 1.00 74.21 160 LYS B N 1
ATOM 3053 C CA . LYS B 1 160 ? 39.629 38.595 14.270 1.00 76.93 160 LYS B CA 1
ATOM 3054 C C . LYS B 1 160 ? 40.908 37.950 13.687 1.00 83.53 160 LYS B C 1
ATOM 3055 O O . LYS B 1 160 ? 41.747 38.698 13.175 1.00 85.60 160 LYS B O 1
ATOM 3061 N N . GLU B 1 161 ? 41.087 36.599 13.774 1.00 80.06 161 GLU B N 1
ATOM 3062 C CA . GLU B 1 161 ? 42.316 35.956 13.274 1.00 80.84 161 GLU B CA 1
ATOM 3063 C C . GLU B 1 161 ? 42.112 34.656 12.445 1.00 84.14 161 GLU B C 1
ATOM 3064 O O . GLU B 1 161 ? 43.048 33.866 12.312 1.00 84.89 161 GLU B O 1
ATOM 3070 N N . MET B 1 162 ? 40.936 34.470 11.829 1.00 79.87 162 MET B N 1
ATOM 3071 C CA . MET B 1 162 ? 40.665 33.295 10.992 1.00 78.86 162 MET B CA 1
ATOM 3072 C C . MET B 1 162 ? 39.832 33.655 9.759 1.00 80.56 162 MET B C 1
ATOM 3073 O O . MET B 1 162 ? 38.888 34.443 9.887 1.00 80.32 162 MET B O 1
ATOM 3078 N N . PRO B 1 163 ? 40.124 33.056 8.571 1.00 75.28 163 PRO B N 1
ATOM 3079 C CA . PRO B 1 163 ? 39.300 33.348 7.379 1.00 74.99 163 PRO B CA 1
ATOM 3080 C C . PRO B 1 163 ? 37.876 32.788 7.525 1.00 76.46 163 PRO B C 1
ATOM 3081 O O . PRO B 1 163 ? 37.729 31.798 8.250 1.00 75.43 163 PRO B O 1
ATOM 3085 N N . PRO B 1 164 ? 36.821 33.374 6.880 1.00 71.59 164 PRO B N 1
ATOM 3086 C CA . PRO B 1 164 ? 35.448 32.836 7.057 1.00 69.34 164 PRO B CA 1
ATOM 3087 C C . PRO B 1 164 ? 35.219 31.411 6.541 1.00 71.19 164 PRO B C 1
ATOM 3088 O O . PRO B 1 164 ? 34.220 30.780 6.905 1.00 71.04 164 PRO B O 1
ATOM 3092 N N . THR B 1 165 ? 36.154 30.917 5.708 1.00 67.01 165 THR B N 1
ATOM 3093 C CA . THR B 1 165 ? 36.191 29.588 5.097 1.00 66.18 165 THR B CA 1
ATOM 3094 C C . THR B 1 165 ? 36.889 28.555 6.016 1.00 69.52 165 THR B C 1
ATOM 3095 O O . THR B 1 165 ? 36.745 27.346 5.796 1.00 70.75 165 THR B O 1
ATOM 3099 N N . ASN B 1 166 ? 37.603 29.015 7.060 1.00 63.76 166 ASN B N 1
ATOM 3100 C CA . ASN B 1 166 ? 38.277 28.120 7.997 1.00 62.21 166 ASN B CA 1
ATOM 3101 C C . ASN B 1 166 ? 37.286 27.091 8.597 1.00 65.67 166 ASN B C 1
ATOM 3102 O O . ASN B 1 166 ? 36.259 27.501 9.161 1.00 63.22 166 ASN B O 1
ATOM 3107 N N . PRO B 1 167 ? 37.605 25.761 8.470 1.00 62.56 167 PRO B N 1
ATOM 3108 C CA . PRO B 1 167 ? 36.709 24.718 8.994 1.00 60.48 167 PRO B CA 1
ATOM 3109 C C . PRO B 1 167 ? 36.474 24.743 10.493 1.00 62.06 167 PRO B C 1
ATOM 3110 O O . PRO B 1 167 ? 35.420 24.268 10.920 1.00 61.18 167 PRO B O 1
ATOM 3114 N N . ILE B 1 168 ? 37.407 25.308 11.290 1.00 57.78 168 ILE B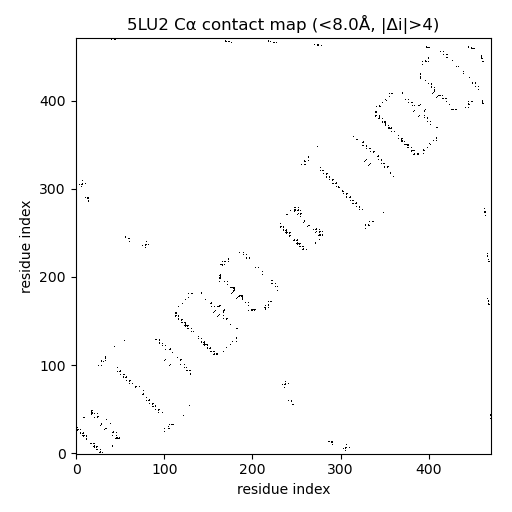 N 1
ATOM 3115 C CA . ILE B 1 168 ? 37.190 25.410 12.747 1.00 57.08 168 ILE B CA 1
ATOM 3116 C C . ILE B 1 168 ? 36.149 26.514 13.015 1.00 60.87 168 ILE B C 1
ATOM 3117 O O . ILE B 1 168 ? 35.247 26.335 13.833 1.00 58.35 168 ILE B O 1
ATOM 3122 N N . ARG B 1 169 ? 36.276 27.638 12.278 1.00 59.51 169 ARG B N 1
ATOM 3123 C CA . ARG B 1 169 ? 35.384 28.792 12.332 1.00 58.46 169 ARG B CA 1
ATOM 3124 C C . ARG B 1 169 ? 33.972 28.367 11.939 1.00 61.58 169 ARG B C 1
ATOM 3125 O O . ARG B 1 169 ? 33.033 28.657 12.670 1.00 62.78 169 ARG B O 1
ATOM 3133 N N . LEU B 1 170 ? 33.844 27.634 10.819 1.00 57.38 170 LEU B N 1
ATOM 3134 C CA . LEU B 1 170 ? 32.588 27.119 10.280 1.00 56.93 170 LEU B CA 1
ATOM 3135 C C . LEU B 1 170 ? 31.922 26.131 11.229 1.00 59.33 170 LEU B C 1
ATOM 3136 O O . LEU B 1 170 ? 30.701 26.182 11.400 1.00 60.92 170 LEU B O 1
ATOM 3141 N N . GLY B 1 171 ? 32.730 25.229 11.797 1.00 52.25 171 GLY B N 1
ATOM 3142 C CA . GLY B 1 171 ? 32.313 24.203 12.742 1.00 50.00 171 GLY B CA 1
ATOM 3143 C C . GLY B 1 171 ? 31.863 24.798 14.052 1.00 54.95 171 GLY B C 1
ATOM 3144 O O . GLY B 1 171 ? 30.879 24.334 14.619 1.00 57.69 171 GLY B O 1
ATOM 3145 N N . LEU B 1 172 ? 32.549 25.872 14.510 1.00 49.80 172 LEU B N 1
ATOM 3146 C CA . LEU B 1 172 ? 32.237 26.669 15.706 1.00 47.76 172 LEU B CA 1
ATOM 3147 C C . LEU B 1 172 ? 30.896 27.377 15.554 1.00 53.88 172 LEU B C 1
ATOM 3148 O O . LEU B 1 172 ? 30.053 27.290 16.450 1.00 54.38 172 LEU B O 1
ATOM 3153 N N . ALA B 1 173 ? 30.713 28.102 14.426 1.00 52.13 173 ALA B N 1
ATOM 3154 C CA . ALA B 1 173 ? 29.489 28.831 14.074 1.00 51.98 173 ALA B CA 1
ATOM 3155 C C . ALA B 1 173 ? 28.261 27.877 13.959 1.00 57.04 173 ALA B C 1
ATOM 3156 O O . ALA B 1 173 ? 27.150 28.246 14.352 1.00 56.59 173 ALA B O 1
ATOM 3158 N N . LEU B 1 174 ? 28.485 26.647 13.440 1.00 54.58 174 LEU B N 1
ATOM 3159 C CA . LEU B 1 174 ? 27.477 25.585 13.280 1.00 53.83 174 LEU B CA 1
ATOM 3160 C C . LEU B 1 174 ? 26.987 25.094 14.642 1.00 58.61 174 LEU B C 1
ATOM 3161 O O . LEU B 1 174 ? 25.779 24.974 14.863 1.00 59.84 174 LEU B O 1
ATOM 3166 N N . ASN B 1 175 ? 27.936 24.832 15.547 1.00 53.32 175 ASN B N 1
ATOM 3167 C CA . ASN B 1 175 ? 27.701 24.357 16.898 1.00 51.17 175 ASN B CA 1
ATOM 3168 C C . ASN B 1 175 ? 27.058 25.401 17.775 1.00 52.81 175 ASN B C 1
ATOM 3169 O O . ASN B 1 175 ? 26.176 25.071 18.569 1.00 52.03 175 ASN B O 1
ATOM 3174 N N . PHE B 1 176 ? 27.459 26.662 17.598 1.00 49.84 176 PHE B N 1
ATOM 3175 C CA . PHE B 1 176 ? 26.899 27.818 18.299 1.00 48.52 176 PHE B CA 1
ATOM 3176 C C . PHE B 1 176 ? 25.451 28.066 17.844 1.00 53.33 176 PHE B C 1
ATOM 3177 O O . PHE B 1 176 ? 24.587 28.310 18.682 1.00 54.25 176 PHE B O 1
ATOM 3185 N N . SER B 1 177 ? 25.168 27.962 16.544 1.00 51.01 177 SER B N 1
ATOM 3186 C CA . SER B 1 177 ? 23.793 28.120 16.036 1.00 52.58 177 SER B CA 1
ATOM 3187 C C . SER B 1 177 ? 22.910 26.938 16.491 1.00 59.16 177 SER B C 1
ATOM 3188 O O . SER B 1 177 ? 21.719 27.132 16.727 1.00 61.62 177 SER B O 1
ATOM 3191 N N . VAL B 1 178 ? 23.504 25.730 16.667 1.00 55.12 178 VAL B N 1
ATOM 3192 C CA . VAL B 1 178 ? 22.815 24.538 17.205 1.00 54.53 178 VAL B CA 1
ATOM 3193 C C . VAL B 1 178 ? 22.502 24.819 18.705 1.00 59.06 178 VAL B C 1
ATOM 3194 O O . VAL B 1 178 ? 21.374 24.615 19.169 1.00 58.99 178 VAL B O 1
ATOM 3198 N N . PHE B 1 179 ? 23.495 25.428 19.414 1.00 55.53 179 PHE B N 1
ATOM 3199 C CA . PHE B 1 179 ? 23.342 25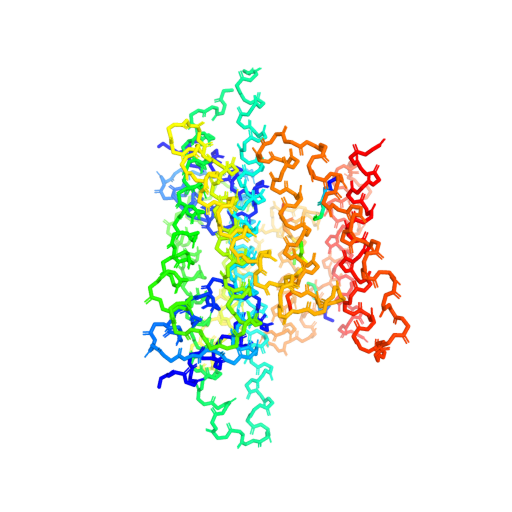.895 20.787 1.00 53.23 179 PHE B CA 1
ATOM 3200 C C . PHE B 1 179 ? 22.145 26.855 20.889 1.00 59.80 179 PHE B C 1
ATOM 3201 O O . PHE B 1 179 ? 21.312 26.692 21.776 1.00 61.49 179 PHE B O 1
ATOM 3209 N N . HIS B 1 180 ? 22.076 27.862 20.006 1.00 55.58 180 HIS B N 1
ATOM 3210 C CA . HIS B 1 180 ? 21.007 28.855 20.016 1.00 55.32 180 HIS B CA 1
ATOM 3211 C C . HIS B 1 180 ? 19.639 28.235 19.829 1.00 61.59 180 HIS B C 1
ATOM 3212 O O . HIS B 1 180 ? 18.728 28.497 20.622 1.00 61.72 180 HIS B O 1
ATOM 3219 N N . TYR B 1 181 ? 19.493 27.418 18.776 1.00 58.98 181 TYR B N 1
ATOM 3220 C CA . TYR B 1 181 ? 18.232 26.775 18.439 1.00 59.35 181 TYR B CA 1
ATOM 3221 C C . TYR B 1 181 ? 17.751 25.789 19.526 1.00 64.42 181 TYR B C 1
ATOM 3222 O O . TYR B 1 181 ? 16.670 26.002 20.089 1.00 66.57 181 TYR B O 1
ATOM 3231 N N . GLU B 1 182 ? 18.567 24.730 19.817 1.00 57.59 182 GLU B N 1
ATOM 3232 C CA . GLU B 1 182 ? 18.285 23.620 20.724 1.00 56.57 182 GLU B CA 1
ATOM 3233 C C . GLU B 1 182 ? 18.388 23.887 22.219 1.00 61.47 182 GLU B C 1
ATOM 3234 O O . GLU B 1 182 ? 17.610 23.321 22.969 1.00 62.51 182 GLU B O 1
ATOM 3240 N N . ILE B 1 183 ? 19.389 24.652 22.661 1.00 58.23 183 ILE B N 1
ATOM 3241 C CA . ILE B 1 183 ? 19.677 24.893 24.076 1.00 57.76 183 ILE B CA 1
ATOM 3242 C C . ILE B 1 183 ? 19.205 26.257 24.566 1.00 65.42 183 ILE B C 1
ATOM 3243 O O . ILE B 1 183 ? 18.496 26.319 25.569 1.00 67.08 183 ILE B O 1
ATOM 3248 N N . ALA B 1 184 ? 19.660 27.352 23.919 1.00 62.47 184 ALA B N 1
ATOM 3249 C CA . ALA B 1 184 ? 19.350 28.717 24.337 1.00 63.32 184 ALA B CA 1
ATOM 3250 C C . ALA B 1 184 ? 17.930 29.189 24.016 1.00 70.54 184 ALA B C 1
ATOM 3251 O O . ALA B 1 184 ? 17.530 30.252 24.520 1.00 71.89 184 ALA B O 1
ATOM 3253 N N . ASN B 1 185 ? 17.161 28.414 23.202 1.00 66.80 185 ASN B N 1
ATOM 3254 C CA . ASN B 1 185 ? 15.780 28.738 22.826 1.00 68.42 185 ASN B CA 1
ATOM 3255 C C . ASN B 1 185 ? 15.644 29.930 21.847 1.00 70.01 185 ASN B C 1
ATOM 3256 O O . ASN B 1 185 ? 14.562 30.480 21.740 1.00 69.57 185 ASN B O 1
ATOM 3261 N N . SER B 1 186 ? 16.713 30.298 21.111 1.00 66.23 186 SER B N 1
ATOM 3262 C CA . SER B 1 186 ? 16.701 31.407 20.143 1.00 65.59 186 SER B CA 1
ATOM 3263 C C . SER B 1 186 ? 16.835 30.927 18.672 1.00 67.73 186 SER B C 1
ATOM 3264 O O . SER B 1 186 ? 17.934 31.001 18.107 1.00 68.44 186 SER B O 1
ATOM 3267 N N . PRO B 1 187 ? 15.732 30.476 18.020 1.00 61.57 187 PRO B N 1
ATOM 3268 C CA . PRO B 1 187 ? 15.825 30.059 16.615 1.00 60.78 187 PRO B CA 1
ATOM 3269 C C . PRO B 1 187 ? 16.277 31.157 15.649 1.00 67.06 187 PRO B C 1
ATOM 3270 O O . PRO B 1 187 ? 16.981 30.867 14.684 1.00 68.22 187 PRO B O 1
ATOM 3274 N N . GLU B 1 188 ? 15.857 32.410 15.901 1.00 63.77 188 GLU B N 1
ATOM 3275 C CA . GLU B 1 188 ? 16.172 33.599 15.105 1.00 62.67 188 GLU B CA 1
ATOM 3276 C C . GLU B 1 188 ? 17.682 33.928 15.143 1.00 63.23 188 GLU B C 1
ATOM 3277 O O . GLU B 1 188 ? 18.270 34.190 14.102 1.00 60.43 188 GLU B O 1
ATOM 3283 N N . GLU B 1 189 ? 18.304 33.832 16.330 1.00 61.66 189 GLU B N 1
ATOM 3284 C CA . GLU B 1 189 ? 19.745 34.016 16.532 1.00 61.05 189 GLU B CA 1
ATOM 3285 C C . GLU B 1 189 ? 20.514 32.872 15.834 1.00 65.01 189 GLU B C 1
ATOM 3286 O O . GLU B 1 189 ? 21.577 33.116 15.253 1.00 65.45 189 GLU B O 1
ATOM 3292 N N . ALA B 1 190 ? 19.936 31.648 15.836 1.00 60.05 190 ALA B N 1
ATOM 3293 C CA . ALA B 1 190 ? 20.455 30.452 15.153 1.00 57.98 190 ALA B CA 1
ATOM 3294 C C . ALA B 1 190 ? 20.410 30.629 13.615 1.00 63.35 190 ALA B C 1
ATOM 3295 O O . ALA B 1 190 ? 21.422 30.387 12.950 1.00 62.63 190 ALA B O 1
ATOM 3297 N N . ILE B 1 191 ? 19.229 31.046 13.056 1.00 60.34 191 ILE B N 1
ATOM 3298 C CA . ILE B 1 191 ? 19.045 31.263 11.626 1.00 59.51 191 ILE B CA 1
ATOM 3299 C C . ILE B 1 191 ? 19.938 32.423 11.171 1.00 66.66 191 ILE B C 1
ATOM 3300 O O . ILE B 1 191 ? 20.684 32.268 10.195 1.00 67.15 191 ILE B O 1
ATOM 3305 N N . SER B 1 192 ? 19.917 33.551 11.921 1.00 63.66 192 SER B N 1
ATOM 3306 C CA . SER B 1 192 ? 20.766 34.717 11.670 1.00 62.66 192 SER B CA 1
ATOM 3307 C C . SER B 1 192 ? 22.237 34.288 11.595 1.00 65.83 192 SER B C 1
ATOM 3308 O O . SER B 1 192 ? 22.868 34.536 10.573 1.00 66.18 192 SER B O 1
ATOM 3311 N N . LEU B 1 193 ? 22.751 33.576 12.634 1.00 61.71 193 LEU B N 1
ATOM 3312 C CA . LEU B 1 193 ? 24.134 33.075 12.693 1.00 59.96 193 LEU B CA 1
ATOM 3313 C C . LEU B 1 193 ? 24.483 32.103 11.551 1.00 64.15 193 LEU B C 1
ATOM 3314 O O . LEU B 1 193 ? 25.533 32.272 10.929 1.00 63.13 193 LEU B O 1
ATOM 3319 N N . ALA B 1 194 ? 23.619 31.102 11.285 1.00 61.51 194 ALA B N 1
ATOM 3320 C CA . ALA B 1 194 ? 23.831 30.107 10.232 1.00 61.42 194 ALA B CA 1
ATOM 3321 C C . ALA B 1 194 ? 23.845 30.703 8.825 1.00 68.27 194 ALA B C 1
ATOM 3322 O O . ALA B 1 194 ? 24.692 30.301 8.034 1.00 69.29 194 ALA B O 1
ATOM 3324 N N . LYS B 1 195 ? 22.929 31.649 8.509 1.00 66.48 195 LYS B N 1
ATOM 3325 C CA . LYS B 1 195 ? 22.850 32.301 7.194 1.00 67.87 195 LYS B CA 1
ATOM 3326 C C . LYS B 1 195 ? 24.094 33.145 6.938 1.00 72.94 195 LYS B C 1
ATOM 3327 O O . LYS B 1 195 ? 24.746 32.962 5.916 1.00 74.59 195 LYS B O 1
ATOM 3333 N N . THR B 1 196 ? 24.444 34.027 7.891 1.00 68.95 196 THR B N 1
ATOM 3334 C CA . THR B 1 196 ? 25.618 34.912 7.882 1.00 68.69 196 THR B CA 1
ATOM 3335 C C . THR B 1 196 ? 26.916 34.148 7.610 1.00 70.44 196 THR B C 1
ATOM 3336 O O . THR B 1 196 ? 27.686 34.559 6.746 1.00 72.62 196 THR B O 1
ATOM 3340 N N . THR B 1 197 ? 27.150 33.049 8.355 1.00 63.82 197 THR B N 1
ATOM 3341 C CA . THR B 1 197 ? 28.323 32.167 8.274 1.00 61.95 197 THR B CA 1
ATOM 3342 C C . THR B 1 197 ? 28.421 31.504 6.890 1.00 65.13 197 THR B C 1
ATOM 3343 O O . THR B 1 197 ? 29.507 31.442 6.296 1.00 62.43 197 THR B O 1
ATOM 3347 N N . PHE B 1 198 ? 27.273 31.017 6.386 1.00 63.23 198 PHE B N 1
ATOM 3348 C CA . PHE B 1 198 ? 27.188 30.365 5.086 1.00 63.86 198 PHE B CA 1
ATOM 3349 C C . PHE B 1 198 ? 27.561 31.343 3.969 1.00 69.65 198 PHE B C 1
ATOM 3350 O O . PHE B 1 198 ? 28.358 30.992 3.108 1.00 69.90 198 PHE B O 1
ATOM 3358 N N . ASP B 1 199 ? 27.018 32.572 4.025 1.00 67.57 199 ASP B N 1
ATOM 3359 C CA . ASP B 1 199 ? 27.233 33.649 3.058 1.00 69.74 199 ASP B CA 1
ATOM 3360 C C . ASP B 1 199 ? 28.680 34.177 3.000 1.00 74.95 199 ASP B C 1
ATOM 3361 O O . ASP B 1 199 ? 29.209 34.350 1.895 1.00 77.38 199 ASP B O 1
ATOM 3366 N N . GLU B 1 200 ? 29.302 34.441 4.176 1.00 69.14 200 GLU B N 1
ATOM 3367 C CA . GLU B 1 200 ? 30.688 34.921 4.313 1.00 68.42 200 GLU B CA 1
ATOM 3368 C C . GLU B 1 200 ? 31.702 33.949 3.713 1.00 71.36 200 GLU B C 1
ATOM 3369 O O . GLU B 1 200 ? 32.595 34.379 2.980 1.00 73.41 200 GLU B O 1
ATOM 3375 N N . ALA B 1 201 ? 31.558 32.647 4.001 1.00 66.59 201 ALA B N 1
ATOM 3376 C CA . ALA B 1 201 ? 32.405 31.578 3.457 1.00 66.37 201 ALA B CA 1
ATOM 3377 C C . ALA B 1 201 ? 32.167 31.398 1.927 1.00 73.99 201 ALA B C 1
ATOM 3378 O O . ALA B 1 201 ? 33.136 31.253 1.172 1.00 75.58 201 ALA B O 1
ATOM 3380 N N . MET B 1 202 ? 30.889 31.476 1.474 1.00 71.40 202 MET B N 1
ATOM 3381 C CA . MET B 1 202 ? 30.461 31.356 0.077 1.00 73.16 202 MET B CA 1
ATOM 3382 C C . MET B 1 202 ? 31.191 32.380 -0.797 1.00 76.95 202 MET B C 1
ATOM 3383 O O . MET B 1 202 ? 31.689 32.034 -1.876 1.00 77.13 202 MET B O 1
ATOM 3388 N N . ALA B 1 203 ? 31.272 33.632 -0.301 1.00 72.25 203 ALA B N 1
ATOM 3389 C CA . ALA B 1 203 ? 31.926 34.764 -0.938 1.00 72.31 203 ALA B CA 1
ATOM 3390 C C . ALA B 1 203 ? 33.411 34.507 -1.231 1.00 80.34 203 ALA B C 1
ATOM 3391 O O . ALA B 1 203 ? 33.907 34.967 -2.265 1.00 81.10 203 ALA B O 1
ATOM 3393 N N . ASP B 1 204 ? 34.111 33.750 -0.343 1.00 78.41 204 ASP B N 1
ATOM 3394 C CA . ASP B 1 204 ? 35.552 33.502 -0.459 1.00 79.68 204 ASP B CA 1
ATOM 3395 C C . ASP B 1 204 ? 35.962 32.059 -0.865 1.00 82.50 204 ASP B C 1
ATOM 3396 O O . ASP B 1 204 ? 37.145 31.723 -0.719 1.00 81.94 204 ASP B O 1
ATOM 3401 N N . LEU B 1 205 ? 35.024 31.239 -1.428 1.00 78.32 205 LEU B N 1
ATOM 3402 C CA . LEU B 1 205 ? 35.307 29.859 -1.889 1.00 77.53 205 LEU B CA 1
ATOM 3403 C C . LEU B 1 205 ? 36.273 29.821 -3.088 1.00 83.88 205 LEU B C 1
ATOM 3404 O O . LEU B 1 205 ? 37.035 28.862 -3.243 1.00 82.85 205 LEU B O 1
ATOM 3409 N N . HIS B 1 206 ? 36.230 30.873 -3.929 1.00 83.02 206 HIS B N 1
ATOM 3410 C CA . HIS B 1 206 ? 37.050 31.052 -5.128 1.00 85.40 206 HIS B CA 1
ATOM 3411 C C . HIS B 1 206 ? 38.573 31.105 -4.853 1.00 92.25 206 HIS B C 1
ATOM 3412 O O . HIS B 1 206 ? 39.366 31.021 -5.795 1.00 94.63 206 HIS B O 1
ATOM 3419 N N . THR B 1 207 ? 38.973 31.237 -3.575 1.00 88.30 207 THR B N 1
ATOM 3420 C CA . THR B 1 207 ? 40.375 31.338 -3.150 1.00 88.66 207 THR B CA 1
ATOM 3421 C C . THR B 1 207 ? 40.928 30.064 -2.439 1.00 91.76 207 THR B C 1
ATOM 3422 O O . THR B 1 207 ? 41.979 30.147 -1.791 1.00 91.87 207 THR B O 1
ATOM 3426 N N . LEU B 1 208 ? 40.251 28.894 -2.577 1.00 86.27 208 LEU B N 1
ATOM 3427 C CA . LEU B 1 208 ? 40.664 27.661 -1.898 1.00 83.91 208 LEU B CA 1
ATOM 3428 C C . LEU B 1 208 ? 41.183 26.549 -2.798 1.00 91.64 208 LEU B C 1
ATOM 3429 O O . LEU B 1 208 ? 40.643 26.331 -3.884 1.00 93.67 208 LEU B O 1
ATOM 3434 N N . SER B 1 209 ? 42.199 25.801 -2.303 1.00 88.92 209 SER B N 1
ATOM 3435 C CA . SER B 1 209 ? 42.785 24.642 -2.982 1.00 90.82 209 SER B CA 1
ATOM 3436 C C . SER B 1 209 ? 41.806 23.465 -2.859 1.00 94.26 209 SER B C 1
ATOM 3437 O O . SER B 1 209 ? 40.963 23.490 -1.962 1.00 92.15 209 SER B O 1
ATOM 3440 N N . GLU B 1 210 ? 41.889 22.463 -3.764 1.00 91.86 210 GLU B N 1
ATOM 3441 C CA . GLU B 1 210 ? 40.993 21.290 -3.801 1.00 90.82 210 GLU B CA 1
ATOM 3442 C C . GLU B 1 210 ? 40.611 20.741 -2.405 1.00 91.19 210 GLU B C 1
ATOM 3443 O O . GLU B 1 210 ? 39.421 20.599 -2.114 1.00 89.06 210 GLU B O 1
ATOM 3449 N N . ASP B 1 211 ? 41.620 20.489 -1.545 1.00 86.79 211 ASP B N 1
ATOM 3450 C CA . ASP B 1 211 ? 41.485 19.941 -0.191 1.00 84.43 211 ASP B CA 1
ATOM 3451 C C . ASP B 1 211 ? 40.686 20.853 0.752 1.00 83.37 211 ASP B C 1
ATOM 3452 O O . ASP B 1 211 ? 39.776 20.380 1.427 1.00 81.17 211 ASP B O 1
ATOM 3457 N N . SER B 1 212 ? 41.039 22.151 0.794 1.00 78.62 212 SER B N 1
ATOM 3458 C CA . SER B 1 212 ? 40.414 23.184 1.620 1.00 76.03 212 SER B CA 1
ATOM 3459 C C . SER B 1 212 ? 38.972 23.437 1.222 1.00 76.98 212 SER B C 1
ATOM 3460 O O . SER B 1 212 ? 38.114 23.600 2.093 1.00 76.29 212 SER B O 1
ATOM 3463 N N . TYR B 1 213 ? 38.703 23.455 -0.091 1.00 71.91 213 TYR B N 1
ATOM 3464 C CA . TYR B 1 213 ? 37.365 23.605 -0.645 1.00 70.01 213 TYR B CA 1
ATOM 3465 C C . TYR B 1 213 ? 36.467 22.454 -0.141 1.00 73.51 213 TYR B C 1
ATOM 3466 O O . TYR B 1 213 ? 35.349 22.709 0.326 1.00 70.03 213 TYR B O 1
ATOM 3475 N N . LYS B 1 214 ? 36.978 21.205 -0.195 1.00 71.81 214 LYS B N 1
ATOM 3476 C CA . LYS B 1 214 ? 36.228 20.037 0.259 1.00 71.19 214 LYS B CA 1
ATOM 3477 C C . LYS B 1 214 ? 35.928 20.086 1.750 1.00 74.80 214 LYS B C 1
ATOM 3478 O O . LYS B 1 214 ? 34.794 19.816 2.136 1.00 74.37 214 LYS B O 1
ATOM 3484 N N . ASP B 1 215 ? 36.914 20.496 2.573 1.00 71.99 215 ASP B N 1
ATOM 3485 C CA . ASP B 1 215 ? 36.779 20.596 4.036 1.00 70.37 215 ASP B CA 1
ATOM 3486 C C . ASP B 1 215 ? 35.770 21.669 4.467 1.00 71.69 215 ASP B C 1
ATOM 3487 O O . ASP B 1 215 ? 35.057 21.472 5.449 1.00 69.34 215 ASP B O 1
ATOM 3492 N N . SER B 1 216 ? 35.726 22.798 3.744 1.00 67.32 216 SER B N 1
ATOM 3493 C CA . SER B 1 216 ? 34.827 23.917 4.015 1.00 65.15 216 SER B CA 1
ATOM 3494 C C . SER B 1 216 ? 33.396 23.676 3.525 1.00 68.55 216 SER B C 1
ATOM 3495 O O . SER B 1 216 ? 32.456 23.955 4.267 1.00 68.15 216 SER B O 1
ATOM 3498 N N . THR B 1 217 ? 33.220 23.171 2.287 1.00 66.28 217 THR B N 1
ATOM 3499 C CA . THR B 1 217 ? 31.898 22.924 1.702 1.00 66.27 217 THR B CA 1
ATOM 3500 C C . THR B 1 217 ? 31.163 21.761 2.416 1.00 70.95 217 THR B C 1
ATOM 3501 O O . THR B 1 217 ? 29.936 21.693 2.346 1.00 71.67 217 THR B O 1
ATOM 3505 N N . LEU B 1 218 ? 31.898 20.894 3.136 1.00 67.37 218 LEU B N 1
ATOM 3506 C CA . LEU B 1 218 ? 31.325 19.806 3.932 1.00 67.14 218 LEU B CA 1
ATOM 3507 C C . LEU B 1 218 ? 30.475 20.382 5.097 1.00 70.10 218 LEU B C 1
ATOM 3508 O O . LEU B 1 218 ? 29.324 19.966 5.262 1.00 71.42 218 LEU B O 1
ATOM 3513 N N . ILE B 1 219 ? 31.053 21.339 5.875 1.00 62.60 219 ILE B N 1
ATOM 3514 C CA . ILE B 1 219 ? 30.440 22.035 7.017 1.00 59.99 219 ILE B CA 1
ATOM 3515 C C . ILE B 1 219 ? 29.407 23.044 6.561 1.00 61.91 219 ILE B C 1
ATOM 3516 O O . ILE B 1 219 ? 28.424 23.261 7.270 1.00 61.91 219 ILE B O 1
ATOM 3521 N N . MET B 1 220 ? 29.630 23.667 5.391 1.00 57.28 220 MET B N 1
ATOM 3522 C CA . MET B 1 220 ? 28.719 24.638 4.795 1.00 57.20 220 MET B CA 1
ATOM 3523 C C . MET B 1 220 ? 27.410 23.954 4.422 1.00 61.49 220 MET B C 1
ATOM 3524 O O . MET B 1 220 ? 26.352 24.559 4.551 1.00 61.56 220 MET B O 1
ATOM 3529 N N . GLN B 1 221 ? 27.487 22.679 4.000 1.00 59.62 221 GLN B N 1
ATOM 3530 C CA . GLN B 1 221 ? 26.346 21.834 3.630 1.00 60.33 221 GLN B CA 1
ATOM 3531 C C . GLN B 1 221 ? 25.503 21.510 4.881 1.00 62.62 221 GLN B C 1
ATOM 3532 O O . GLN B 1 221 ? 24.287 21.495 4.797 1.00 62.75 221 GLN B O 1
ATOM 3538 N N . LEU B 1 222 ? 26.151 21.327 6.041 1.00 57.50 222 LEU B N 1
ATOM 3539 C CA . LEU B 1 222 ? 25.512 21.067 7.336 1.00 55.19 222 LEU B CA 1
ATOM 3540 C C . LEU B 1 222 ? 24.820 22.316 7.866 1.00 57.62 222 LEU B C 1
ATOM 3541 O O . LEU B 1 222 ? 23.807 22.202 8.554 1.00 56.68 222 LEU B O 1
ATOM 3546 N N . LEU B 1 223 ? 25.405 23.515 7.573 1.00 53.53 223 LEU B N 1
ATOM 3547 C CA . LEU B 1 223 ? 24.849 24.828 7.937 1.00 50.89 223 LEU B CA 1
ATOM 3548 C C . LEU B 1 223 ? 23.530 25.004 7.207 1.00 56.62 223 LEU B C 1
ATOM 3549 O O . LEU B 1 223 ? 22.523 25.216 7.864 1.00 57.01 223 LEU B O 1
ATOM 3554 N N . ARG B 1 224 ? 23.534 24.849 5.858 1.00 54.89 224 ARG B N 1
ATOM 3555 C CA . ARG B 1 224 ? 22.362 24.985 5.011 1.00 55.95 224 ARG B CA 1
ATOM 3556 C C . ARG B 1 224 ? 21.310 23.891 5.233 1.00 59.91 224 ARG B C 1
ATOM 3557 O O . ARG B 1 224 ? 20.123 24.155 5.076 1.00 58.24 224 ARG B O 1
ATOM 3565 N N . ASP B 1 225 ? 21.732 22.675 5.645 1.00 58.91 225 ASP B N 1
ATOM 3566 C CA . ASP B 1 225 ? 20.823 21.565 5.966 1.00 59.74 225 ASP B CA 1
ATOM 3567 C C . ASP B 1 225 ? 19.956 21.915 7.173 1.00 64.38 225 ASP B C 1
ATOM 3568 O O . ASP B 1 225 ? 18.734 21.740 7.132 1.00 64.28 225 ASP B O 1
ATOM 3573 N N . ASN B 1 226 ? 20.604 22.449 8.231 1.00 60.05 226 ASN B N 1
ATOM 3574 C CA . ASN B 1 226 ? 19.960 22.907 9.446 1.00 58.71 226 ASN B CA 1
ATOM 3575 C C . ASN B 1 226 ? 19.053 24.070 9.123 1.00 63.85 226 ASN B C 1
ATOM 3576 O O . ASN B 1 226 ? 17.927 24.105 9.627 1.00 64.08 226 ASN B O 1
ATOM 3581 N N . LEU B 1 227 ? 19.507 24.985 8.224 1.00 59.83 227 LEU B N 1
ATOM 3582 C CA . LEU B 1 227 ? 18.688 26.116 7.786 1.00 60.42 227 LEU B CA 1
ATOM 3583 C C . LEU B 1 227 ? 17.369 25.645 7.180 1.00 66.74 227 LEU B C 1
ATOM 3584 O O . LEU B 1 227 ? 16.336 26.198 7.526 1.00 67.03 227 LEU B O 1
ATOM 3589 N N . THR B 1 228 ? 17.412 24.583 6.340 1.00 65.62 228 THR B N 1
ATOM 3590 C CA . THR B 1 228 ? 16.266 23.925 5.674 1.00 67.28 228 THR B CA 1
ATOM 3591 C C . THR B 1 228 ? 15.293 23.345 6.730 1.00 72.38 228 THR B C 1
ATOM 3592 O O . THR B 1 228 ? 14.078 23.435 6.580 1.00 75.17 228 THR B O 1
ATOM 3596 N N . LEU B 1 229 ? 15.849 22.757 7.782 1.00 66.89 229 LEU B N 1
ATOM 3597 C CA . LEU B 1 229 ? 15.144 22.129 8.881 1.00 65.74 229 LEU B CA 1
ATOM 3598 C C . LEU B 1 229 ? 14.497 23.155 9.803 1.00 71.57 229 LEU B C 1
ATOM 3599 O O . LEU B 1 229 ? 13.361 22.960 10.234 1.00 74.17 229 LEU B O 1
ATOM 3604 N N . TRP B 1 230 ? 15.200 24.245 10.105 1.00 66.41 230 TRP B N 1
ATOM 3605 C CA . TRP B 1 230 ? 14.695 25.272 11.009 1.00 65.00 230 TRP B CA 1
ATOM 3606 C C . TRP B 1 230 ? 13.730 26.276 10.357 1.00 70.93 230 TRP B C 1
ATOM 3607 O O . TRP B 1 230 ? 12.982 26.938 11.091 1.00 70.69 230 TRP B O 1
ATOM 3618 N N . THR B 1 231 ? 13.731 26.388 9.003 1.00 69.77 231 THR B N 1
ATOM 3619 C CA . THR B 1 231 ? 12.846 27.314 8.261 1.00 78.21 231 THR B CA 1
ATOM 3620 C C . THR B 1 231 ? 11.722 26.594 7.457 1.00 93.96 231 THR B C 1
ATOM 3621 O O . THR B 1 231 ? 10.734 27.276 7.079 1.00 95.71 231 THR B O 1
ATOM 3626 N N . ARG C 2 3 ? 16.468 15.183 11.846 1.00 83.59 13 ARG C N 1
ATOM 3627 C CA . ARG C 2 3 ? 17.545 15.357 12.814 1.00 81.85 13 ARG C CA 1
ATOM 3628 C C . ARG C 2 3 ? 18.646 16.294 12.284 1.00 82.11 13 ARG C C 1
ATOM 3629 O O . ARG C 2 3 ? 19.137 16.140 11.164 1.00 82.83 13 ARG C O 1
ATOM 3637 N N . ARG C 2 4 ? 19.013 17.269 13.120 1.00 74.12 14 ARG C N 1
ATOM 3638 C CA . ARG C 2 4 ? 19.993 18.319 12.867 1.00 71.85 14 ARG C CA 1
ATOM 3639 C C . ARG C 2 4 ? 21.433 17.773 12.877 1.00 71.49 14 ARG C C 1
ATOM 3640 O O . ARG C 2 4 ? 21.693 16.667 13.345 1.00 70.98 14 ARG C O 1
ATOM 3648 N N . ALA C 2 5 ? 22.349 18.554 12.325 1.00 65.10 15 ALA C N 1
ATOM 3649 C CA . ALA C 2 5 ? 23.754 18.207 12.262 1.00 62.42 15 ALA C CA 1
ATOM 3650 C C . ALA C 2 5 ? 24.585 19.201 13.062 1.00 61.06 15 ALA C C 1
ATOM 3651 O O . ALA C 2 5 ? 24.274 20.388 13.136 1.00 58.22 15 ALA C O 1
ATOM 3663 N N . ALA C 2 7 ? 28.948 20.103 13.897 1.00 60.10 17 ALA C N 1
ATOM 3664 C CA . ALA C 2 7 ? 30.298 19.985 13.291 1.00 59.46 17 ALA C CA 1
ATOM 3665 C C . ALA C 2 7 ? 30.836 18.530 13.285 1.00 62.12 17 ALA C C 1
ATOM 3666 O O . ALA C 2 7 ? 30.736 17.831 14.305 1.00 59.86 17 ALA C O 1
ATOM 3668 N N . PRO C 2 8 ? 31.351 18.035 12.135 1.00 61.76 18 PRO C N 1
ATOM 3669 C CA . PRO C 2 8 ? 31.844 16.655 12.095 1.00 63.04 18 PRO C CA 1
ATOM 3670 C C . PRO C 2 8 ? 33.197 16.456 12.788 1.00 69.10 18 PRO C C 1
ATOM 3671 O O . PRO C 2 8 ? 33.812 17.417 13.255 1.00 68.60 18 PRO C O 1
ATOM 3675 N N . LEU C 2 9 ? 33.663 15.199 12.855 1.00 67.62 19 LEU C N 1
ATOM 3676 C CA . LEU C 2 9 ? 34.949 14.875 13.460 1.00 67.65 19 LEU C CA 1
ATOM 3677 C C . LEU C 2 9 ? 36.120 15.333 12.573 1.00 73.85 19 LEU C C 1
ATOM 3678 O O . LEU C 2 9 ? 36.095 15.080 11.359 1.00 73.43 19 LEU C O 1
ATOM 3683 N N . PRO C 2 10 ? 37.172 15.962 13.171 1.00 72.92 20 PRO C N 1
ATOM 3684 C CA . PRO C 2 10 ? 38.340 16.374 12.361 1.00 79.82 20 PRO C CA 1
ATOM 3685 C C . PRO C 2 10 ? 39.203 15.215 11.836 1.00 109.80 20 PRO C C 1
ATOM 3686 O O . PRO C 2 10 ? 38.877 14.035 11.997 1.00 64.04 20 PRO C O 1
ATOM 3690 N N . ARG D 2 3 ? 35.504 -14.029 4.010 1.00 90.25 13 ARG D N 1
ATOM 3691 C CA . ARG D 2 3 ? 35.378 -14.282 5.445 1.00 88.86 13 ARG D CA 1
ATOM 3692 C C . ARG D 2 3 ? 34.156 -15.162 5.783 1.00 91.48 13 ARG D C 1
ATOM 3693 O O . ARG D 2 3 ? 33.037 -14.909 5.313 1.00 90.82 13 ARG D O 1
ATOM 3701 N N . ARG D 2 4 ? 34.407 -16.197 6.604 1.00 86.68 14 ARG D N 1
ATOM 3702 C CA . ARG D 2 4 ? 33.448 -17.197 7.066 1.00 85.65 14 ARG D CA 1
ATOM 3703 C C . ARG D 2 4 ? 32.433 -16.631 8.060 1.00 84.62 14 ARG D C 1
ATOM 3704 O O . ARG D 2 4 ? 32.619 -15.541 8.614 1.00 83.76 14 ARG D O 1
ATOM 3712 N N . ALA D 2 5 ? 31.341 -17.366 8.251 1.00 77.75 15 ALA D N 1
ATOM 3713 C CA . ALA D 2 5 ? 30.276 -16.979 9.155 1.00 75.48 15 ALA D CA 1
ATOM 3714 C C . ALA D 2 5 ? 30.144 -17.994 10.275 1.00 77.43 15 ALA D C 1
ATOM 3715 O O . ALA D 2 5 ? 30.349 -19.186 10.070 1.00 77.65 15 ALA D O 1
ATOM 3727 N N . ALA D 2 7 ? 27.452 -18.829 13.825 1.00 71.69 17 ALA D N 1
ATOM 3728 C CA . ALA D 2 7 ? 26.051 -18.660 14.243 1.00 72.05 17 ALA D CA 1
ATOM 3729 C C . ALA D 2 7 ? 25.692 -17.198 14.617 1.00 77.42 17 ALA D C 1
ATOM 3730 O O . ALA D 2 7 ? 26.465 -16.542 15.329 1.00 77.07 17 ALA D O 1
ATOM 3732 N N . PRO D 2 8 ? 24.560 -16.655 14.101 1.00 75.37 18 PRO D N 1
ATOM 3733 C CA . PRO D 2 8 ? 24.198 -15.270 14.436 1.00 74.39 18 PRO D CA 1
ATOM 3734 C C . PRO D 2 8 ? 23.630 -15.114 15.852 1.00 78.52 18 PRO D C 1
ATOM 3735 O O . PRO D 2 8 ? 23.471 -16.098 16.574 1.00 77.90 18 PRO D O 1
ATOM 3739 N N . LEU D 2 9 ? 23.322 -13.872 16.250 1.00 76.18 19 LEU D N 1
ATOM 3740 C CA . LEU D 2 9 ? 22.754 -13.586 17.564 1.00 76.67 19 LEU D CA 1
ATOM 3741 C C . LEU D 2 9 ? 21.279 -14.057 17.669 1.00 84.11 19 LEU D C 1
ATOM 3742 O O . LEU D 2 9 ? 20.481 -13.815 16.743 1.00 83.97 19 LEU D O 1
ATOM 3747 N N . PRO D 2 10 ? 20.903 -14.708 18.806 1.00 80.99 20 PRO D N 1
ATOM 3748 C CA . PRO D 2 10 ? 19.510 -15.161 18.966 1.00 85.53 20 PRO D CA 1
ATOM 3749 C C . PRO D 2 10 ? 18.480 -14.045 19.156 1.00 108.48 20 PRO D C 1
ATOM 3750 O O . PRO D 2 10 ? 18.808 -12.861 19.131 1.00 82.29 20 PRO D O 1
#

Nearest PDB structures (foldseek):
  5lu2-assembly1_B  TM=1.004E+00  e=4.488E-28  Homo sapiens
  5ltw-assembly2_F  TM=9.870E-01  e=3.535E-25  Homo sapiens
  5ltw-assembly3_J  TM=9.903E-01  e=5.924E-25  Homo sapiens
  5d2d-assembly1_A  TM=9.829E-01  e=1.228E-20  Homo sapiens
  8qdv-assembly1_A  TM=9.715E-01  e=1.338E-20  Homo sapiens

Radius of gyration: 26.57 Å; Cα contacts (8 Å, |Δi|>4): 579; chains: 4; bounding box: 60×76×48 Å

InterPro domains:
  IPR000308 14-3-3 protein [PIRSF000868] (2-239)
  IPR000308 14-3-3 protein [PR00305] (35-64)
  IPR000308 14-3-3 protein [PR00305] (84-108)
  IPR000308 14-3-3 protein [PR00305] (115-137)
  IPR000308 14-3-3 protein [PR00305] (150-176)
  IPR000308 14-3-3 protein [PR00305] (177-203)
  IPR000308 14-3-3 protein [PR00305] (204-233)
  IPR000308 14-3-3 protein [PTHR18860] (4-234)
  IPR023409 14-3-3 protein, conserved site [PS00796] (41-51)
  IPR023409 14-3-3 protein, conserved site [PS00797] (213-232)
  IPR023410 14-3-3 domain [PF00244] (9-231)
  IPR023410 14-3-3 domain [SM00101] (3-244)
  IPR036815 14-3-3 domain superfamily [G3DSA:1.20.190.20] (1-242)
  IPR036815 14-3-3 domain superfamily [SSF48445] (1-232)
  IPR037435 14-3-3 protein sigma [cd10019] (1-242)

Organism: Homo sapiens (NCBI:txid9606)

Foldseek 3Di:
DLVVLLVVLVVCVVVPVLCSNCVSLLVNLVVQDADDPSSLVSNCSSLCSVLVVLLVVLVVLVVQVVVCVVVVVVPSPVVSVVVSVVSLVSNLVSLCSLLCSLVPRQCVPDPDLVSNLSSLLSQLQSLLSNLVSDDPPSNVVSLVRSCVSLVVSQVSCVVPNQLLPLSNLSSLQSVLCSCVPRVVHPPVSLVSLVVSLVRNVVCLVPDDPVSNVSRVVSSVSSVVVNVVSD/DLVVLLVVLVVCVVVPNLCSNCVSLLVNLVVQDADDPSSLVSNVSSLCSVLVVLLVVLVVLVVVCVVCVVDPCNVVSVVVSVVSLVSNLVSLCSLLCSLPPGQCVPDDDLLSNLSSLLSQLQSLLSNLVPDDPPSNVVSLVRNQVSLVVSQVSCVVPHQLLDLSNLVSLQSVLCSCVPRVVHPPVSLVSLVVSLVRNVVCLVPDDPVSNVSRVVSSVSSVVVNVVSD/DDDPDDD/DDDPDDD

Solvent-accessible surface area: 22258 Å² total

CATH classification: 1.20.190.20

B-factor: mean 74.57, std 19.53, range [36.7, 168.74]

Secondary structure (DSSP, 8-state):
-HHHHHHHHHHHHHTT-HHHHHHHHHHHHHT-PPP-HHHHHHHHHHHHHHHHHHHHHHHHHHHHHHHHHHTT-TTSSHHHHHHHHHHHHHHHHHHHHHHHHIIIIITTT--SHHHHHHHHHHHHHHHHHHHHH--SHHHHHHHHHHHHHHHHHHHHHHHHS-TT-HHHHHHHHHHHHIIIIIS--HHHHHHHHHHHHHHHHHTGGG--HHHHHHHHHHHHHHHHHHHHH-/-HHHHHHHHHHHHHTT-HHHHHHHHHHHHHT-PPP-HHHHHHHHHHHHHHHHHHHHHHHHHHHHHHHHHT---HHHHHHHHHHHHHHHHHHHHHHHHHIIIIITTT--SHHHHHHHHHHHHHHHHHHHHH--SHHHHHHHHHHHHHHHHHHHHHHHHS-TT-HHHHHHHHHHHHIIIIIS--HHHHHHHHHHHHHHHHHTGGG--HHHHHHHHHHHHHHHHHHHHH-/-------/-------

GO terms:
  GO:0001836 release of cytochrome c from mitochondria (P, IDA)
  GO:0008630 intrinsic apoptotic signaling pathway in response to DNA damage (P, IDA)
  GO:0005515 protein binding (F, IPI)
  GO:0050815 phosphoserine residue binding (F, IDA)
  GO:0005634 nucleus (C, IDA)
  GO:0005737 cytoplasm (C, IDA)
  GO:0005829 cytosol (C, IDA)
  GO:0045824 negative regulation of innate immune response (P, IDA)
  GO:0140311 protein sequestering activity (F, IDA)
  GO:0005737 cytoplasm (C, EXP)
  GO:0005576 extracellular region (C, TAS)
  GO:0008426 protein kinase C inhibitor activity (F, TAS)
  GO:0006469 negative regulation of protein kinase activity (P, TAS)
  GO:0007165 signal transduction (P, TAS)
  GO:0005829 cytosol (C, TAS)
  GO:0042802 identical protein binding (F, IPI)
  GO:0045296 cadherin binding (F, HDA)
  GO:0070062 extracellular exosome (C, HDA)
  GO:0045785 positive regulation of cell adhesion (P, IMP)
  GO:1903829 positive regulation of protein localization (P, IMP)

Sequence (471 aa):
ERASLIQKAKLAEQAERYEDMAAFMKGAVEKGEELSCEERNLLSVAYKNVVGGQRAAWRVLSSIEQKSNEEGSEEKGPEVREYREKVETELQGVCDTVLGLLDSHLIKEAGDAESRVFYLKMKGDYYRYLAEVATGDDKKRIIDSARSAYQEAMDISKKEMPPTNPIRLGLALNFSVFHYEIANSPEEAISLAKTTFDEAMADLHTLSEDSYKDSTLIMQLLRDNLTLWTERASLIQKAKLAEQAERYEDMAAFMKGAVEKGEELSCEERNLLSVAYKNVVGGQRAAWRVLSSIEQKSNEEEKGPEVREYREKVETELQGVCDTVLGLLDSHLIKEAGDAESRVFYLKMKGDYYRYLAEVATGDDKKRIIDSARSAYQEAMDISKKEMPPTNPIRLGLALNFSVFHYEIANSPEEAISLAKTTFDEAMADLHTLSEDSYKDSTLIMQLLRDNLTLWTRRAAPLPRRAAPLP